Protein AF-A0A3A2ZD97-F1 (afdb_monomer)

Organism: NCBI:txid2070753

InterPro domains:
  IPR001128 Cytochrome P450 [PF00067] (114-401)
  IPR036396 Cytochrome P450 superfamily [G3DSA:1.10.630.10] (89-411)
  IPR036396 Cytochrome P450 superfamily [SSF48264] (98-402)
  IPR050121 Cytochrome P450 monooxygenase [PTHR24305] (72-410)

Mean predicted aligned error: 6.98 Å

Sequence (417 aa):
MQADPPNTNAVLAVAGISGISAHIFLYRHGEWDLTAPKIFIFYLTLLLGAVIVDHLELTGLENTTQRHLAVRSVGCHILAIYSSMLIYRALFHRLCKFPGPFLARLSNFYVAGLSAKKAQLYKETQRLHKLYGDYVRIGPTVLSITDPTAVKEIYSSKAKVSKGPFYTVSEPRVSLQTSRNKEEHARRRRVWDQAFSSKALRNYEPRVIHYTNQLINAIGKGLGKPMNVSKWFNYYSFDVMGDLSFGKSFNMLVDGKDSYILSQLHGDMAKVGIFIHLTWLFPFFKRTPGLNKEYLKFWRFVEGSVVERIQVCISLKTGTMKLMREVSKNPPDRPDVFSWILDAYNKAPKTKQNWLDVIGDAYLIIVAGSDTTAATLTFLFYHLASDKFLYKKLQAELDTLSELSYDKLRNVGCSTQ

Structure (mmCIF, N/CA/C/O backbone):
data_AF-A0A3A2ZD97-F1
#
_entry.id   AF-A0A3A2ZD97-F1
#
loop_
_atom_site.group_PDB
_atom_site.id
_atom_site.type_symbol
_atom_site.label_atom_id
_atom_site.label_alt_id
_atom_site.label_comp_id
_atom_site.label_asym_id
_atom_site.label_entity_id
_atom_site.label_seq_id
_atom_site.pdbx_PDB_ins_code
_atom_site.Cartn_x
_atom_site.Cartn_y
_atom_site.Cartn_z
_atom_site.occupancy
_atom_site.B_iso_or_equiv
_atom_site.auth_seq_id
_atom_site.auth_comp_id
_atom_site.auth_asym_id
_atom_site.auth_atom_id
_atom_site.pdbx_PDB_model_num
ATOM 1 N N . MET A 1 1 ? 46.740 5.239 -43.427 1.00 39.47 1 MET A N 1
ATOM 2 C CA . MET A 1 1 ? 45.545 4.418 -43.715 1.00 39.47 1 MET A CA 1
ATOM 3 C C . MET A 1 1 ? 44.362 5.070 -43.024 1.00 39.47 1 MET A C 1
ATOM 5 O O . MET A 1 1 ? 44.249 4.942 -41.813 1.00 39.47 1 MET A O 1
ATOM 9 N N . GLN A 1 2 ? 43.548 5.838 -43.751 1.00 46.41 2 GLN A N 1
ATOM 10 C CA . GLN A 1 2 ? 42.223 6.223 -43.259 1.00 46.41 2 GLN A CA 1
ATOM 11 C C . GLN A 1 2 ? 41.375 4.949 -43.256 1.00 46.41 2 GLN A C 1
ATOM 13 O O . GLN A 1 2 ? 41.260 4.295 -44.288 1.00 46.41 2 GLN A O 1
ATOM 18 N N . ALA A 1 3 ? 40.898 4.534 -42.083 1.00 58.62 3 ALA A N 1
ATOM 19 C CA . ALA A 1 3 ? 39.954 3.431 -41.986 1.00 58.62 3 ALA A CA 1
ATOM 20 C C . ALA A 1 3 ? 38.645 3.850 -42.665 1.00 58.62 3 ALA A C 1
ATOM 22 O O . ALA A 1 3 ? 38.196 4.982 -42.469 1.00 58.62 3 ALA A O 1
ATOM 23 N N . ASP A 1 4 ? 38.046 2.951 -43.446 1.00 63.06 4 ASP A N 1
ATOM 24 C CA . ASP A 1 4 ? 36.744 3.211 -44.052 1.00 63.06 4 ASP A CA 1
ATOM 25 C C . ASP A 1 4 ? 35.718 3.556 -42.965 1.00 63.06 4 ASP A C 1
ATOM 27 O O . ASP A 1 4 ? 35.691 2.927 -41.897 1.00 63.06 4 ASP A O 1
ATOM 31 N N . PRO A 1 5 ? 34.867 4.562 -43.203 1.00 65.62 5 PRO A N 1
ATOM 32 C CA . PRO A 1 5 ? 33.970 5.045 -42.178 1.00 65.62 5 PRO A CA 1
ATOM 33 C C . PRO A 1 5 ? 32.883 3.979 -41.900 1.00 65.62 5 PRO A C 1
ATOM 35 O O . PRO A 1 5 ? 32.406 3.308 -42.820 1.00 65.62 5 PRO A O 1
ATOM 38 N N . PRO A 1 6 ? 32.468 3.787 -40.634 1.00 69.44 6 PRO A N 1
ATOM 39 C CA . PRO A 1 6 ? 31.606 2.676 -40.239 1.00 69.44 6 PRO A CA 1
ATOM 40 C C . PRO A 1 6 ? 30.243 2.712 -40.942 1.00 69.44 6 PRO A C 1
ATOM 42 O O . PRO A 1 6 ? 29.596 3.758 -41.038 1.00 69.44 6 PRO A O 1
ATOM 45 N N . ASN A 1 7 ? 29.760 1.547 -41.386 1.00 85.19 7 ASN A N 1
ATOM 46 C CA . ASN A 1 7 ? 28.439 1.422 -42.003 1.00 85.19 7 ASN A CA 1
ATOM 47 C C . ASN A 1 7 ? 27.336 1.759 -40.982 1.00 85.19 7 ASN A C 1
ATOM 49 O O . ASN A 1 7 ? 27.011 0.954 -40.106 1.00 85.19 7 ASN A O 1
ATOM 53 N N . THR A 1 8 ? 26.729 2.940 -41.128 1.00 85.88 8 THR A N 1
ATOM 54 C CA . THR A 1 8 ? 25.674 3.466 -40.248 1.00 85.88 8 THR A CA 1
ATOM 55 C C . THR A 1 8 ? 24.540 2.468 -40.012 1.00 85.88 8 THR A C 1
ATOM 57 O O . THR A 1 8 ? 24.082 2.311 -38.881 1.00 85.88 8 THR A O 1
ATOM 60 N N . ASN A 1 9 ? 24.095 1.756 -41.051 1.00 89.12 9 ASN A N 1
ATOM 61 C CA . ASN A 1 9 ? 22.990 0.805 -40.924 1.00 89.12 9 ASN A CA 1
ATOM 62 C C . ASN A 1 9 ? 23.386 -0.413 -40.085 1.00 89.12 9 ASN A C 1
ATOM 64 O O . ASN A 1 9 ? 22.591 -0.876 -39.269 1.00 89.12 9 ASN A O 1
ATOM 68 N N . ALA A 1 10 ? 24.623 -0.894 -40.234 1.00 91.50 10 ALA A N 1
ATOM 69 C CA . ALA A 1 10 ? 25.141 -1.989 -39.421 1.00 91.50 10 ALA A CA 1
ATOM 70 C C . ALA A 1 10 ? 25.238 -1.585 -37.940 1.00 91.50 10 ALA A C 1
ATOM 72 O O . ALA A 1 10 ? 24.802 -2.337 -37.069 1.00 91.50 10 ALA A O 1
ATOM 73 N N . VAL A 1 11 ? 25.722 -0.372 -37.648 1.00 92.06 11 VAL A N 1
ATOM 74 C CA . VAL A 1 11 ? 25.813 0.152 -36.273 1.00 92.06 11 VAL A CA 1
ATOM 75 C C . VAL A 1 11 ? 24.430 0.255 -35.623 1.00 92.06 11 VAL A C 1
ATOM 77 O O . VAL A 1 11 ? 24.234 -0.214 -34.501 1.00 92.06 11 VAL A O 1
ATOM 80 N N . LEU A 1 12 ? 23.441 0.806 -36.333 1.00 94.62 12 LEU A N 1
ATOM 81 C CA . LEU A 1 12 ? 22.071 0.905 -35.820 1.00 94.62 12 LEU A CA 1
ATOM 82 C C . LEU A 1 12 ? 21.415 -0.471 -35.643 1.00 94.62 12 LEU A C 1
ATOM 84 O O . LEU A 1 12 ? 20.699 -0.679 -34.665 1.00 94.62 12 LEU A O 1
ATOM 88 N N . ALA A 1 13 ? 21.688 -1.432 -36.530 1.00 96.19 13 ALA A N 1
ATOM 89 C CA . ALA A 1 13 ? 21.211 -2.804 -36.372 1.00 96.19 13 ALA A CA 1
ATOM 90 C C . ALA A 1 13 ? 21.783 -3.458 -35.103 1.00 96.19 13 ALA A C 1
ATOM 92 O O . ALA A 1 13 ? 21.032 -4.045 -34.323 1.00 96.19 13 ALA A O 1
ATOM 93 N N . VAL A 1 14 ? 23.085 -3.294 -34.841 1.00 96.94 14 VAL A N 1
ATOM 94 C CA . VAL A 1 14 ? 23.727 -3.767 -33.602 1.00 96.94 14 VAL A CA 1
ATOM 95 C C . VAL A 1 14 ? 23.108 -3.096 -32.374 1.00 96.94 14 VAL A C 1
ATOM 97 O O . VAL A 1 14 ? 22.784 -3.777 -31.397 1.00 96.94 14 VAL A O 1
ATOM 100 N N . ALA A 1 15 ? 22.861 -1.784 -32.426 1.00 97.12 15 ALA A N 1
ATOM 101 C CA . ALA A 1 15 ? 22.180 -1.068 -31.351 1.00 97.12 15 ALA A CA 1
ATOM 102 C C . ALA A 1 15 ? 20.770 -1.633 -31.092 1.00 97.12 15 ALA A C 1
ATOM 104 O O . ALA A 1 15 ? 20.421 -1.915 -29.943 1.00 97.12 15 ALA A O 1
ATOM 105 N N . GLY A 1 16 ? 19.992 -1.900 -32.142 1.00 98.25 16 GLY A N 1
ATOM 106 C CA . GLY A 1 16 ? 18.683 -2.546 -32.034 1.00 98.25 16 GLY A CA 1
ATOM 107 C C . GLY A 1 16 ? 18.751 -3.947 -31.411 1.00 98.25 16 GLY A C 1
ATOM 108 O O . GLY A 1 16 ? 18.014 -4.242 -30.468 1.00 98.25 16 GLY A O 1
ATOM 109 N N . ILE A 1 17 ? 19.683 -4.793 -31.867 1.00 98.31 17 ILE A N 1
ATOM 110 C CA . ILE A 1 17 ? 19.908 -6.144 -31.319 1.00 98.31 17 ILE A CA 1
ATOM 111 C C . ILE A 1 17 ? 20.288 -6.075 -29.839 1.00 98.31 17 ILE A C 1
ATOM 113 O O . ILE A 1 17 ? 19.767 -6.847 -29.030 1.00 98.31 17 ILE A O 1
ATOM 117 N N . SER A 1 18 ? 21.150 -5.130 -29.459 1.00 98.31 18 SER A N 1
ATOM 118 C CA . SER A 1 18 ? 21.541 -4.941 -28.060 1.00 98.31 18 SER A CA 1
ATOM 119 C C . SER A 1 18 ? 20.346 -4.549 -27.180 1.00 98.31 18 SER A C 1
ATOM 121 O O . SER A 1 18 ? 20.218 -5.051 -26.065 1.00 98.31 18 SER A O 1
ATOM 123 N N . GLY A 1 19 ? 19.421 -3.727 -27.692 1.00 98.31 19 GLY A N 1
ATOM 124 C CA . GLY A 1 19 ? 18.199 -3.350 -26.982 1.00 98.31 19 GLY A CA 1
ATOM 125 C C . GLY A 1 19 ? 17.219 -4.515 -26.820 1.00 98.31 19 GLY A C 1
ATOM 126 O O . GLY A 1 19 ? 16.712 -4.764 -25.724 1.00 98.31 19 GLY A O 1
ATOM 127 N N . ILE A 1 20 ? 17.005 -5.297 -27.882 1.00 98.56 20 ILE A N 1
ATOM 128 C CA . ILE A 1 20 ? 16.202 -6.531 -27.821 1.00 98.56 20 ILE A CA 1
ATOM 129 C C . ILE A 1 20 ? 16.806 -7.511 -26.806 1.00 98.56 20 ILE A C 1
ATOM 131 O O . ILE A 1 20 ? 16.086 -8.059 -25.970 1.00 98.56 20 ILE A O 1
ATOM 135 N N . SER A 1 21 ? 18.127 -7.686 -26.835 1.00 98.25 21 SER A N 1
ATOM 136 C CA . SER A 1 21 ? 18.855 -8.570 -25.919 1.00 98.25 21 SER A CA 1
ATOM 137 C C . SER A 1 21 ? 18.720 -8.105 -24.469 1.00 98.25 21 SER A C 1
ATOM 139 O O . SER A 1 21 ? 18.414 -8.912 -23.592 1.00 98.25 21 SER A O 1
ATOM 141 N N . ALA A 1 22 ? 18.853 -6.800 -24.211 1.00 97.88 22 ALA A N 1
ATOM 142 C CA . ALA A 1 22 ? 18.643 -6.226 -22.885 1.00 97.88 22 ALA A CA 1
ATOM 143 C C . ALA A 1 22 ? 17.212 -6.470 -22.380 1.00 97.88 22 ALA A C 1
ATOM 145 O O . ALA A 1 22 ? 17.013 -6.824 -21.221 1.00 97.88 22 ALA A O 1
ATOM 146 N N . HIS A 1 23 ? 16.194 -6.352 -23.234 1.00 97.50 23 HIS A N 1
ATOM 147 C CA . HIS A 1 23 ? 14.842 -6.724 -22.829 1.00 97.50 23 HIS A CA 1
ATOM 148 C C . HIS A 1 23 ? 14.737 -8.221 -22.482 1.00 97.50 23 HIS A C 1
ATOM 150 O O . HIS A 1 23 ? 14.266 -8.551 -21.392 1.00 97.50 23 HIS A O 1
ATOM 156 N N . ILE A 1 24 ? 15.178 -9.117 -23.372 1.00 96.88 24 ILE A N 1
ATOM 157 C CA . ILE A 1 24 ? 14.971 -10.569 -23.237 1.00 96.88 24 ILE A CA 1
ATOM 158 C C . ILE A 1 24 ? 15.741 -11.156 -22.053 1.00 96.88 24 ILE A C 1
ATOM 160 O O . ILE A 1 24 ? 15.160 -11.929 -21.293 1.00 96.88 24 ILE A O 1
ATOM 164 N N . PHE A 1 25 ? 17.017 -10.798 -21.901 1.00 97.06 25 PHE A N 1
ATOM 165 C CA . PHE A 1 25 ? 17.923 -11.431 -20.940 1.00 97.06 25 PHE A CA 1
ATOM 166 C C . PHE A 1 25 ? 18.050 -10.670 -19.619 1.00 97.06 25 PHE A C 1
ATOM 168 O O . PHE A 1 25 ? 18.405 -11.277 -18.612 1.00 97.06 25 PHE A O 1
ATOM 175 N N . LEU A 1 26 ? 17.731 -9.370 -19.594 1.00 96.12 26 LEU A N 1
ATOM 176 C CA . LEU A 1 26 ? 17.836 -8.543 -18.389 1.00 96.12 26 LEU A CA 1
ATOM 177 C C . LEU A 1 26 ? 16.455 -8.100 -17.893 1.00 96.12 26 LEU A C 1
ATOM 179 O O . LEU A 1 26 ? 15.958 -8.631 -16.903 1.00 96.12 26 LEU A O 1
ATOM 183 N N . TYR A 1 27 ? 15.792 -7.169 -18.584 1.00 95.12 27 TYR A N 1
ATOM 184 C CA . TYR A 1 27 ? 14.604 -6.487 -18.045 1.00 95.12 27 TYR A CA 1
ATOM 185 C C . TYR A 1 27 ? 13.361 -7.373 -17.899 1.00 95.12 27 TYR A C 1
ATOM 187 O O . TYR A 1 27 ? 12.438 -7.032 -17.158 1.00 95.12 27 TYR A O 1
ATOM 195 N N . ARG A 1 28 ? 13.323 -8.523 -18.574 1.00 93.31 28 ARG A N 1
ATOM 196 C CA . ARG A 1 28 ? 12.274 -9.535 -18.401 1.00 93.31 28 ARG A CA 1
ATOM 197 C C . ARG A 1 28 ? 12.362 -10.261 -17.053 1.00 93.31 28 ARG A C 1
ATOM 199 O O . ARG A 1 28 ? 11.352 -10.799 -16.592 1.00 93.31 28 ARG A O 1
ATOM 206 N N . HIS A 1 29 ? 13.542 -10.300 -16.440 1.00 92.00 29 HIS A N 1
ATOM 207 C CA . HIS A 1 29 ? 13.820 -11.077 -15.238 1.00 92.00 29 HIS A CA 1
ATOM 208 C C . HIS A 1 29 ? 13.909 -10.165 -14.009 1.00 92.00 29 HIS A C 1
ATOM 210 O O . HIS A 1 29 ? 14.632 -9.175 -14.008 1.00 92.00 29 HIS A O 1
ATOM 216 N N . GLY A 1 30 ? 13.174 -10.508 -12.948 1.00 88.81 30 GLY A N 1
ATOM 217 C CA . GLY A 1 30 ? 13.168 -9.753 -11.692 1.00 88.81 30 GLY A CA 1
ATOM 218 C C . GLY A 1 30 ? 12.226 -8.544 -11.672 1.00 88.81 30 GLY A C 1
ATOM 219 O O . GLY A 1 30 ? 11.357 -8.382 -12.529 1.00 88.81 30 GLY A O 1
ATOM 220 N N . GLU A 1 31 ? 12.384 -7.718 -10.639 1.00 90.94 31 GLU A N 1
ATOM 221 C CA . GLU A 1 31 ? 11.603 -6.503 -10.397 1.00 90.94 31 GLU A CA 1
ATOM 222 C C . GLU A 1 31 ? 12.527 -5.283 -10.430 1.00 90.94 31 GLU A C 1
ATOM 224 O O . GLU A 1 31 ? 13.569 -5.262 -9.775 1.00 90.94 31 GLU A O 1
ATOM 229 N N . TRP A 1 32 ? 12.137 -4.256 -11.186 1.00 93.06 32 TRP A N 1
ATOM 230 C CA . TRP A 1 32 ? 12.984 -3.090 -11.475 1.00 93.06 32 TRP A CA 1
ATOM 231 C C . TRP A 1 32 ? 12.440 -1.785 -10.874 1.00 93.06 32 TRP A C 1
ATOM 233 O O . TRP A 1 32 ? 13.013 -0.717 -11.077 1.00 93.06 32 TRP A O 1
ATOM 243 N N . ASP A 1 33 ? 11.345 -1.845 -10.110 1.00 92.50 33 ASP A N 1
ATOM 244 C CA . ASP A 1 33 ? 10.650 -0.664 -9.587 1.00 92.50 33 ASP A CA 1
ATOM 245 C C . ASP A 1 33 ? 11.560 0.221 -8.723 1.00 92.50 33 ASP A C 1
ATOM 247 O O . ASP A 1 33 ? 11.683 1.418 -8.969 1.00 92.50 33 ASP A O 1
ATOM 251 N N . LEU A 1 34 ? 12.268 -0.365 -7.750 1.00 92.50 34 LEU A N 1
ATOM 252 C CA . LEU A 1 34 ? 13.153 0.359 -6.821 1.00 92.50 34 LEU A CA 1
ATOM 253 C C . LEU A 1 34 ? 14.436 0.895 -7.476 1.00 92.50 34 LEU A C 1
ATOM 255 O O . LEU A 1 34 ? 15.065 1.845 -6.979 1.00 92.50 34 LEU A O 1
ATOM 259 N N . THR A 1 35 ? 14.847 0.269 -8.577 1.00 94.50 35 THR A N 1
ATOM 260 C CA . THR A 1 35 ? 16.036 0.632 -9.351 1.00 94.50 35 THR A CA 1
ATOM 261 C C . THR A 1 35 ? 15.711 1.577 -10.502 1.00 94.50 35 THR A C 1
ATOM 263 O O . THR A 1 35 ? 16.645 2.139 -11.069 1.00 94.50 35 THR A O 1
ATOM 266 N N . ALA A 1 36 ? 14.432 1.861 -10.774 1.00 95.00 36 ALA A N 1
ATOM 267 C CA . ALA A 1 36 ? 13.997 2.715 -11.876 1.00 95.00 36 ALA A CA 1
ATOM 268 C C . ALA A 1 36 ? 14.725 4.077 -11.952 1.00 95.00 36 ALA A C 1
ATOM 270 O O . ALA A 1 36 ? 15.183 4.418 -13.042 1.00 95.00 36 ALA A O 1
ATOM 271 N N . PRO A 1 37 ? 14.982 4.817 -10.847 1.00 95.38 37 PRO A N 1
ATOM 272 C CA . PRO A 1 37 ? 15.771 6.049 -10.932 1.00 95.38 37 PRO A CA 1
ATOM 273 C C . PRO A 1 37 ? 17.225 5.824 -11.362 1.00 95.38 37 PRO A C 1
ATOM 275 O O . PRO A 1 37 ? 17.793 6.665 -12.047 1.00 95.38 37 PRO A O 1
ATOM 278 N N . LYS A 1 38 ? 17.839 4.693 -10.986 1.00 95.38 38 LYS A N 1
ATOM 279 C CA . LYS A 1 38 ? 19.210 4.355 -11.406 1.00 95.38 38 LYS A CA 1
ATOM 280 C C . LYS A 1 38 ? 19.254 4.023 -12.896 1.00 95.38 38 LYS A C 1
ATOM 282 O O . LYS A 1 38 ? 20.153 4.489 -13.581 1.00 95.38 38 LYS A O 1
ATOM 287 N N . ILE A 1 39 ? 18.269 3.267 -13.385 1.00 96.19 39 ILE A N 1
ATOM 288 C CA . ILE A 1 39 ? 18.124 2.943 -14.813 1.00 96.19 39 ILE A CA 1
ATOM 289 C C . ILE A 1 39 ? 17.929 4.229 -15.624 1.00 96.19 39 ILE A C 1
ATOM 291 O O . ILE A 1 39 ? 18.583 4.422 -16.644 1.00 96.19 39 ILE A O 1
ATOM 295 N N . PHE A 1 40 ? 17.074 5.134 -15.143 1.00 96.25 40 PHE A N 1
ATOM 296 C CA . PHE A 1 40 ? 16.852 6.429 -15.781 1.00 96.25 40 PHE A CA 1
ATOM 297 C C . PHE A 1 40 ? 18.132 7.267 -15.844 1.00 96.25 40 PHE A C 1
ATOM 299 O O . PHE A 1 40 ? 18.489 7.738 -16.918 1.00 96.25 40 PHE A O 1
ATOM 306 N N . ILE A 1 41 ? 18.850 7.407 -14.722 1.00 96.31 41 ILE A N 1
ATOM 307 C CA . ILE A 1 41 ? 20.123 8.140 -14.684 1.00 96.31 41 ILE A CA 1
ATOM 308 C C . ILE A 1 41 ? 21.140 7.499 -15.632 1.00 96.31 41 ILE A C 1
ATOM 310 O O . ILE A 1 41 ? 21.772 8.220 -16.389 1.00 96.31 41 ILE A O 1
ATOM 314 N N . PHE A 1 42 ? 21.254 6.168 -15.652 1.00 96.88 42 PHE A N 1
ATOM 315 C CA . PHE A 1 42 ? 22.155 5.455 -16.559 1.00 96.88 42 PHE A CA 1
ATOM 316 C C . PHE A 1 42 ? 21.892 5.813 -18.030 1.00 96.88 42 PHE A C 1
ATOM 318 O O . PHE A 1 42 ? 22.799 6.278 -18.721 1.00 96.88 42 PHE A O 1
ATOM 325 N N . TYR A 1 43 ? 20.649 5.688 -18.503 1.00 96.88 43 TYR A N 1
ATOM 326 C CA . TYR A 1 43 ? 20.325 6.027 -19.893 1.00 96.88 43 TYR A CA 1
ATOM 327 C C . TYR A 1 43 ? 20.412 7.525 -20.187 1.00 96.88 43 TYR A C 1
ATOM 329 O O . TYR A 1 43 ? 20.799 7.896 -21.292 1.00 96.88 43 TYR A O 1
ATOM 337 N N . LEU A 1 44 ? 20.114 8.387 -19.211 1.00 96.62 44 LEU A N 1
ATOM 338 C CA . LEU A 1 44 ? 20.309 9.828 -19.351 1.00 96.62 44 LEU A CA 1
ATOM 339 C C . LEU A 1 44 ? 21.796 10.168 -19.515 1.00 96.62 44 LEU A C 1
ATOM 341 O O . LEU A 1 44 ? 22.150 10.921 -20.415 1.00 96.62 44 LEU A O 1
ATOM 345 N N . THR A 1 45 ? 22.675 9.579 -18.697 1.00 96.88 45 THR A N 1
ATOM 346 C CA . THR A 1 45 ? 24.129 9.774 -18.817 1.00 96.88 45 THR A CA 1
ATOM 347 C C . THR A 1 45 ? 24.673 9.226 -20.130 1.00 96.88 45 THR A C 1
ATOM 349 O O . THR A 1 45 ? 25.502 9.879 -20.756 1.00 96.88 45 THR A O 1
ATOM 352 N N . LEU A 1 46 ? 24.163 8.079 -20.590 1.00 96.31 46 LEU A N 1
ATOM 353 C CA . LEU A 1 46 ? 24.533 7.497 -21.877 1.00 96.31 46 LEU A CA 1
ATOM 354 C C . LEU A 1 46 ? 24.130 8.414 -23.041 1.00 96.31 46 LEU A C 1
ATOM 356 O O . LEU A 1 46 ? 24.921 8.635 -23.954 1.00 96.31 46 LEU A O 1
ATOM 360 N N . LEU A 1 47 ? 22.922 8.982 -22.989 1.00 96.00 47 LEU A N 1
ATOM 361 C CA . LEU A 1 47 ? 22.435 9.915 -24.001 1.00 96.00 47 LEU A CA 1
ATOM 362 C C . LEU A 1 47 ? 23.229 11.228 -24.000 1.00 96.00 47 LEU A C 1
ATOM 364 O O . LEU A 1 47 ? 23.616 11.695 -25.064 1.00 96.00 47 LEU A O 1
ATOM 368 N N . LEU A 1 48 ? 23.511 11.806 -22.828 1.00 95.88 48 LEU A N 1
ATOM 369 C CA . LEU A 1 48 ? 24.330 13.019 -22.716 1.00 95.88 48 LEU A CA 1
ATOM 370 C C . LEU A 1 48 ? 25.759 12.784 -23.220 1.00 95.88 48 LEU A C 1
ATOM 372 O O . LEU A 1 48 ? 26.288 13.613 -23.953 1.00 95.88 48 LEU A O 1
ATOM 376 N N . GLY A 1 49 ? 26.358 11.638 -22.887 1.00 94.44 49 GLY A N 1
ATOM 377 C CA . GLY A 1 49 ? 27.657 11.237 -23.422 1.00 94.44 49 GLY A CA 1
ATOM 378 C C . GLY A 1 49 ? 27.639 11.125 -24.946 1.00 94.44 49 GLY A C 1
ATOM 379 O O . GLY A 1 49 ? 28.530 11.651 -25.604 1.00 94.44 49 GLY A O 1
ATOM 380 N N . ALA A 1 50 ? 26.592 10.524 -25.519 1.00 93.00 50 ALA A N 1
ATOM 381 C CA . ALA A 1 50 ? 26.420 10.447 -26.968 1.00 93.00 50 ALA A CA 1
ATOM 382 C C . ALA A 1 50 ? 26.284 11.833 -27.622 1.00 93.00 50 ALA A C 1
ATOM 384 O O . ALA A 1 50 ? 26.910 12.081 -28.648 1.00 93.00 50 ALA A O 1
ATOM 385 N N . VAL A 1 51 ? 25.535 12.756 -27.004 1.00 92.44 51 VAL A N 1
ATOM 386 C CA . VAL A 1 51 ? 25.429 14.151 -27.470 1.00 92.44 51 VAL A CA 1
ATOM 387 C C . VAL A 1 51 ? 26.793 14.840 -27.457 1.00 92.44 51 VAL A C 1
ATOM 389 O O . VAL A 1 51 ? 27.124 15.524 -28.417 1.00 92.44 51 VAL A O 1
ATOM 392 N N . ILE A 1 52 ? 27.595 14.650 -26.405 1.00 91.12 52 ILE A N 1
ATOM 393 C CA . ILE A 1 52 ? 28.943 15.230 -26.309 1.00 91.12 52 ILE A CA 1
ATOM 394 C C . ILE A 1 52 ? 29.860 14.654 -27.392 1.00 91.12 52 ILE A C 1
ATOM 396 O O . ILE A 1 52 ? 30.549 15.417 -28.060 1.00 91.12 52 ILE A O 1
ATOM 400 N N . VAL A 1 53 ? 29.846 13.332 -27.597 1.00 88.62 53 VAL A N 1
ATOM 401 C CA . VAL A 1 53 ? 30.635 12.660 -28.645 1.00 88.62 53 VAL A CA 1
ATOM 402 C C . VAL A 1 53 ? 30.288 13.192 -30.032 1.00 88.62 53 VAL A C 1
ATOM 404 O O . VAL A 1 53 ? 31.190 13.486 -30.814 1.00 88.62 53 VAL A O 1
ATOM 407 N N . ASP A 1 54 ? 28.995 13.350 -30.317 1.00 86.75 54 ASP A N 1
ATOM 408 C CA . ASP A 1 54 ? 28.527 13.885 -31.593 1.00 86.75 54 ASP A CA 1
ATOM 409 C C . ASP A 1 54 ? 28.813 15.395 -31.732 1.00 86.75 54 ASP A C 1
ATOM 411 O O . ASP A 1 54 ? 29.072 15.859 -32.837 1.00 86.75 54 ASP A O 1
ATOM 415 N N . HIS A 1 55 ? 28.768 16.174 -30.642 1.00 85.56 55 HIS A N 1
ATOM 416 C CA . HIS A 1 55 ? 28.982 17.627 -30.675 1.00 85.56 55 HIS A CA 1
ATOM 417 C C . HIS A 1 55 ? 30.457 18.022 -30.777 1.00 85.56 55 HIS A C 1
ATOM 419 O O . HIS A 1 55 ? 30.781 18.974 -31.479 1.00 85.56 55 HIS A O 1
ATOM 425 N N . LEU A 1 56 ? 31.336 17.300 -30.082 1.00 84.38 56 LEU A N 1
ATOM 426 C CA . LEU A 1 56 ? 32.782 17.525 -30.100 1.00 84.38 56 LEU A CA 1
ATOM 427 C C . LEU A 1 56 ? 33.469 16.868 -31.306 1.00 84.38 56 LEU A C 1
ATOM 429 O O . LEU A 1 56 ? 34.695 16.841 -31.353 1.00 84.38 56 LEU A O 1
ATOM 433 N N . GLU A 1 57 ? 32.695 16.288 -32.231 1.00 76.31 57 GLU A N 1
ATOM 434 C CA . GLU A 1 57 ? 33.189 15.595 -33.430 1.00 76.31 57 GLU A CA 1
ATOM 435 C C . GLU A 1 57 ? 34.273 14.548 -33.113 1.00 76.31 57 GLU A C 1
ATOM 437 O O . GLU A 1 57 ? 35.113 14.215 -33.944 1.00 76.31 57 GLU A O 1
ATOM 442 N N . LEU A 1 58 ? 34.221 13.957 -31.909 1.00 68.38 58 LEU A N 1
ATOM 443 C CA . LEU A 1 58 ? 35.237 13.023 -31.396 1.00 68.38 58 LEU A CA 1
ATOM 444 C C . LEU A 1 58 ? 35.349 11.739 -32.224 1.00 68.38 58 LEU A C 1
ATOM 446 O O . LEU A 1 58 ? 36.274 10.953 -32.039 1.00 68.38 58 LEU A O 1
ATOM 450 N N . THR A 1 59 ? 34.390 11.504 -33.115 1.00 66.44 59 THR A N 1
ATOM 451 C CA . THR A 1 59 ? 34.373 10.369 -34.035 1.00 66.44 59 THR A CA 1
ATOM 452 C C . THR A 1 59 ? 35.129 10.642 -35.338 1.00 66.44 59 THR A C 1
ATOM 454 O O . THR A 1 59 ? 35.395 9.692 -36.069 1.00 66.44 59 THR A O 1
ATOM 457 N N . GLY A 1 60 ? 35.483 11.901 -35.637 1.00 63.56 60 GLY A N 1
ATOM 458 C CA . GLY A 1 60 ? 36.144 12.292 -36.888 1.00 63.56 60 GLY A CA 1
ATOM 459 C C . GLY A 1 60 ? 35.297 12.042 -38.143 1.00 63.56 60 GLY A C 1
ATOM 460 O O . GLY A 1 60 ? 35.841 11.900 -39.235 1.00 63.56 60 GLY A O 1
ATOM 461 N N . LEU A 1 61 ? 33.972 11.914 -37.994 1.00 65.00 61 LEU A N 1
ATOM 462 C CA . LEU A 1 61 ? 33.051 11.584 -39.083 1.00 65.00 61 LEU A CA 1
ATOM 463 C C . LEU A 1 61 ? 32.536 12.873 -39.744 1.00 65.00 61 LEU A C 1
ATOM 465 O O . LEU A 1 61 ? 31.565 13.466 -39.283 1.00 65.00 61 LEU A O 1
ATOM 469 N N . GLU A 1 62 ? 33.163 13.284 -40.848 1.00 59.16 62 GLU A N 1
ATOM 470 C CA . GLU A 1 62 ? 32.806 14.501 -41.608 1.00 59.16 62 GLU A CA 1
ATOM 471 C C . GLU A 1 62 ? 31.504 14.354 -42.433 1.00 59.16 62 GLU A C 1
ATOM 473 O O . GLU A 1 62 ? 30.908 15.336 -42.879 1.00 59.16 62 GLU A O 1
ATOM 478 N N . ASN A 1 63 ? 31.013 13.123 -42.625 1.00 63.28 63 ASN A N 1
ATOM 479 C CA . ASN A 1 63 ? 29.853 12.834 -43.471 1.00 63.28 63 ASN A CA 1
ATOM 480 C C . ASN A 1 63 ? 28.510 13.159 -42.792 1.00 63.28 63 ASN A C 1
ATOM 482 O O . ASN A 1 63 ? 28.194 12.662 -41.708 1.00 63.28 63 ASN A O 1
ATOM 486 N N . THR A 1 64 ? 27.624 13.868 -43.505 1.00 62.41 64 THR A N 1
ATOM 487 C CA . THR A 1 64 ? 26.274 14.250 -43.035 1.00 62.41 64 THR A CA 1
ATOM 488 C C . THR A 1 64 ? 25.434 13.052 -42.562 1.00 62.41 64 THR A C 1
ATOM 490 O O . THR A 1 64 ? 24.663 13.171 -41.614 1.00 62.41 64 THR A O 1
ATOM 493 N N . THR A 1 65 ? 25.616 11.877 -43.174 1.00 63.16 65 THR A N 1
ATOM 494 C CA . THR A 1 65 ? 24.902 10.625 -42.846 1.00 63.16 65 THR A CA 1
ATOM 495 C C . THR A 1 65 ? 25.340 9.994 -41.515 1.00 63.16 65 THR A C 1
ATOM 497 O O . THR A 1 65 ? 24.591 9.211 -40.922 1.00 63.16 65 THR A O 1
ATOM 500 N N . GLN A 1 66 ? 26.549 10.318 -41.051 1.00 70.00 66 GLN A N 1
ATOM 501 C CA . GLN A 1 66 ? 27.160 9.821 -39.812 1.00 70.00 66 GLN A CA 1
ATOM 502 C C . GLN A 1 66 ? 27.089 10.831 -38.666 1.00 70.00 66 GLN A C 1
ATOM 504 O O . GLN A 1 66 ? 27.331 10.481 -37.510 1.00 70.00 66 GLN A O 1
ATOM 509 N N . ARG A 1 67 ? 26.662 12.059 -38.964 1.00 72.31 67 ARG A N 1
ATOM 510 C CA . ARG A 1 67 ? 26.297 13.045 -37.957 1.00 72.31 67 ARG A CA 1
ATOM 511 C C . ARG A 1 67 ? 25.212 12.467 -37.039 1.00 72.31 67 ARG A C 1
ATOM 513 O O . ARG A 1 67 ? 24.232 11.875 -37.498 1.00 72.31 67 ARG A O 1
ATOM 520 N N . HIS A 1 68 ? 25.394 12.635 -35.733 1.00 86.06 68 HIS A N 1
ATOM 521 C CA . HIS A 1 68 ? 24.494 12.125 -34.692 1.00 86.06 68 HIS A CA 1
ATOM 522 C C . HIS A 1 68 ? 24.408 10.592 -34.576 1.00 86.06 68 HIS A C 1
ATOM 524 O O . HIS A 1 68 ? 23.417 10.061 -34.061 1.00 86.06 68 HIS A O 1
ATOM 530 N N . LEU A 1 69 ? 25.396 9.849 -35.091 1.00 89.06 69 LEU A N 1
ATOM 531 C CA . LEU A 1 69 ? 25.379 8.386 -35.051 1.00 89.06 69 LEU A CA 1
ATOM 532 C C . LEU A 1 69 ? 25.331 7.853 -33.612 1.00 89.06 69 LEU A C 1
ATOM 534 O O . LEU A 1 69 ? 24.621 6.873 -33.363 1.00 89.06 69 LEU A O 1
ATOM 538 N N . ALA A 1 70 ? 26.018 8.494 -32.660 1.00 90.81 70 ALA A N 1
ATOM 539 C CA . ALA A 1 70 ? 26.004 8.054 -31.268 1.00 90.81 70 ALA A CA 1
ATOM 540 C C . ALA A 1 70 ? 24.605 8.225 -30.654 1.00 90.81 70 ALA A C 1
ATOM 542 O O . ALA A 1 70 ? 24.040 7.264 -30.122 1.00 90.81 70 ALA A O 1
ATOM 543 N N . VAL A 1 71 ? 23.995 9.409 -30.795 1.00 93.25 71 VAL A N 1
ATOM 544 C CA . VAL A 1 71 ? 22.636 9.682 -30.294 1.00 93.25 71 VAL A CA 1
ATOM 545 C C . VAL A 1 71 ? 21.607 8.755 -30.944 1.00 93.25 71 VAL A C 1
ATOM 547 O O . VAL A 1 71 ? 20.768 8.176 -30.248 1.00 93.25 71 VAL A O 1
ATOM 550 N N . ARG A 1 72 ? 21.689 8.548 -32.265 1.00 93.69 72 ARG A N 1
ATOM 551 C CA . ARG A 1 72 ? 20.800 7.626 -32.993 1.00 93.69 72 ARG A CA 1
ATOM 552 C C . ARG A 1 72 ? 20.954 6.185 -32.516 1.00 93.69 72 ARG A C 1
ATOM 554 O O . ARG A 1 72 ? 19.950 5.486 -32.405 1.00 93.69 72 ARG A O 1
ATOM 561 N N . SER A 1 73 ? 22.171 5.749 -32.194 1.00 95.38 73 SER A N 1
ATOM 562 C CA . SER A 1 73 ? 22.432 4.401 -31.674 1.00 95.38 73 SER A CA 1
ATOM 563 C C . SER A 1 73 ? 21.809 4.202 -30.292 1.00 95.38 73 SER A C 1
ATOM 565 O O . SER A 1 73 ? 21.091 3.226 -30.077 1.00 95.38 73 SER A O 1
ATOM 567 N N . VAL A 1 74 ? 21.989 5.158 -29.374 1.00 96.62 74 VAL A N 1
ATOM 568 C CA . VAL A 1 74 ? 21.349 5.116 -28.044 1.00 96.62 74 VAL A CA 1
ATOM 569 C C . VAL A 1 74 ? 19.823 5.132 -28.172 1.00 96.62 74 VAL A C 1
ATOM 571 O O . VAL A 1 74 ? 19.139 4.321 -27.545 1.00 96.62 74 VAL A O 1
ATOM 574 N N . GLY A 1 75 ? 19.279 6.001 -29.029 1.00 96.75 75 GLY A N 1
ATOM 575 C CA . GLY A 1 75 ? 17.845 6.059 -29.313 1.00 96.75 75 GLY A CA 1
ATOM 576 C C . GLY A 1 75 ? 17.301 4.747 -29.885 1.00 96.75 75 GLY A C 1
ATOM 577 O O . GLY A 1 75 ? 16.274 4.254 -29.419 1.00 96.75 75 GLY A O 1
ATOM 578 N N . CYS A 1 76 ? 18.013 4.139 -30.839 1.00 97.38 76 CYS A N 1
ATOM 579 C CA . CYS A 1 76 ? 17.656 2.851 -31.433 1.00 97.38 76 CYS A CA 1
ATOM 580 C C . CYS A 1 76 ? 17.658 1.722 -30.392 1.00 97.38 76 CYS A C 1
ATOM 582 O O . CYS A 1 76 ? 16.696 0.959 -30.320 1.00 97.38 76 CYS A O 1
ATOM 584 N N . HIS A 1 77 ? 18.675 1.663 -29.527 1.00 98.12 77 HIS A N 1
ATOM 585 C CA . HIS A 1 77 ? 18.741 0.708 -28.419 1.00 98.12 77 HIS A CA 1
ATOM 586 C C . HIS A 1 77 ? 17.529 0.830 -27.480 1.00 98.12 77 HIS A C 1
ATOM 588 O O . HIS A 1 77 ? 16.864 -0.165 -27.184 1.00 98.12 77 HIS A O 1
ATOM 594 N N . ILE A 1 78 ? 17.196 2.049 -27.041 1.00 97.75 78 ILE A N 1
ATOM 595 C CA . ILE A 1 78 ? 16.055 2.296 -26.144 1.00 97.75 78 ILE A CA 1
ATOM 596 C C . ILE A 1 78 ? 14.731 1.939 -26.833 1.00 97.75 78 ILE A C 1
ATOM 598 O O . ILE A 1 78 ? 13.891 1.248 -26.250 1.00 97.75 78 ILE A O 1
ATOM 602 N N . LEU A 1 79 ? 14.544 2.365 -28.086 1.00 97.81 79 LEU A N 1
ATOM 603 C CA . LEU A 1 79 ? 13.352 2.046 -28.871 1.00 97.81 79 LEU A CA 1
ATOM 604 C C . LEU A 1 79 ? 13.181 0.532 -29.036 1.00 97.81 79 LEU A C 1
ATOM 606 O O . LEU A 1 79 ? 12.067 0.018 -28.905 1.00 97.81 79 LEU A O 1
ATOM 610 N N . ALA A 1 80 ? 14.275 -0.189 -29.276 1.00 98.31 80 ALA A N 1
ATOM 611 C CA . ALA A 1 80 ? 14.274 -1.636 -29.418 1.00 98.31 80 ALA A CA 1
ATOM 612 C C . ALA A 1 80 ? 13.903 -2.355 -28.109 1.00 98.31 80 ALA A C 1
ATOM 614 O O . ALA A 1 80 ? 13.120 -3.307 -28.156 1.00 98.31 80 ALA A O 1
ATOM 615 N N . ILE A 1 81 ? 14.358 -1.866 -26.942 1.00 98.12 81 ILE A N 1
ATOM 616 C CA . ILE A 1 81 ? 13.920 -2.376 -25.626 1.00 98.12 81 ILE A CA 1
ATOM 617 C C . ILE A 1 81 ? 12.399 -2.284 -25.499 1.00 98.12 81 ILE A C 1
ATOM 619 O O . ILE A 1 81 ? 11.736 -3.287 -25.226 1.00 98.12 81 ILE A O 1
ATOM 623 N N . TYR A 1 82 ? 11.831 -1.090 -25.695 1.00 97.19 82 TYR A N 1
ATOM 624 C CA . TYR A 1 82 ? 10.397 -0.875 -25.494 1.00 97.19 82 TYR A CA 1
ATOM 625 C C . TYR A 1 82 ? 9.549 -1.596 -26.541 1.00 97.19 82 TYR A C 1
ATOM 627 O O . TYR A 1 82 ? 8.539 -2.199 -26.185 1.00 97.19 82 TYR A O 1
ATOM 635 N N . SER A 1 83 ? 9.974 -1.609 -27.804 1.00 98.06 83 SER A N 1
ATOM 636 C CA . SER A 1 83 ? 9.268 -2.324 -28.874 1.00 98.06 83 SER A CA 1
ATOM 637 C C . SER A 1 83 ? 9.240 -3.828 -28.598 1.00 98.06 83 SER A C 1
ATOM 639 O O . SER A 1 83 ? 8.169 -4.437 -28.591 1.00 98.06 83 SER A O 1
ATOM 641 N N . SER A 1 84 ? 10.394 -4.417 -28.259 1.00 98.31 84 SER A N 1
ATOM 642 C CA . SER A 1 84 ? 10.500 -5.827 -27.865 1.00 98.31 84 SER A CA 1
ATOM 643 C C . SER A 1 84 ? 9.624 -6.142 -26.645 1.00 98.31 84 SER A C 1
ATOM 645 O O . SER A 1 84 ? 8.901 -7.141 -26.629 1.00 98.31 84 SER A O 1
ATOM 647 N N . MET A 1 85 ? 9.614 -5.255 -25.645 1.00 97.38 85 MET A N 1
ATOM 648 C CA . MET A 1 85 ? 8.800 -5.393 -24.437 1.00 97.38 85 MET A CA 1
ATOM 649 C C . MET A 1 85 ? 7.297 -5.351 -24.720 1.00 97.38 85 MET A C 1
ATOM 651 O O . MET A 1 85 ? 6.553 -6.173 -24.181 1.00 97.38 85 MET A O 1
ATOM 655 N N . LEU A 1 86 ? 6.833 -4.415 -25.549 1.00 97.06 86 LEU A N 1
ATOM 656 C CA . LEU A 1 86 ? 5.419 -4.281 -25.900 1.00 97.06 86 LEU A CA 1
ATOM 657 C C . LEU A 1 86 ? 4.929 -5.483 -26.713 1.00 97.06 86 LEU A C 1
ATOM 659 O O . LEU A 1 86 ? 3.888 -6.050 -26.376 1.00 97.06 86 LEU A O 1
ATOM 663 N N . ILE A 1 87 ? 5.709 -5.928 -27.704 1.00 97.25 87 ILE A N 1
ATOM 664 C CA . ILE A 1 87 ? 5.410 -7.126 -28.504 1.00 97.25 87 ILE A CA 1
ATOM 665 C C . ILE A 1 87 ? 5.329 -8.360 -27.598 1.00 97.25 87 ILE A C 1
ATOM 667 O O . ILE A 1 87 ? 4.339 -9.095 -27.623 1.00 97.25 87 ILE A O 1
ATOM 671 N N . TYR A 1 88 ? 6.322 -8.554 -26.725 1.00 97.31 88 TYR A N 1
ATOM 672 C CA . TYR A 1 88 ? 6.324 -9.652 -25.761 1.00 97.31 88 TYR A CA 1
ATOM 673 C C . TYR A 1 88 ? 5.104 -9.614 -24.838 1.00 97.31 88 TYR A C 1
ATOM 675 O O . TYR A 1 88 ? 4.417 -10.618 -24.670 1.00 97.31 88 TYR A O 1
ATOM 683 N N . ARG A 1 89 ? 4.780 -8.455 -24.260 1.00 96.31 89 ARG A N 1
ATOM 684 C CA . ARG A 1 89 ? 3.633 -8.297 -23.353 1.00 96.31 89 ARG A CA 1
ATOM 685 C C . ARG A 1 89 ? 2.285 -8.551 -24.025 1.00 96.31 89 ARG A C 1
ATOM 687 O O . ARG A 1 89 ? 1.386 -9.093 -23.366 1.00 96.31 89 ARG A O 1
ATOM 694 N N . ALA A 1 90 ? 2.150 -8.168 -25.293 1.00 95.56 90 ALA A N 1
ATOM 695 C CA . ALA A 1 90 ? 0.942 -8.359 -26.082 1.00 95.56 90 ALA A CA 1
ATOM 696 C C . ALA A 1 90 ? 0.726 -9.828 -26.469 1.00 95.56 90 ALA A C 1
ATOM 698 O O . ALA A 1 90 ? -0.385 -10.330 -26.291 1.00 95.56 90 ALA A O 1
ATOM 699 N N . LEU A 1 91 ? 1.778 -10.500 -26.957 1.00 95.56 91 LEU A N 1
ATOM 700 C CA . LEU A 1 91 ? 1.658 -11.782 -27.664 1.00 95.56 91 LEU A CA 1
ATOM 701 C C . LEU A 1 91 ? 2.241 -12.983 -26.906 1.00 95.56 91 LEU A C 1
ATOM 703 O O . LEU A 1 91 ? 1.684 -14.070 -26.974 1.00 95.56 91 LEU A O 1
ATOM 707 N N . PHE A 1 92 ? 3.337 -12.803 -26.167 1.00 95.75 92 PHE A N 1
ATOM 708 C CA . PHE A 1 92 ? 4.148 -13.917 -25.646 1.00 95.75 92 PHE A CA 1
ATOM 709 C C . PHE A 1 92 ? 4.179 -14.013 -24.114 1.00 95.75 92 PHE A C 1
ATOM 711 O O . PHE A 1 92 ? 4.631 -15.008 -23.546 1.00 95.75 92 PHE A O 1
ATOM 718 N N . HIS A 1 93 ? 3.714 -12.986 -23.403 1.00 95.69 93 HIS A N 1
ATOM 719 C CA . HIS A 1 93 ? 3.678 -12.999 -21.946 1.00 95.69 93 HIS A CA 1
ATOM 720 C C . HIS A 1 93 ? 2.695 -14.058 -21.442 1.00 95.69 93 HIS A C 1
ATOM 722 O O . HIS A 1 93 ? 1.597 -14.180 -21.969 1.00 95.69 93 HIS A O 1
ATOM 728 N N . ARG A 1 94 ? 3.027 -14.753 -20.348 1.00 94.81 94 ARG A N 1
ATOM 729 C CA . ARG A 1 94 ? 2.195 -15.815 -19.739 1.00 94.81 94 ARG A CA 1
ATOM 730 C C . ARG A 1 94 ? 0.741 -15.431 -19.444 1.00 94.81 94 ARG A C 1
ATOM 732 O O . ARG A 1 94 ? -0.103 -16.310 -19.307 1.00 94.81 94 ARG A O 1
ATOM 739 N N . LEU A 1 95 ? 0.458 -14.130 -19.317 1.00 96.06 95 LEU A N 1
ATOM 740 C CA . LEU A 1 95 ? -0.896 -13.623 -19.102 1.00 96.06 95 LEU A CA 1
ATOM 741 C C . LEU A 1 95 ? -1.683 -13.357 -20.400 1.00 96.06 95 LEU A C 1
ATOM 743 O O . LEU A 1 95 ? -2.836 -12.958 -20.315 1.00 96.06 95 LEU A O 1
ATOM 747 N N . CYS A 1 96 ? -1.107 -13.551 -21.592 1.00 93.81 96 CYS A N 1
ATOM 748 C CA . CYS A 1 96 ? -1.792 -13.316 -22.874 1.00 93.81 96 CYS A CA 1
ATOM 749 C C . CYS A 1 96 ? -3.039 -14.192 -23.066 1.00 93.81 96 CYS A C 1
ATOM 751 O O . CYS A 1 96 ? -3.973 -13.759 -23.734 1.00 93.81 96 CYS A O 1
ATOM 753 N N . LYS A 1 97 ? -3.073 -15.368 -22.426 1.00 95.31 97 LYS A N 1
ATOM 754 C CA . LYS A 1 97 ? -4.209 -16.298 -22.426 1.00 95.31 97 LYS A CA 1
ATOM 755 C C . LYS A 1 97 ? -5.421 -15.821 -21.624 1.00 95.31 97 LYS A C 1
ATOM 757 O O . LYS A 1 97 ? -6.505 -16.353 -21.811 1.00 95.31 97 LYS A O 1
ATOM 762 N N . PHE A 1 98 ? -5.243 -14.861 -20.714 1.00 97.44 98 PHE A N 1
ATOM 763 C CA . PHE A 1 98 ? -6.347 -14.353 -19.904 1.00 97.44 98 PHE A CA 1
ATOM 764 C C . PHE A 1 98 ? -7.053 -13.198 -20.624 1.00 97.44 98 PHE A C 1
ATOM 766 O O . PHE A 1 98 ? -6.378 -12.325 -21.191 1.00 97.44 98 PHE A O 1
ATOM 773 N N . PRO A 1 99 ? -8.397 -13.162 -20.597 1.00 97.75 99 PRO A N 1
ATOM 774 C CA . PRO A 1 99 ? -9.166 -12.101 -21.223 1.00 97.75 99 PRO A CA 1
ATOM 775 C C . PRO A 1 99 ? -8.959 -10.764 -20.502 1.00 97.75 99 PRO A C 1
ATOM 777 O O . PRO A 1 99 ? -8.529 -10.696 -19.350 1.00 97.75 99 PRO A O 1
ATOM 780 N N . GLY A 1 100 ? -9.240 -9.674 -21.209 1.00 97.12 100 GLY A N 1
ATOM 781 C CA . GLY A 1 100 ? -9.124 -8.322 -20.680 1.00 97.12 100 GLY A CA 1
ATOM 782 C C . GLY A 1 100 ? -8.883 -7.281 -21.775 1.00 97.12 100 GLY A C 1
ATOM 783 O O . GLY A 1 100 ? -8.607 -7.639 -22.927 1.00 97.12 100 GLY A O 1
ATOM 784 N N . PRO A 1 101 ? -8.956 -5.986 -21.430 1.00 97.06 101 PRO A N 1
ATOM 785 C CA . PRO A 1 101 ? -8.751 -4.890 -22.371 1.00 97.06 101 PRO A CA 1
ATOM 786 C C . PRO A 1 101 ? -7.379 -4.965 -23.052 1.00 97.06 101 PRO A C 1
ATOM 788 O O . PRO A 1 101 ? -6.366 -5.223 -22.404 1.00 97.06 101 PRO A O 1
ATOM 791 N N . PHE A 1 102 ? -7.310 -4.683 -24.356 1.00 95.94 102 PHE A N 1
ATOM 792 C CA . PHE A 1 102 ? -6.049 -4.786 -25.101 1.00 95.94 102 PHE A CA 1
ATOM 793 C C . PHE A 1 102 ? -4.948 -3.878 -24.527 1.00 95.94 102 PHE A C 1
ATOM 795 O O . PHE A 1 102 ? -3.824 -4.326 -24.311 1.00 95.94 102 PHE A O 1
ATOM 802 N N . LEU A 1 103 ? -5.284 -2.633 -24.173 1.00 96.56 103 LEU A N 1
ATOM 803 C CA . LEU A 1 103 ? -4.338 -1.686 -23.569 1.00 96.56 103 LEU A CA 1
ATOM 804 C C . LEU A 1 103 ? -3.805 -2.154 -22.205 1.00 96.56 103 LEU A C 1
ATOM 806 O O . LEU A 1 103 ? -2.652 -1.877 -21.871 1.00 96.56 103 LEU A O 1
ATOM 810 N N . ALA A 1 104 ? -4.597 -2.929 -21.455 1.00 96.31 104 ALA A N 1
ATOM 811 C CA . ALA A 1 104 ? -4.163 -3.538 -20.201 1.00 96.31 104 ALA A CA 1
ATOM 812 C C . ALA A 1 104 ? -3.012 -4.529 -20.416 1.00 96.31 104 ALA A C 1
ATOM 814 O O . ALA A 1 104 ? -2.201 -4.739 -19.522 1.00 96.31 104 ALA A O 1
ATOM 815 N N . ARG A 1 105 ? -2.887 -5.120 -21.612 1.00 95.81 105 ARG A N 1
ATOM 816 C CA . ARG A 1 105 ? -1.780 -6.027 -21.940 1.00 95.81 105 ARG A CA 1
ATOM 817 C C . ARG A 1 105 ? -0.447 -5.290 -22.028 1.00 95.81 105 ARG A C 1
ATOM 819 O O . ARG A 1 105 ? 0.576 -5.873 -21.687 1.00 95.81 105 ARG A O 1
ATOM 826 N N . LEU A 1 106 ? -0.461 -4.036 -22.476 1.00 96.00 106 LEU A N 1
ATOM 827 C CA . LEU A 1 106 ? 0.736 -3.279 -22.846 1.00 96.00 106 LEU A CA 1
ATOM 828 C C . LEU A 1 106 ? 1.368 -2.556 -21.653 1.00 96.00 106 LEU A C 1
ATOM 830 O O . LEU A 1 106 ? 2.589 -2.607 -21.463 1.00 96.00 106 LEU A O 1
ATOM 834 N N . SER A 1 107 ? 0.546 -1.888 -20.838 1.00 95.06 107 SER A N 1
ATOM 835 C CA . SER A 1 107 ? 1.047 -1.004 -19.787 1.00 95.06 107 SER A CA 1
ATOM 836 C C . SER A 1 107 ? 0.104 -0.853 -18.595 1.00 95.06 107 SER A C 1
ATOM 838 O O . SER A 1 107 ? -1.117 -0.823 -18.744 1.00 95.06 107 SER A O 1
ATOM 840 N N . ASN A 1 108 ? 0.691 -0.661 -17.408 1.00 94.50 108 ASN A N 1
ATOM 841 C CA . ASN A 1 108 ? -0.041 -0.286 -16.197 1.00 94.50 108 ASN A CA 1
ATOM 842 C C . ASN A 1 108 ? -0.646 1.130 -16.290 1.00 94.50 108 ASN A C 1
ATOM 844 O O . ASN A 1 108 ? -1.498 1.466 -15.472 1.00 94.50 108 ASN A O 1
ATOM 848 N N . PHE A 1 109 ? -0.278 1.946 -17.291 1.00 95.38 109 PHE A N 1
ATOM 849 C CA . PHE A 1 109 ? -0.944 3.231 -17.544 1.00 95.38 109 PHE A CA 1
ATOM 850 C C . PHE A 1 109 ? -2.442 3.077 -17.827 1.00 95.38 109 PHE A C 1
ATOM 852 O O . PHE A 1 109 ? -3.209 3.968 -17.479 1.00 95.38 109 PHE A O 1
ATOM 859 N N . TYR A 1 110 ? -2.878 1.938 -18.379 1.00 95.31 110 TYR A N 1
ATOM 860 C CA . TYR A 1 110 ? -4.301 1.653 -18.563 1.00 95.31 110 TYR A CA 1
ATOM 861 C C . TYR A 1 110 ? -5.055 1.654 -17.224 1.00 95.31 110 TYR A C 1
ATOM 863 O O . TYR A 1 110 ? -5.975 2.444 -17.021 1.00 95.31 110 TYR A O 1
ATOM 871 N N . VAL A 1 111 ? -4.632 0.805 -16.281 1.00 94.38 111 VAL A N 1
ATOM 872 C CA . VAL A 1 111 ? -5.288 0.683 -14.970 1.00 94.38 111 VAL A CA 1
ATOM 873 C C . VAL A 1 111 ? -5.052 1.912 -14.090 1.00 94.38 111 VAL A C 1
ATOM 875 O O . VAL A 1 111 ? -5.947 2.316 -13.352 1.00 94.38 111 VAL A O 1
ATOM 878 N N . ALA A 1 112 ? -3.897 2.573 -14.220 1.00 94.06 112 ALA A N 1
ATOM 879 C CA . ALA A 1 112 ? -3.647 3.852 -13.561 1.00 94.06 112 ALA A CA 1
ATOM 880 C C . ALA A 1 112 ? -4.611 4.940 -14.060 1.00 94.06 112 ALA A C 1
ATOM 882 O O . ALA A 1 112 ? -5.159 5.681 -13.250 1.00 94.06 112 ALA A O 1
ATOM 883 N N . GLY A 1 113 ? -4.897 4.992 -15.366 1.00 94.75 113 GLY A N 1
ATOM 884 C CA . GLY A 1 113 ? -5.900 5.893 -15.936 1.00 94.75 113 GLY A CA 1
ATOM 885 C C . GLY A 1 113 ? -7.314 5.615 -15.416 1.00 94.75 113 GLY A C 1
ATOM 886 O O . GLY A 1 113 ? -8.044 6.550 -15.089 1.00 94.75 113 GLY A O 1
ATOM 887 N N . LEU A 1 114 ? -7.687 4.338 -15.256 1.00 93.56 114 LEU A N 1
ATOM 888 C CA . LEU A 1 114 ? -8.957 3.962 -14.619 1.00 93.56 114 LEU A CA 1
ATOM 889 C C . LEU A 1 114 ? -9.025 4.425 -13.157 1.00 93.56 114 LEU A C 1
ATOM 891 O O . LEU A 1 114 ? -10.053 4.956 -12.734 1.00 93.56 114 LEU A O 1
ATOM 895 N N . SER A 1 115 ? -7.931 4.268 -12.404 1.00 92.38 115 SER A N 1
ATOM 896 C CA . SER A 1 115 ? -7.840 4.744 -11.020 1.00 92.38 115 SER A CA 1
ATOM 897 C C . SER A 1 115 ? -7.957 6.272 -10.942 1.00 92.38 115 SER A C 1
ATOM 899 O O . SER A 1 115 ? -8.786 6.796 -10.198 1.00 92.38 115 SER A O 1
ATOM 901 N N . ALA A 1 116 ? -7.213 6.996 -11.784 1.00 92.25 116 ALA A N 1
ATOM 902 C CA . ALA A 1 116 ? -7.174 8.458 -11.815 1.00 92.25 116 ALA A CA 1
ATOM 903 C C . ALA A 1 116 ? -8.519 9.110 -12.179 1.00 92.25 116 ALA A C 1
ATOM 905 O O . ALA A 1 116 ? -8.783 10.236 -11.771 1.00 92.25 116 ALA A O 1
ATOM 906 N N . LYS A 1 117 ? -9.382 8.417 -12.935 1.00 90.25 117 LYS A N 1
ATOM 907 C CA . LYS A 1 117 ? -10.629 8.988 -13.464 1.00 90.25 117 LYS A CA 1
ATOM 908 C C . LYS A 1 117 ? -11.613 9.420 -12.373 1.00 90.25 117 LYS A C 1
ATOM 910 O O . LYS A 1 117 ? -12.177 10.505 -12.448 1.00 90.25 117 LYS A O 1
ATOM 915 N N . LYS A 1 118 ? -11.888 8.537 -11.410 1.00 89.62 118 LYS A N 1
ATOM 916 C CA . LYS A 1 118 ? -12.878 8.765 -10.335 1.00 89.62 118 LYS A CA 1
ATOM 917 C C . LYS A 1 118 ? -12.425 8.250 -8.967 1.00 89.62 118 LYS A C 1
ATOM 919 O O . LYS A 1 118 ? -13.233 8.248 -8.046 1.00 89.62 118 LYS A O 1
ATOM 924 N N . ALA A 1 119 ? -11.200 7.726 -8.844 1.00 89.62 119 ALA A N 1
ATOM 925 C CA . ALA A 1 119 ? -10.750 6.970 -7.670 1.00 89.62 119 ALA A CA 1
ATOM 926 C C . ALA A 1 119 ? -11.697 5.805 -7.292 1.00 89.62 119 ALA A C 1
ATOM 928 O O . ALA A 1 119 ? -11.809 5.411 -6.136 1.00 89.62 119 ALA A O 1
ATOM 929 N N . GLN A 1 120 ? -12.398 5.236 -8.283 1.00 92.75 120 GLN A N 1
ATOM 930 C CA . GLN A 1 120 ? -13.371 4.147 -8.118 1.00 92.75 120 GLN A CA 1
ATOM 931 C C . GLN A 1 120 ? -12.943 2.900 -8.895 1.00 92.75 120 GLN A C 1
ATOM 933 O O . GLN A 1 120 ? -13.754 2.266 -9.571 1.00 92.75 120 GLN A O 1
ATOM 938 N N . LEU A 1 121 ? -11.659 2.539 -8.800 1.00 93.31 121 LEU A N 1
ATOM 939 C CA . LEU A 1 121 ? -11.106 1.391 -9.519 1.00 93.31 121 LEU A CA 1
ATOM 940 C C . LEU A 1 121 ? -11.898 0.100 -9.251 1.00 93.31 121 LEU A C 1
ATOM 942 O O . LEU A 1 121 ? -12.101 -0.671 -10.179 1.00 93.31 121 LEU A O 1
ATOM 946 N N . TYR A 1 122 ? -12.422 -0.090 -8.036 1.00 94.12 122 TYR A N 1
ATOM 947 C CA . TYR A 1 122 ? -13.247 -1.252 -7.682 1.00 94.12 122 TYR A CA 1
ATOM 948 C C . TYR A 1 122 ? -14.508 -1.411 -8.556 1.00 94.12 122 TYR A C 1
ATOM 950 O O . TYR A 1 122 ? -14.925 -2.532 -8.838 1.00 94.12 122 TYR A O 1
ATOM 958 N N . LYS A 1 123 ? -15.120 -0.308 -9.020 1.00 96.50 123 LYS A N 1
ATOM 959 C CA . LYS A 1 123 ? -16.271 -0.367 -9.940 1.00 96.50 123 LYS A CA 1
ATOM 960 C C . LYS A 1 123 ? -15.833 -0.748 -11.343 1.00 96.50 123 LYS A C 1
ATOM 962 O O . LYS A 1 123 ? -16.517 -1.515 -12.015 1.00 96.50 123 LYS A O 1
ATOM 967 N N . GLU A 1 124 ? -14.696 -0.219 -11.787 1.00 95.81 124 GLU A N 1
ATOM 968 C CA . GLU A 1 124 ? -14.142 -0.558 -13.095 1.00 95.81 124 GLU A CA 1
ATOM 969 C C . GLU A 1 124 ? -13.692 -2.019 -13.139 1.00 95.81 124 GLU A C 1
ATOM 971 O O . GLU A 1 124 ? -14.021 -2.720 -14.092 1.00 95.81 124 GLU A O 1
ATOM 976 N N . THR A 1 125 ? -13.024 -2.524 -12.097 1.00 96.00 125 THR A N 1
ATOM 977 C CA . THR A 1 125 ? -12.667 -3.945 -12.007 1.00 96.00 125 THR A CA 1
ATOM 978 C C . THR A 1 125 ? -13.915 -4.819 -11.967 1.00 96.00 125 THR A C 1
ATOM 980 O O . THR A 1 125 ? -13.985 -5.782 -12.725 1.00 96.00 125 THR A O 1
ATOM 983 N N . GLN A 1 126 ? -14.946 -4.455 -11.194 1.00 97.75 126 GLN A N 1
ATOM 984 C CA . GLN A 1 126 ? -16.223 -5.176 -11.195 1.00 97.75 126 GLN A CA 1
ATOM 985 C C . GLN A 1 126 ? -16.871 -5.202 -12.588 1.00 97.75 126 GLN A C 1
ATOM 987 O O . GLN A 1 126 ? -17.342 -6.247 -13.032 1.00 97.75 126 GLN A O 1
ATOM 992 N N . ARG A 1 127 ? -16.880 -4.075 -13.311 1.00 97.56 127 ARG A N 1
ATOM 993 C CA . ARG A 1 127 ? -17.391 -4.000 -14.688 1.00 97.56 127 ARG A CA 1
ATOM 994 C C . ARG A 1 127 ? -16.600 -4.904 -15.634 1.00 97.56 127 ARG A C 1
ATOM 996 O O . ARG A 1 127 ? -17.194 -5.554 -16.489 1.00 97.56 127 ARG A O 1
ATOM 1003 N N . LEU A 1 128 ? -15.277 -4.952 -15.489 1.00 97.88 128 LEU A N 1
ATOM 1004 C CA . LEU A 1 128 ? -14.424 -5.827 -16.289 1.00 97.88 128 LEU A CA 1
ATOM 1005 C C . LEU A 1 128 ? -14.677 -7.309 -15.981 1.00 97.88 128 LEU A C 1
ATOM 1007 O O . LEU A 1 128 ? -14.755 -8.095 -16.918 1.00 97.88 128 LEU A O 1
ATOM 1011 N N . HIS A 1 129 ? -14.877 -7.683 -14.716 1.00 98.44 129 HIS A N 1
ATOM 1012 C CA . HIS A 1 129 ? -15.254 -9.049 -14.334 1.00 98.44 129 HIS A CA 1
ATOM 1013 C C . HIS A 1 129 ? -16.629 -9.452 -14.880 1.00 98.44 129 HIS A C 1
ATOM 1015 O O . HIS A 1 129 ? -16.780 -10.553 -15.398 1.00 98.44 129 HIS A O 1
ATOM 1021 N N . LYS A 1 130 ? -17.608 -8.535 -14.892 1.00 98.19 130 LYS A N 1
ATOM 1022 C CA . LYS A 1 130 ? -18.903 -8.773 -15.557 1.00 98.19 130 LYS A CA 1
ATOM 1023 C C . LYS A 1 130 ? -18.770 -9.044 -17.063 1.00 98.19 130 LYS A C 1
ATOM 1025 O O . LYS A 1 130 ? -19.624 -9.717 -17.623 1.00 98.19 130 LYS A O 1
ATOM 1030 N N . LEU A 1 131 ? -17.737 -8.506 -17.716 1.00 98.00 131 LEU A N 1
ATOM 1031 C CA . LEU A 1 131 ? -17.520 -8.642 -19.161 1.00 98.00 131 LEU A CA 1
ATOM 1032 C C . LEU A 1 131 ? -16.642 -9.846 -19.535 1.00 98.00 131 LEU A C 1
ATOM 1034 O O . LEU A 1 131 ? -16.879 -10.484 -20.553 1.00 98.00 131 LEU A O 1
ATOM 1038 N N . TYR A 1 132 ? -15.600 -10.116 -18.751 1.00 98.06 132 TYR A N 1
ATOM 1039 C CA . TYR A 1 132 ? -14.542 -11.071 -19.094 1.00 98.06 132 TYR A CA 1
ATOM 1040 C C . TYR A 1 132 ? -14.524 -12.325 -18.206 1.00 98.06 132 TYR A C 1
ATOM 1042 O O . TYR A 1 132 ? -13.745 -13.236 -18.478 1.00 98.06 132 TYR A O 1
ATOM 1050 N N . GLY A 1 133 ? -15.366 -12.385 -17.170 1.00 97.69 133 GLY A N 1
ATOM 1051 C CA . GLY A 1 133 ? -15.450 -13.502 -16.230 1.00 97.69 133 GLY A CA 1
ATOM 1052 C C . GLY A 1 133 ? -14.508 -13.364 -15.032 1.00 97.69 133 GLY A C 1
ATOM 1053 O O . GLY A 1 133 ? -14.071 -12.268 -14.675 1.00 97.69 133 GLY A O 1
ATOM 1054 N N . ASP A 1 134 ? -14.187 -14.491 -14.397 1.00 97.88 134 ASP A N 1
ATOM 1055 C CA . ASP A 1 134 ? -13.520 -14.486 -13.090 1.00 97.88 134 ASP A CA 1
ATOM 1056 C C . ASP A 1 134 ? -12.029 -14.157 -13.116 1.00 97.88 134 ASP A C 1
ATOM 1058 O O . ASP A 1 134 ? -11.470 -13.753 -12.100 1.00 97.88 134 ASP A O 1
ATOM 1062 N N . TYR A 1 135 ? -11.380 -14.284 -14.272 1.00 98.00 135 TYR A N 1
ATOM 1063 C CA . TYR A 1 135 ? -9.941 -14.090 -14.430 1.00 98.00 135 TYR A CA 1
ATOM 1064 C C . TYR A 1 135 ? -9.677 -13.015 -15.475 1.00 98.00 135 TYR A C 1
ATOM 1066 O O . TYR A 1 135 ? -9.761 -13.271 -16.675 1.00 98.00 135 TYR A O 1
ATOM 1074 N N . VAL A 1 136 ? -9.321 -11.810 -15.030 1.00 98.25 136 VAL A N 1
ATOM 1075 C CA . VAL A 1 136 ? -9.205 -10.644 -15.914 1.00 98.25 136 VAL A CA 1
ATOM 1076 C C . VAL A 1 136 ? -7.822 -10.025 -15.844 1.00 98.25 136 VAL A C 1
ATOM 1078 O O . VAL A 1 136 ? -7.353 -9.591 -14.790 1.00 98.25 136 VAL A O 1
ATOM 1081 N N . ARG A 1 137 ? -7.159 -9.915 -16.994 1.00 97.62 137 ARG A N 1
ATOM 1082 C CA . ARG A 1 137 ? -5.895 -9.191 -17.116 1.00 97.62 137 ARG A CA 1
ATOM 1083 C C . ARG A 1 137 ? -6.155 -7.685 -17.124 1.00 97.62 137 ARG A C 1
ATOM 1085 O O . ARG A 1 137 ? -6.651 -7.141 -18.108 1.00 97.62 137 ARG A O 1
ATOM 1092 N N . ILE A 1 138 ? -5.769 -7.012 -16.041 1.00 96.25 138 ILE A N 1
ATOM 1093 C CA . ILE A 1 138 ? -5.930 -5.556 -15.870 1.00 96.25 138 ILE A CA 1
ATOM 1094 C C . ILE A 1 138 ? -4.612 -4.780 -16.009 1.00 96.25 138 ILE A C 1
ATOM 1096 O O . ILE A 1 138 ? -4.621 -3.554 -16.065 1.00 96.25 138 ILE A O 1
ATOM 1100 N N . GLY A 1 139 ? -3.482 -5.478 -16.132 1.00 95.12 139 GLY A N 1
ATOM 1101 C CA . GLY A 1 139 ? -2.178 -4.881 -16.413 1.00 95.12 139 GLY A CA 1
ATOM 1102 C C . GLY A 1 139 ? -1.214 -5.866 -17.087 1.00 95.12 139 GLY A C 1
ATOM 1103 O O . GLY A 1 139 ? -1.492 -7.071 -17.154 1.00 95.12 139 GLY A O 1
ATOM 1104 N N . PRO A 1 140 ? -0.048 -5.401 -17.576 1.00 93.75 140 PRO A N 1
ATOM 1105 C CA . PRO A 1 140 ? 0.966 -6.237 -18.209 1.00 93.75 140 PRO A CA 1
ATOM 1106 C C . PRO A 1 140 ? 1.354 -7.442 -17.352 1.00 93.75 140 PRO A C 1
ATOM 1108 O O . PRO A 1 140 ? 1.487 -8.541 -17.893 1.00 93.75 140 PRO A O 1
ATOM 1111 N N . THR A 1 141 ? 1.457 -7.243 -16.036 1.00 91.56 141 THR A N 1
ATOM 1112 C CA . THR A 1 141 ? 1.821 -8.247 -15.026 1.00 91.56 141 THR A CA 1
ATOM 1113 C C . THR A 1 141 ? 0.758 -8.401 -13.931 1.00 91.56 141 THR A C 1
ATOM 1115 O O . THR A 1 141 ? 1.051 -8.953 -12.875 1.00 91.56 141 THR A O 1
ATOM 1118 N N . VAL A 1 142 ? -0.473 -7.928 -14.169 1.00 93.06 142 VAL A N 1
ATOM 1119 C CA . VAL A 1 142 ? -1.545 -7.898 -13.159 1.00 93.06 142 VAL A CA 1
ATOM 1120 C C . VAL A 1 142 ? -2.754 -8.690 -13.643 1.00 93.06 142 VAL A C 1
ATOM 1122 O O . VAL A 1 142 ? -3.345 -8.379 -14.681 1.00 93.06 142 VAL A O 1
ATOM 1125 N N . LEU A 1 143 ? -3.124 -9.696 -12.855 1.00 95.62 143 LEU A N 1
ATOM 1126 C CA . LEU A 1 143 ? -4.320 -10.510 -13.032 1.00 95.62 143 LEU A CA 1
ATOM 1127 C C . LEU A 1 143 ? -5.251 -10.260 -11.843 1.00 95.62 143 LEU A C 1
ATOM 1129 O O . LE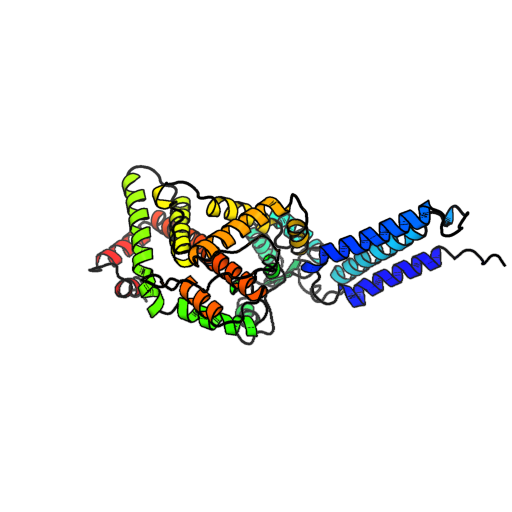U A 1 143 ? -4.833 -10.395 -10.695 1.00 95.62 143 LEU A O 1
ATOM 1133 N N . SER A 1 144 ? -6.486 -9.869 -12.136 1.00 96.56 144 SER A N 1
ATOM 1134 C CA . SER A 1 144 ? -7.572 -9.743 -11.167 1.00 96.56 144 SER A CA 1
ATOM 1135 C C . SER A 1 144 ? -8.379 -11.037 -11.158 1.00 96.56 144 SER A C 1
ATOM 1137 O O . SER A 1 144 ? -8.688 -11.563 -12.229 1.00 96.56 144 SER A O 1
ATOM 1139 N N . ILE A 1 145 ? -8.685 -11.559 -9.969 1.00 97.25 145 ILE A N 1
ATOM 1140 C CA . ILE A 1 145 ? -9.315 -12.872 -9.786 1.00 97.25 145 ILE A CA 1
ATOM 1141 C C . ILE A 1 145 ? -10.497 -12.731 -8.826 1.00 97.25 145 ILE A C 1
ATOM 1143 O O . ILE A 1 145 ? -10.316 -12.227 -7.718 1.00 97.25 145 ILE A O 1
ATOM 1147 N N . THR A 1 146 ? -11.682 -13.179 -9.244 1.00 96.69 146 THR A N 1
ATOM 1148 C CA . THR A 1 146 ? -12.900 -13.236 -8.408 1.00 96.69 146 THR A CA 1
ATOM 1149 C C . THR A 1 146 ? -13.345 -14.656 -8.069 1.00 96.69 146 THR A C 1
ATOM 1151 O O . THR A 1 146 ? -14.329 -14.824 -7.359 1.00 96.69 146 THR A O 1
ATOM 1154 N N . ASP A 1 147 ? -12.603 -15.670 -8.517 1.00 96.56 147 ASP A N 1
ATOM 1155 C CA . ASP A 1 147 ? -12.851 -17.075 -8.196 1.00 96.56 147 ASP A CA 1
ATOM 1156 C C . ASP A 1 147 ? -12.578 -17.371 -6.701 1.00 96.56 147 ASP A C 1
ATOM 1158 O O . ASP A 1 147 ? -11.430 -17.243 -6.250 1.00 96.56 147 ASP A O 1
ATOM 1162 N N . PRO A 1 148 ? -13.586 -17.804 -5.915 1.00 95.75 148 PRO A N 1
ATOM 1163 C CA . PRO A 1 148 ? -13.413 -18.130 -4.500 1.00 95.75 148 PRO A CA 1
ATOM 1164 C C . PRO A 1 148 ? -12.396 -19.250 -4.246 1.00 95.75 148 PRO A C 1
ATOM 1166 O O . PRO A 1 148 ? -11.733 -19.260 -3.205 1.00 95.75 148 PRO A O 1
ATOM 1169 N N . THR A 1 149 ? -12.225 -20.183 -5.188 1.00 95.19 149 THR A N 1
ATOM 1170 C CA . THR A 1 149 ? -11.275 -21.297 -5.039 1.00 95.19 149 THR A CA 1
ATOM 1171 C C . THR A 1 149 ? -9.823 -20.809 -5.031 1.00 95.19 149 THR A C 1
ATOM 1173 O O . THR A 1 149 ? -8.978 -21.377 -4.332 1.00 95.19 149 THR A O 1
ATOM 1176 N N . ALA A 1 150 ? -9.539 -19.681 -5.697 1.00 95.00 150 ALA A N 1
ATOM 1177 C CA . ALA A 1 150 ? -8.213 -19.070 -5.737 1.00 95.00 150 ALA A CA 1
ATOM 1178 C C . ALA A 1 150 ? -7.761 -18.522 -4.373 1.00 95.00 150 ALA A C 1
ATOM 1180 O O . ALA A 1 150 ? -6.559 -18.385 -4.138 1.00 95.00 150 ALA A O 1
ATOM 1181 N N . VAL A 1 151 ? -8.686 -18.247 -3.441 1.00 94.50 151 VAL A N 1
ATOM 1182 C CA . VAL A 1 151 ? -8.344 -17.748 -2.098 1.00 94.50 151 VAL A CA 1
ATOM 1183 C C . VAL A 1 151 ? -7.418 -18.728 -1.378 1.00 94.50 151 VAL A C 1
ATOM 1185 O O . VAL A 1 151 ? -6.396 -18.321 -0.826 1.00 94.50 151 VAL A O 1
ATOM 1188 N N . LYS A 1 152 ? -7.722 -20.029 -1.431 1.00 92.38 152 LYS A N 1
ATOM 1189 C CA . LYS A 1 152 ? -6.893 -21.070 -0.807 1.00 92.38 152 LYS A CA 1
ATOM 1190 C C . LYS A 1 152 ? -5.520 -21.176 -1.479 1.00 92.38 152 LYS A C 1
ATOM 1192 O O . LYS A 1 152 ? -4.504 -21.270 -0.789 1.00 92.38 152 LYS A O 1
ATOM 1197 N N . GLU A 1 153 ? -5.482 -21.116 -2.805 1.00 93.38 153 GLU A N 1
ATOM 1198 C CA . GLU A 1 153 ? -4.244 -21.222 -3.584 1.00 93.38 153 GLU A CA 1
ATOM 1199 C C . GLU A 1 153 ? -3.300 -20.029 -3.370 1.00 93.38 153 GLU A C 1
ATOM 1201 O O . GLU A 1 153 ? -2.081 -20.198 -3.363 1.00 93.38 153 GLU A O 1
ATOM 1206 N N . ILE A 1 154 ? -3.843 -18.827 -3.148 1.00 94.12 154 ILE A N 1
ATOM 1207 C CA . ILE A 1 154 ? -3.065 -17.587 -2.996 1.00 94.12 154 ILE A CA 1
ATOM 1208 C C . ILE A 1 154 ? -2.714 -17.304 -1.530 1.00 94.12 154 ILE A C 1
ATOM 1210 O O . ILE A 1 154 ? -1.592 -16.891 -1.238 1.00 94.12 154 ILE A O 1
ATOM 1214 N N . TYR A 1 155 ? -3.649 -17.511 -0.600 1.00 91.75 155 TYR A N 1
ATOM 1215 C CA . TYR A 1 155 ? -3.508 -17.059 0.789 1.00 91.75 155 TYR A CA 1
ATOM 1216 C C . TYR A 1 155 ? -3.193 -18.173 1.796 1.00 91.75 155 TYR A C 1
ATOM 1218 O O . TYR A 1 155 ? -2.983 -17.876 2.973 1.00 91.75 155 TYR A O 1
ATOM 1226 N N . SER A 1 156 ? -3.119 -19.444 1.382 1.00 90.50 156 SER A N 1
ATOM 1227 C CA . SER A 1 156 ? -2.709 -20.514 2.302 1.00 90.50 156 SER A CA 1
ATOM 1228 C C . SER A 1 156 ? -1.247 -20.382 2.741 1.00 90.50 156 SER A C 1
ATOM 1230 O O . SER A 1 156 ? -0.389 -19.863 2.027 1.00 90.50 156 SER A O 1
ATOM 1232 N N . SER A 1 157 ? -0.924 -20.943 3.908 1.00 84.56 157 SER A N 1
ATOM 1233 C CA . SER A 1 157 ? 0.450 -20.983 4.431 1.00 84.56 157 SER A CA 1
ATOM 1234 C C . SER A 1 157 ? 1.436 -21.714 3.509 1.00 84.56 157 SER A C 1
ATOM 1236 O O . SER A 1 157 ? 2.631 -21.420 3.530 1.00 84.56 157 SER A O 1
ATOM 1238 N N . LYS A 1 158 ? 0.939 -22.637 2.673 1.00 86.75 158 LYS A N 1
ATOM 1239 C CA . LYS A 1 158 ? 1.723 -23.419 1.702 1.00 86.75 158 LYS A CA 1
ATOM 1240 C C . LYS A 1 158 ? 1.802 -22.770 0.314 1.00 86.75 158 LYS A C 1
ATOM 1242 O O . LYS A 1 158 ? 2.541 -23.268 -0.536 1.00 86.75 158 LYS A O 1
ATOM 1247 N N . ALA A 1 159 ? 1.073 -21.679 0.071 1.00 89.94 159 ALA A N 1
ATOM 1248 C CA . ALA A 1 159 ? 1.028 -21.018 -1.227 1.00 89.94 159 ALA A CA 1
ATOM 1249 C C . ALA A 1 159 ? 2.427 -20.566 -1.667 1.00 89.94 159 ALA A C 1
ATOM 1251 O O . ALA A 1 159 ? 3.139 -19.895 -0.918 1.00 89.94 159 ALA A O 1
ATOM 1252 N N . LYS A 1 160 ? 2.837 -20.870 -2.903 1.00 89.62 160 LYS A N 1
ATOM 1253 C CA . LYS A 1 160 ? 4.150 -20.474 -3.459 1.00 89.62 160 LYS A CA 1
ATOM 1254 C C . LYS A 1 160 ? 4.146 -19.057 -4.048 1.00 89.62 160 LYS A C 1
ATOM 1256 O O . LYS A 1 160 ? 4.784 -18.793 -5.062 1.00 89.62 160 LYS A O 1
ATOM 1261 N N . VAL A 1 161 ? 3.419 -18.143 -3.413 1.00 91.56 161 VAL A N 1
ATOM 1262 C CA . VAL A 1 161 ? 3.341 -16.728 -3.797 1.00 91.56 161 VAL A CA 1
ATOM 1263 C C . VAL A 1 161 ? 3.951 -15.840 -2.718 1.00 91.56 161 VAL A C 1
ATOM 1265 O O . VAL A 1 161 ? 4.041 -16.225 -1.548 1.00 91.56 161 VAL A O 1
ATOM 1268 N N . SER A 1 162 ? 4.377 -14.647 -3.117 1.00 91.19 162 SER A N 1
ATOM 1269 C CA . SER A 1 162 ? 4.802 -13.571 -2.227 1.00 91.19 162 SER A CA 1
ATOM 1270 C C . SER A 1 162 ? 3.986 -12.315 -2.520 1.00 91.19 162 SER A C 1
ATOM 1272 O O . SER A 1 162 ? 3.347 -12.183 -3.566 1.00 91.19 162 SER A O 1
ATOM 1274 N N . LYS A 1 163 ? 3.990 -11.381 -1.572 1.00 92.44 163 LYS A N 1
ATOM 1275 C CA . LYS A 1 163 ? 3.379 -10.064 -1.754 1.00 92.44 163 LYS A CA 1
ATOM 1276 C C . LYS A 1 163 ? 3.997 -9.358 -2.968 1.00 92.44 163 LYS A C 1
ATOM 1278 O O . LYS A 1 163 ? 5.209 -9.433 -3.176 1.00 92.44 163 LYS A O 1
ATOM 1283 N N . GLY A 1 164 ? 3.168 -8.681 -3.762 1.00 91.31 164 GLY A N 1
ATOM 1284 C CA . GLY A 1 164 ? 3.598 -8.021 -4.998 1.00 91.31 164 GLY A CA 1
ATOM 1285 C C . GLY A 1 164 ? 4.422 -6.737 -4.785 1.00 91.31 164 GLY A C 1
ATOM 1286 O O . GLY A 1 164 ? 4.585 -6.290 -3.645 1.00 91.31 164 GLY A O 1
ATOM 1287 N N . PRO A 1 165 ? 4.891 -6.103 -5.879 1.00 90.62 165 PRO A N 1
ATOM 1288 C CA . PRO A 1 165 ? 5.767 -4.926 -5.841 1.00 90.62 165 PRO A CA 1
ATOM 1289 C C . PRO A 1 165 ? 5.206 -3.722 -5.083 1.00 90.62 165 PRO A C 1
ATOM 1291 O O . PRO A 1 165 ? 5.982 -2.932 -4.560 1.00 90.62 165 PRO A O 1
ATOM 1294 N N . PHE A 1 166 ? 3.879 -3.588 -4.959 1.00 90.81 166 PHE A N 1
ATOM 1295 C CA . PHE A 1 166 ? 3.247 -2.511 -4.184 1.00 90.81 166 PHE A CA 1
ATOM 1296 C C . PHE A 1 166 ? 3.814 -2.388 -2.764 1.00 90.81 166 PHE A C 1
ATOM 1298 O O . PHE A 1 166 ? 4.040 -1.285 -2.274 1.00 90.81 166 PHE A O 1
ATOM 1305 N N . TYR A 1 167 ? 4.130 -3.509 -2.118 1.00 92.75 167 TYR A N 1
ATOM 1306 C CA . TYR A 1 167 ? 4.637 -3.492 -0.749 1.00 92.75 167 TYR A CA 1
ATOM 1307 C C . TYR A 1 167 ? 6.078 -2.963 -0.627 1.00 92.75 167 TYR A C 1
ATOM 1309 O O . TYR A 1 167 ? 6.519 -2.682 0.485 1.00 92.75 167 TYR A O 1
ATOM 1317 N N . THR A 1 168 ? 6.799 -2.745 -1.736 1.00 90.25 168 THR A N 1
ATOM 1318 C CA . THR A 1 168 ? 8.108 -2.062 -1.721 1.00 90.25 168 THR A CA 1
ATOM 1319 C C . THR A 1 168 ? 7.979 -0.537 -1.638 1.00 90.25 168 THR A C 1
ATOM 1321 O O . THR A 1 168 ? 8.955 0.163 -1.364 1.00 90.25 168 THR A O 1
ATOM 1324 N N . VAL A 1 169 ? 6.764 0.012 -1.781 1.00 88.50 169 VAL A N 1
ATOM 1325 C CA . VAL A 1 169 ? 6.497 1.453 -1.632 1.00 88.50 169 VAL A CA 1
ATOM 1326 C C . VAL A 1 169 ? 6.809 1.951 -0.217 1.00 88.50 169 VAL A C 1
ATOM 1328 O O . VAL A 1 169 ? 7.050 3.142 -0.043 1.00 88.50 169 VAL A O 1
ATOM 1331 N N . SER A 1 170 ? 6.918 1.082 0.788 1.00 87.06 170 SER A N 1
ATOM 1332 C CA . SER A 1 170 ? 7.356 1.473 2.137 1.00 87.06 170 SER A CA 1
ATOM 1333 C C . SER A 1 170 ? 8.876 1.423 2.336 1.00 87.06 170 SER A C 1
ATOM 1335 O O . SER A 1 170 ? 9.378 1.965 3.320 1.00 87.06 170 SER A O 1
ATOM 1337 N N . GLU A 1 171 ? 9.648 0.871 1.392 1.00 90.44 171 GLU A N 1
ATOM 1338 C CA . GLU A 1 171 ? 11.101 0.770 1.546 1.00 90.44 171 GLU A CA 1
ATOM 1339 C C . GLU A 1 171 ? 11.786 2.143 1.713 1.00 90.44 171 GLU A C 1
ATOM 1341 O O . GLU A 1 171 ? 11.386 3.131 1.075 1.00 90.44 171 GLU A O 1
ATOM 1346 N N . PRO A 1 172 ? 12.829 2.230 2.563 1.00 92.56 172 PRO A N 1
ATOM 1347 C CA . PRO A 1 172 ? 13.499 1.120 3.260 1.00 92.56 172 PRO A CA 1
ATOM 1348 C C . PRO A 1 172 ? 12.886 0.755 4.629 1.00 92.56 172 PRO A C 1
ATOM 1350 O O . PRO A 1 172 ? 13.497 0.005 5.380 1.00 92.56 172 PRO A O 1
ATOM 1353 N N . ARG A 1 173 ? 11.713 1.291 4.994 1.00 94.44 173 ARG A N 1
ATOM 1354 C CA . ARG A 1 173 ? 11.053 1.018 6.283 1.00 94.44 173 ARG A CA 1
ATOM 1355 C C . ARG A 1 173 ? 10.091 -0.153 6.127 1.00 94.44 173 ARG A C 1
ATOM 1357 O O . ARG A 1 173 ? 8.970 0.021 5.646 1.00 94.44 173 ARG A O 1
ATOM 1364 N N . VAL A 1 174 ? 10.536 -1.354 6.490 1.00 95.19 174 VAL A N 1
ATOM 1365 C CA . VAL A 1 174 ? 9.748 -2.574 6.295 1.00 95.19 174 VAL A CA 1
ATOM 1366 C C . VAL A 1 174 ? 8.989 -2.896 7.578 1.00 95.19 174 VAL A C 1
ATOM 1368 O O . VAL A 1 174 ? 9.541 -3.387 8.559 1.00 95.19 174 VAL A O 1
ATOM 1371 N N . SER A 1 175 ? 7.685 -2.643 7.560 1.00 96.12 175 SER A N 1
ATOM 1372 C CA . SER A 1 175 ? 6.757 -3.110 8.595 1.00 96.12 175 SER A CA 1
ATOM 1373 C C . SER A 1 175 ? 6.413 -4.593 8.423 1.00 96.12 175 SER A C 1
ATOM 1375 O O . SER A 1 175 ? 6.612 -5.162 7.340 1.00 96.12 175 SER A O 1
ATOM 1377 N N . LEU A 1 176 ? 5.804 -5.207 9.440 1.00 96.06 176 LEU A N 1
ATOM 1378 C CA . LEU A 1 176 ? 5.287 -6.572 9.341 1.00 96.06 176 LEU A CA 1
ATOM 1379 C C . LEU A 1 176 ? 4.345 -6.739 8.131 1.00 96.06 176 LEU A C 1
ATOM 1381 O O . LEU A 1 176 ? 4.530 -7.658 7.332 1.00 96.06 176 LEU A O 1
ATOM 1385 N N . GLN A 1 177 ? 3.380 -5.831 7.924 1.00 95.12 177 GLN A N 1
ATOM 1386 C CA . GLN A 1 177 ? 2.417 -5.957 6.819 1.00 95.12 177 GLN A CA 1
ATOM 1387 C C . GLN A 1 177 ? 3.073 -5.847 5.439 1.00 95.12 177 GLN A C 1
ATOM 1389 O O . GLN A 1 177 ? 2.552 -6.395 4.470 1.00 95.12 177 GLN A O 1
ATOM 1394 N N . THR A 1 178 ? 4.195 -5.139 5.328 1.00 95.12 178 THR A N 1
ATOM 1395 C CA . THR A 1 178 ? 4.892 -4.917 4.053 1.00 95.12 178 THR A CA 1
ATOM 1396 C C . THR A 1 178 ? 6.002 -5.929 3.806 1.00 95.12 178 THR A C 1
ATOM 1398 O O . THR A 1 178 ? 6.510 -6.000 2.692 1.00 95.12 178 THR A O 1
ATOM 1401 N N . SER A 1 179 ? 6.373 -6.732 4.808 1.00 94.88 179 SER A N 1
ATOM 1402 C CA . SER A 1 179 ? 7.397 -7.760 4.641 1.00 94.88 179 SER A CA 1
ATOM 1403 C C . SER A 1 179 ? 6.978 -8.784 3.584 1.00 94.88 179 SER A C 1
ATOM 1405 O O . SER A 1 179 ? 5.895 -9.379 3.653 1.00 94.88 179 SER A O 1
ATOM 1407 N N . ARG A 1 180 ? 7.852 -8.960 2.587 1.00 93.19 180 ARG A N 1
ATOM 1408 C CA . ARG A 1 180 ? 7.695 -9.900 1.465 1.00 93.19 180 ARG A CA 1
ATOM 1409 C C . ARG A 1 180 ? 8.500 -11.188 1.668 1.00 93.19 180 ARG A C 1
ATOM 1411 O O . ARG A 1 180 ? 8.217 -12.179 1.001 1.00 93.19 180 ARG A O 1
ATOM 1418 N N . ASN A 1 181 ? 9.474 -11.171 2.582 1.00 92.94 181 ASN A N 1
ATOM 1419 C CA . ASN A 1 181 ? 10.240 -12.341 3.001 1.00 92.94 181 ASN A CA 1
ATOM 1420 C C . ASN A 1 181 ? 9.431 -13.113 4.059 1.00 92.94 181 ASN A C 1
ATOM 1422 O O . ASN A 1 181 ? 9.034 -12.545 5.080 1.00 92.94 181 ASN A O 1
ATOM 1426 N N . LYS A 1 182 ? 9.146 -14.392 3.795 1.00 91.75 182 LYS A N 1
ATOM 1427 C CA . LYS A 1 182 ? 8.228 -15.192 4.617 1.00 91.75 182 LYS A CA 1
ATOM 1428 C C . LYS A 1 182 ? 8.843 -15.585 5.949 1.00 91.75 182 LYS A C 1
ATOM 1430 O O . LYS A 1 182 ? 8.146 -15.576 6.958 1.00 91.75 182 LYS A O 1
ATOM 1435 N N . GLU A 1 183 ? 10.128 -15.903 5.950 1.00 92.81 183 GLU A N 1
ATOM 1436 C CA . GLU A 1 183 ? 10.886 -16.322 7.122 1.00 92.81 183 GLU A CA 1
ATOM 1437 C C . GLU A 1 183 ? 10.985 -15.165 8.121 1.00 92.81 183 GLU A C 1
ATOM 1439 O O . GLU A 1 183 ? 10.649 -15.312 9.297 1.00 92.81 183 GLU A O 1
ATOM 1444 N N . GLU A 1 184 ? 11.345 -13.980 7.629 1.00 93.00 184 GLU A N 1
ATOM 1445 C CA . GLU A 1 184 ? 11.428 -12.759 8.423 1.00 93.00 184 GLU A CA 1
ATOM 1446 C C . GLU A 1 184 ? 10.050 -12.311 8.915 1.00 93.00 184 GLU A C 1
ATOM 1448 O O . GLU A 1 184 ? 9.887 -11.954 10.085 1.00 93.00 184 GLU A O 1
ATOM 1453 N N . HIS A 1 185 ? 9.027 -12.393 8.056 1.00 95.12 185 HIS A N 1
ATOM 1454 C CA . HIS A 1 185 ? 7.648 -12.157 8.473 1.00 95.12 185 HIS A CA 1
ATOM 1455 C C . HIS A 1 185 ? 7.237 -13.121 9.591 1.00 95.12 185 HIS A C 1
ATOM 1457 O O . HIS A 1 185 ? 6.737 -12.670 10.612 1.00 95.12 185 HIS A O 1
ATOM 1463 N N . ALA A 1 186 ? 7.465 -14.431 9.449 1.00 94.19 186 ALA A N 1
ATOM 1464 C CA . ALA A 1 186 ? 7.114 -15.427 10.462 1.00 94.19 186 ALA A CA 1
ATOM 1465 C C . ALA A 1 186 ? 7.867 -15.207 11.785 1.00 94.19 186 ALA A C 1
ATOM 1467 O O . ALA A 1 186 ? 7.301 -15.379 12.866 1.00 94.19 186 ALA A O 1
ATOM 1468 N N . ARG A 1 187 ? 9.137 -14.788 11.722 1.00 94.75 187 ARG A N 1
ATOM 1469 C CA . ARG A 1 187 ? 9.932 -14.426 12.900 1.00 94.75 187 ARG A CA 1
ATOM 1470 C C . ARG A 1 187 ? 9.332 -13.224 13.632 1.00 94.75 187 ARG A C 1
ATOM 1472 O O . ARG A 1 187 ? 9.063 -13.328 14.825 1.00 94.75 187 ARG A O 1
ATOM 1479 N N . ARG A 1 188 ? 9.083 -12.115 12.928 1.00 95.44 188 ARG A N 1
ATOM 1480 C CA . ARG A 1 188 ? 8.507 -10.888 13.513 1.00 95.44 188 ARG A CA 1
ATOM 1481 C C . ARG A 1 188 ? 7.056 -11.073 13.951 1.00 95.44 188 ARG A C 1
ATOM 1483 O O . ARG A 1 188 ? 6.658 -10.533 14.979 1.00 95.44 188 ARG A O 1
ATOM 1490 N N . ARG A 1 189 ? 6.280 -11.880 13.223 1.00 96.38 189 ARG A N 1
ATOM 1491 C CA . ARG A 1 189 ? 4.868 -12.158 13.511 1.00 96.38 189 ARG A CA 1
ATOM 1492 C C . ARG A 1 189 ? 4.663 -12.740 14.908 1.00 96.38 189 ARG A C 1
ATOM 1494 O O . ARG A 1 189 ? 3.713 -12.349 15.568 1.00 96.38 189 ARG A O 1
ATOM 1501 N N . ARG A 1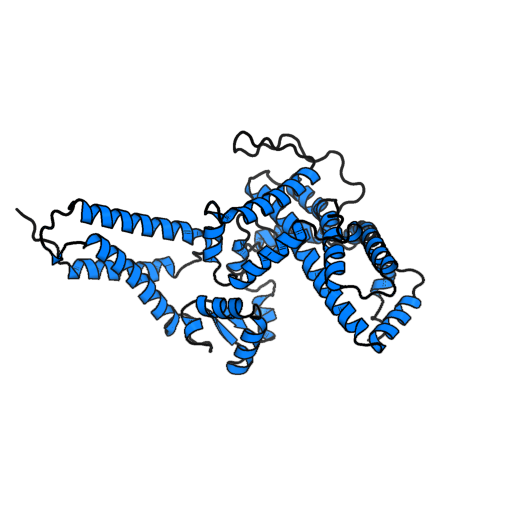 190 ? 5.590 -13.565 15.404 1.00 96.38 190 ARG A N 1
ATOM 1502 C CA . ARG A 1 190 ? 5.532 -14.116 16.772 1.00 96.38 190 ARG A CA 1
ATOM 1503 C C . ARG A 1 190 ? 5.527 -13.054 17.873 1.00 96.38 190 ARG A C 1
ATOM 1505 O O . ARG A 1 190 ? 4.964 -13.292 18.936 1.00 96.38 190 ARG A O 1
ATOM 1512 N N . VAL A 1 191 ? 6.165 -11.906 17.646 1.00 95.94 191 VAL A N 1
ATOM 1513 C CA . VAL A 1 191 ? 6.136 -10.772 18.587 1.00 95.94 191 VAL A CA 1
ATOM 1514 C C . VAL A 1 191 ? 4.774 -10.084 18.521 1.00 95.94 191 VAL A C 1
ATOM 1516 O O . VAL A 1 191 ? 4.160 -9.810 19.546 1.00 95.94 191 VAL A O 1
ATOM 1519 N N . TRP A 1 192 ? 4.271 -9.868 17.306 1.00 96.75 192 TRP A N 1
ATOM 1520 C CA . TRP A 1 192 ? 2.949 -9.291 17.081 1.00 96.75 192 TRP A CA 1
ATOM 1521 C C . TRP A 1 192 ? 1.827 -10.155 17.670 1.00 96.75 192 TRP A C 1
ATOM 1523 O O . TRP A 1 192 ? 0.932 -9.625 18.315 1.00 96.75 192 TRP A O 1
ATOM 1533 N N . ASP A 1 193 ? 1.891 -11.479 17.537 1.00 96.88 193 ASP A N 1
ATOM 1534 C CA . ASP A 1 193 ? 0.881 -12.374 18.114 1.00 96.88 193 ASP A CA 1
ATOM 1535 C C . ASP A 1 193 ? 0.826 -12.276 19.651 1.00 96.88 193 ASP A C 1
ATOM 1537 O O . ASP A 1 193 ? -0.247 -12.392 20.238 1.00 96.88 193 ASP A O 1
ATOM 1541 N N . GLN A 1 194 ? 1.953 -11.991 20.318 1.00 95.31 194 GLN A N 1
ATOM 1542 C CA . GLN A 1 194 ? 1.966 -11.730 21.763 1.00 95.31 194 GLN A CA 1
ATOM 1543 C C . GLN A 1 194 ? 1.286 -10.401 22.104 1.00 95.31 194 GLN A C 1
ATOM 1545 O O . GLN A 1 194 ? 0.467 -10.353 23.028 1.00 95.31 194 GLN A O 1
ATOM 1550 N N . ALA A 1 195 ? 1.570 -9.355 21.320 1.00 93.94 195 ALA A N 1
ATOM 1551 C CA . ALA A 1 195 ? 0.954 -8.039 21.468 1.00 93.94 195 ALA A CA 1
ATOM 1552 C C . ALA A 1 195 ? -0.571 -8.070 21.286 1.00 93.94 195 ALA A C 1
ATOM 1554 O O . ALA A 1 195 ? -1.277 -7.279 21.895 1.00 93.94 195 ALA A O 1
ATOM 1555 N N . PHE A 1 196 ? -1.094 -9.018 20.505 1.00 94.81 196 PHE A N 1
ATOM 1556 C CA . PHE A 1 196 ? -2.532 -9.204 20.280 1.00 94.81 196 PHE A CA 1
ATOM 1557 C C . PHE A 1 196 ? -3.110 -10.442 20.987 1.00 94.81 196 PHE A C 1
ATOM 1559 O O . PHE A 1 196 ? -4.203 -10.900 20.658 1.00 94.81 196 PHE A O 1
ATOM 1566 N N . SER A 1 197 ? -2.407 -10.983 21.985 1.00 94.06 197 SER A N 1
ATOM 1567 C CA . SER A 1 197 ? -2.934 -12.063 22.827 1.00 94.06 197 SER A CA 1
ATOM 1568 C C . SER A 1 197 ? -4.092 -11.576 23.706 1.00 94.06 197 SER A C 1
ATOM 1570 O O . SER A 1 197 ? -4.128 -10.416 24.116 1.00 94.06 197 SER A O 1
ATOM 1572 N N . SER A 1 198 ? -5.006 -12.469 24.104 1.00 89.94 198 SER A N 1
ATOM 1573 C CA . SER A 1 198 ? -6.134 -12.106 24.984 1.00 89.94 198 SER A CA 1
ATOM 1574 C C . SER A 1 198 ? -5.687 -11.469 26.307 1.00 89.94 198 SER A C 1
ATOM 1576 O O . SER A 1 198 ? -6.386 -10.623 26.856 1.00 89.94 198 SER A O 1
ATOM 1578 N N . LYS A 1 199 ? -4.505 -11.847 26.818 1.00 89.56 199 LYS A N 1
ATOM 1579 C CA . LYS A 1 199 ? -3.905 -11.223 28.006 1.00 89.56 199 LYS A CA 1
ATOM 1580 C C . LYS A 1 199 ? -3.476 -9.780 27.729 1.00 89.56 199 LYS A C 1
ATOM 1582 O O . LYS A 1 199 ? -3.726 -8.920 28.565 1.00 89.56 199 LYS A O 1
ATOM 1587 N N . ALA A 1 200 ? -2.839 -9.522 26.587 1.00 91.12 200 ALA A N 1
ATOM 1588 C CA . ALA A 1 200 ? -2.414 -8.180 26.203 1.00 91.12 200 ALA A CA 1
ATOM 1589 C C . ALA A 1 200 ? -3.618 -7.261 25.944 1.00 91.12 200 ALA A C 1
ATOM 1591 O O . ALA A 1 200 ? -3.640 -6.145 26.454 1.00 91.12 200 ALA A O 1
ATOM 1592 N N . LEU A 1 201 ? -4.657 -7.757 25.262 1.00 90.75 201 LEU A N 1
ATOM 1593 C CA . LEU A 1 201 ? -5.869 -6.984 24.966 1.00 90.75 201 LEU A CA 1
ATOM 1594 C C . LEU A 1 201 ? -6.570 -6.457 26.230 1.00 90.75 201 LEU A C 1
ATOM 1596 O O . LEU A 1 201 ? -6.977 -5.298 26.256 1.00 90.75 201 LEU A O 1
ATOM 1600 N N . ARG A 1 202 ? -6.628 -7.248 27.311 1.00 87.38 202 ARG A N 1
ATOM 1601 C CA . ARG A 1 202 ? -7.168 -6.792 28.608 1.00 87.38 202 ARG A CA 1
ATOM 1602 C C . ARG A 1 202 ? -6.392 -5.619 29.214 1.00 87.38 202 ARG A C 1
ATOM 1604 O O . ARG A 1 202 ? -6.973 -4.781 29.892 1.00 87.38 202 ARG A O 1
ATOM 1611 N N . ASN A 1 203 ? -5.090 -5.509 28.946 1.00 86.38 203 ASN A N 1
ATOM 1612 C CA . ASN A 1 203 ? -4.300 -4.361 29.403 1.00 86.38 203 ASN A CA 1
ATOM 1613 C C . ASN A 1 203 ? -4.601 -3.087 28.595 1.00 86.38 203 ASN A C 1
ATOM 1615 O O . ASN A 1 203 ? -4.343 -1.982 29.075 1.00 86.38 203 ASN A O 1
ATOM 1619 N N . TYR A 1 204 ? -5.125 -3.235 27.374 1.00 90.50 204 TYR A N 1
ATOM 1620 C CA . TYR A 1 204 ? -5.444 -2.130 26.470 1.00 90.50 204 TYR A CA 1
ATOM 1621 C C . TYR A 1 204 ? -6.868 -1.607 26.670 1.00 90.50 204 TYR A C 1
ATOM 1623 O O . TYR A 1 204 ? -7.113 -0.424 26.447 1.00 90.50 204 TYR A O 1
ATOM 1631 N N . GLU A 1 205 ? -7.791 -2.455 27.128 1.00 88.62 205 GLU A N 1
ATOM 1632 C CA . GLU A 1 205 ? -9.207 -2.127 27.342 1.00 88.62 205 GLU A CA 1
ATOM 1633 C C . GLU A 1 205 ? -9.426 -0.814 28.121 1.00 88.62 205 GLU A C 1
ATOM 1635 O O . GLU A 1 205 ? -10.169 0.033 27.624 1.00 88.62 205 GLU A O 1
ATOM 1640 N N . PRO A 1 206 ? -8.727 -0.523 29.239 1.00 89.12 206 PRO A N 1
ATOM 1641 C CA . PRO A 1 206 ? -8.903 0.755 29.931 1.00 89.12 206 PRO A CA 1
ATOM 1642 C C . PRO A 1 206 ? -8.549 1.985 29.082 1.00 89.12 206 PRO A C 1
ATOM 1644 O O . PRO A 1 206 ? -9.167 3.038 29.238 1.00 89.12 206 PRO A O 1
ATOM 1647 N N . ARG A 1 207 ? -7.572 1.863 28.170 1.00 90.69 207 ARG A N 1
ATOM 1648 C CA . ARG A 1 207 ? -7.216 2.934 27.224 1.00 90.69 207 ARG A CA 1
ATOM 1649 C C . ARG A 1 207 ? -8.346 3.136 26.217 1.00 90.69 207 ARG A C 1
ATOM 1651 O O . ARG A 1 207 ? -8.765 4.261 25.978 1.00 90.69 207 ARG A O 1
ATOM 1658 N N . VAL A 1 208 ? -8.896 2.047 25.682 1.00 93.06 208 VAL A N 1
ATOM 1659 C CA . VAL A 1 208 ? -10.030 2.094 24.747 1.00 93.06 208 VAL A CA 1
ATOM 1660 C C . VAL A 1 208 ? -11.269 2.705 25.411 1.00 93.06 208 VAL A C 1
ATOM 1662 O O . VAL A 1 208 ? -11.909 3.576 24.820 1.00 93.06 208 VAL A O 1
ATOM 1665 N N . ILE A 1 209 ? -11.581 2.322 26.654 1.00 92.50 209 ILE A N 1
ATOM 1666 C CA . ILE A 1 209 ? -12.692 2.894 27.435 1.00 92.50 209 ILE A CA 1
ATOM 1667 C C . ILE A 1 209 ? -12.505 4.403 27.616 1.00 92.50 209 ILE A C 1
ATOM 1669 O O . ILE A 1 209 ? -13.452 5.164 27.422 1.00 92.50 209 ILE A O 1
ATOM 1673 N N . HIS A 1 210 ? -11.285 4.858 27.921 1.00 94.06 210 HIS A N 1
ATOM 1674 C CA . HIS A 1 210 ? -10.987 6.283 28.060 1.00 94.06 210 HIS A CA 1
ATOM 1675 C C . HIS A 1 210 ? -11.375 7.088 26.806 1.00 94.06 210 HIS A C 1
ATOM 1677 O O . HIS A 1 210 ? -12.130 8.056 26.911 1.00 94.06 210 HIS A O 1
ATOM 1683 N N . TYR A 1 211 ? -10.937 6.663 25.617 1.00 96.94 211 TYR A N 1
ATOM 1684 C CA . TYR A 1 211 ? -11.299 7.336 24.360 1.00 96.94 211 TYR A CA 1
ATOM 1685 C C . TYR A 1 211 ? -12.774 7.150 23.988 1.00 96.94 211 TYR A C 1
ATOM 1687 O O . TYR A 1 211 ? -13.383 8.038 23.394 1.00 96.94 211 TYR A O 1
ATOM 1695 N N . THR A 1 212 ? -13.383 6.030 24.380 1.00 96.19 212 THR A N 1
ATOM 1696 C CA . THR A 1 212 ? -14.815 5.778 24.152 1.00 96.19 212 THR A CA 1
ATOM 1697 C C . THR A 1 212 ? -15.663 6.769 24.944 1.00 96.19 212 THR A C 1
ATOM 1699 O O . THR A 1 212 ? -16.578 7.375 24.393 1.00 96.19 212 THR A O 1
ATOM 1702 N N . ASN A 1 213 ? -15.299 7.035 26.200 1.00 96.44 213 ASN A N 1
ATOM 1703 C CA . ASN A 1 213 ? -15.954 8.050 27.023 1.00 96.44 213 ASN A CA 1
ATOM 1704 C C . ASN A 1 213 ? -15.779 9.464 26.452 1.00 96.44 213 ASN A C 1
ATOM 1706 O O . ASN A 1 213 ? -16.716 10.262 26.496 1.00 96.44 213 ASN A O 1
ATOM 1710 N N . GLN A 1 214 ? -14.615 9.781 25.875 1.00 97.44 214 GLN A N 1
ATOM 1711 C CA . GLN A 1 214 ? -14.424 11.058 25.180 1.00 97.44 214 GLN A CA 1
ATOM 1712 C C . GLN A 1 214 ? -15.345 11.192 23.959 1.00 97.44 214 GLN A C 1
ATOM 1714 O O . GLN A 1 214 ? -15.967 12.240 23.781 1.00 97.44 214 GLN A O 1
ATOM 1719 N N . LEU A 1 215 ? -15.486 10.132 23.156 1.00 97.56 215 LEU A N 1
ATOM 1720 C CA . LEU A 1 215 ? -16.412 10.111 22.023 1.00 97.56 215 LEU A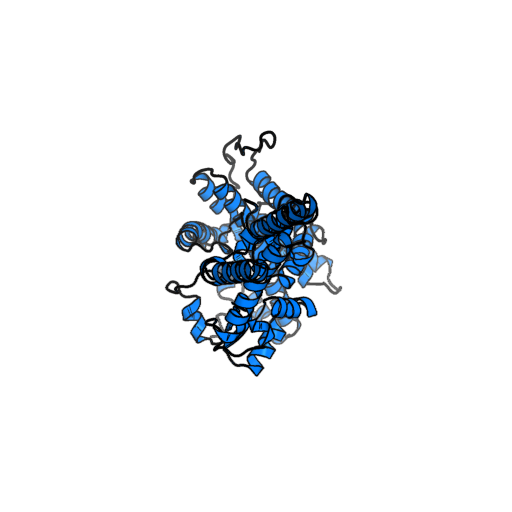 CA 1
ATOM 1721 C C . LEU A 1 215 ? -17.869 10.281 22.480 1.00 97.56 215 LEU A C 1
ATOM 1723 O O . LEU A 1 215 ? -18.591 11.100 21.918 1.00 97.56 215 LEU A O 1
ATOM 1727 N N . ILE A 1 216 ? -18.292 9.565 23.526 1.00 96.12 216 ILE A N 1
ATOM 1728 C CA . ILE A 1 216 ? -19.640 9.699 24.103 1.00 96.12 216 ILE A CA 1
ATOM 1729 C C . ILE A 1 216 ? -19.878 11.132 24.594 1.00 96.12 216 ILE A C 1
ATOM 1731 O O . ILE A 1 216 ? -20.931 11.704 24.325 1.00 96.12 216 ILE A O 1
ATOM 1735 N N . ASN A 1 217 ? -18.900 11.745 25.263 1.00 96.56 217 ASN A N 1
ATOM 1736 C CA . ASN A 1 217 ? -18.999 13.133 25.716 1.00 96.56 217 ASN A CA 1
ATOM 1737 C C . ASN A 1 217 ? -19.148 14.107 24.534 1.00 96.56 217 ASN A C 1
ATOM 1739 O O . ASN A 1 217 ? -19.996 14.997 24.562 1.00 96.56 217 ASN A O 1
ATOM 1743 N N . ALA A 1 218 ? -18.374 13.920 23.463 1.00 95.56 218 ALA A N 1
ATOM 1744 C CA . ALA A 1 218 ? -18.508 14.723 22.251 1.00 95.56 218 ALA A CA 1
ATOM 1745 C C . ALA A 1 218 ? -19.902 14.596 21.610 1.00 95.56 218 ALA A C 1
ATOM 1747 O O . ALA A 1 218 ? -20.499 15.610 21.244 1.00 95.56 218 ALA A O 1
ATOM 1748 N N . ILE A 1 219 ? -20.450 13.377 21.549 1.00 95.00 219 ILE A N 1
ATOM 1749 C CA . ILE A 1 219 ? -21.827 13.125 21.095 1.00 95.00 219 ILE A CA 1
ATOM 1750 C C . ILE A 1 219 ? -22.832 13.834 22.012 1.00 95.00 219 ILE A C 1
ATOM 1752 O O . ILE A 1 219 ? -23.728 14.521 21.524 1.00 95.00 219 ILE A O 1
ATOM 1756 N N . GLY A 1 220 ? -22.655 13.724 23.332 1.00 95.12 220 GLY A N 1
ATOM 1757 C CA . GLY A 1 220 ? -23.498 14.363 24.345 1.00 95.12 220 GLY A CA 1
ATOM 1758 C C . GLY A 1 220 ? -23.561 15.887 24.200 1.00 95.12 220 GLY A C 1
ATOM 1759 O O . GLY A 1 220 ? -24.639 16.476 24.235 1.00 95.12 220 GLY A O 1
ATOM 1760 N N . LYS A 1 221 ? -22.417 16.533 23.946 1.00 93.12 221 LYS A N 1
ATOM 1761 C CA . LYS A 1 221 ? -22.339 17.982 23.674 1.00 93.12 221 LYS A CA 1
ATOM 1762 C C . LYS A 1 221 ? -23.052 18.392 22.380 1.00 93.12 221 LYS A C 1
ATOM 1764 O O . LYS A 1 221 ? -23.455 19.545 22.243 1.00 93.12 221 LYS A O 1
ATOM 1769 N N . GLY A 1 222 ? -23.175 17.471 21.425 1.00 89.06 222 GLY A N 1
ATOM 1770 C CA . GLY A 1 222 ? -23.804 17.681 20.123 1.00 89.06 222 GLY A CA 1
ATOM 1771 C C . GLY A 1 222 ? -25.275 17.266 20.042 1.00 89.06 222 GLY A C 1
ATOM 1772 O O . GLY A 1 222 ? -25.832 17.293 18.944 1.00 89.06 222 GLY A O 1
ATOM 1773 N N . LEU A 1 223 ? -25.911 16.870 21.152 1.00 91.81 223 LEU A N 1
ATOM 1774 C CA . LEU A 1 223 ? -27.297 16.393 21.144 1.00 91.81 223 LEU A CA 1
ATOM 1775 C C . LEU A 1 223 ? -28.253 17.407 20.496 1.00 91.81 223 LEU A C 1
ATOM 1777 O O . LEU A 1 223 ? -28.158 18.617 20.696 1.00 91.81 223 LEU A O 1
ATOM 1781 N N . GLY A 1 224 ? -29.179 16.891 19.685 1.00 91.19 224 GLY A N 1
ATOM 1782 C CA . GLY A 1 224 ? -30.132 17.697 18.917 1.00 91.19 224 GLY A CA 1
ATOM 1783 C C . GLY A 1 224 ? -29.573 18.302 17.623 1.00 91.19 224 GLY A C 1
ATOM 1784 O O . GLY A 1 224 ? -30.331 18.922 16.881 1.00 91.19 224 GLY A O 1
ATOM 1785 N N . LYS A 1 225 ? -28.284 18.111 17.308 1.00 93.50 225 LYS A N 1
ATOM 1786 C CA . LYS A 1 225 ? -27.664 18.578 16.058 1.00 93.50 225 LYS A CA 1
ATOM 1787 C C . LYS A 1 225 ? -27.124 17.400 15.237 1.00 93.50 225 LYS A C 1
ATOM 1789 O O . LYS A 1 225 ? -26.583 16.457 15.814 1.00 93.50 225 LYS A O 1
ATOM 1794 N N . PRO A 1 226 ? -27.225 17.435 13.895 1.00 93.69 226 PRO A N 1
ATOM 1795 C CA . PRO A 1 226 ? -26.581 16.436 13.049 1.00 93.69 226 PRO A CA 1
ATOM 1796 C C . PRO A 1 226 ? -25.067 16.391 13.287 1.00 93.69 226 PRO A C 1
ATOM 1798 O O . PRO A 1 226 ? -24.406 17.429 13.337 1.00 93.69 226 PRO A O 1
ATOM 1801 N N . MET A 1 227 ? -24.510 15.183 13.390 1.00 92.94 227 MET A N 1
ATOM 1802 C CA . MET A 1 227 ? -23.082 14.952 13.605 1.00 92.94 227 MET A CA 1
ATOM 1803 C C . MET A 1 227 ? -22.511 14.097 12.473 1.00 92.94 227 MET A C 1
ATOM 1805 O O . MET A 1 227 ? -23.060 13.052 12.129 1.00 92.94 227 MET A O 1
ATOM 1809 N N . ASN A 1 228 ? -21.371 14.508 11.914 1.00 95.19 228 ASN A N 1
ATOM 1810 C CA . ASN A 1 228 ? -20.647 13.687 10.947 1.00 95.19 228 ASN A CA 1
ATOM 1811 C C . ASN A 1 228 ? -19.898 12.549 11.667 1.00 95.19 228 ASN A C 1
ATOM 1813 O O . ASN A 1 228 ? -18.738 12.701 12.052 1.00 95.19 228 ASN A O 1
ATOM 1817 N N . VAL A 1 229 ? -20.567 11.408 11.847 1.00 94.31 229 VAL A N 1
ATOM 1818 C CA . VAL A 1 229 ? -20.019 10.241 12.559 1.00 94.31 229 VAL A CA 1
ATOM 1819 C C . VAL A 1 229 ? -18.751 9.683 11.917 1.00 94.31 229 VAL A C 1
ATOM 1821 O O . VAL A 1 229 ? -17.861 9.260 12.644 1.00 94.31 229 VAL A O 1
ATOM 1824 N N . SER A 1 230 ? -18.598 9.741 10.588 1.00 96.31 230 SER A N 1
ATOM 1825 C CA . SER A 1 230 ? -17.392 9.210 9.942 1.00 96.31 230 SER A CA 1
ATOM 1826 C C . SER A 1 230 ? -16.153 10.010 10.333 1.00 96.31 230 SER A C 1
ATOM 1828 O O . SER A 1 230 ? -15.081 9.448 10.546 1.00 96.31 230 SER A O 1
ATOM 1830 N N . LYS A 1 231 ? -16.301 11.328 10.490 1.00 96.69 231 LYS A N 1
ATOM 1831 C CA . LYS A 1 231 ? -15.235 12.206 10.978 1.00 96.69 231 LYS A CA 1
ATOM 1832 C C . LYS A 1 231 ? -14.893 11.918 12.444 1.00 96.69 231 LYS A C 1
ATOM 1834 O O . LYS A 1 231 ? -13.726 11.733 12.772 1.00 96.69 231 LYS A O 1
ATOM 1839 N N . TRP A 1 232 ? -15.901 11.788 13.304 1.00 97.44 232 TRP A N 1
ATOM 1840 C CA . TRP A 1 232 ? -15.694 11.472 14.722 1.00 97.44 232 TRP A CA 1
ATOM 1841 C C . TRP A 1 232 ? -15.126 10.068 14.961 1.00 97.44 232 TRP A C 1
ATOM 1843 O O . TRP A 1 232 ? -14.319 9.887 15.870 1.00 97.44 232 TRP A O 1
ATOM 1853 N N . PHE A 1 233 ? -15.461 9.083 14.124 1.00 98.06 233 PHE A N 1
ATOM 1854 C CA . PHE A 1 233 ? -14.845 7.758 14.195 1.00 98.06 233 PHE A CA 1
ATOM 1855 C C . PHE A 1 233 ? -13.392 7.748 13.731 1.00 98.06 233 PHE A C 1
ATOM 1857 O O . PHE A 1 233 ? -12.606 6.997 14.302 1.00 98.06 233 PHE A O 1
ATOM 1864 N N . ASN A 1 234 ? -13.009 8.607 12.778 1.00 97.31 234 ASN A N 1
ATOM 1865 C CA . ASN A 1 234 ? -11.593 8.839 12.487 1.00 97.31 234 ASN A CA 1
ATOM 1866 C C . ASN A 1 234 ? -10.876 9.418 13.713 1.00 97.31 234 ASN A C 1
ATOM 1868 O O . ASN A 1 234 ? -9.823 8.918 14.093 1.00 97.31 234 ASN A O 1
ATOM 1872 N N . TYR A 1 235 ? -11.451 10.421 14.381 1.00 97.94 235 TYR A N 1
ATOM 1873 C CA . TYR A 1 235 ? -10.853 10.983 15.600 1.00 97.94 235 TYR A CA 1
ATOM 1874 C C . TYR A 1 235 ? -10.666 9.923 16.678 1.00 97.94 235 TYR A C 1
ATOM 1876 O O . TYR A 1 235 ? -9.571 9.776 17.213 1.00 97.94 235 TYR A O 1
ATOM 1884 N N . TYR A 1 236 ? -11.710 9.131 16.916 1.00 98.19 236 TYR A N 1
ATOM 1885 C CA . TYR A 1 236 ? -11.677 8.032 17.866 1.00 98.19 236 TYR A CA 1
ATOM 1886 C C . TYR A 1 236 ? -10.572 7.024 17.560 1.00 98.19 236 TYR A C 1
ATOM 1888 O O . TYR A 1 236 ? -9.720 6.762 18.406 1.00 98.19 236 TYR A O 1
ATOM 1896 N N . SER A 1 237 ? -10.557 6.469 16.349 1.00 97.50 237 SER A N 1
ATOM 1897 C CA . SER A 1 237 ? -9.628 5.396 16.010 1.00 97.50 237 SER A CA 1
ATOM 1898 C C . SER A 1 237 ? -8.176 5.872 16.004 1.00 97.50 237 SER A C 1
ATOM 1900 O O . SER A 1 237 ? -7.298 5.149 16.462 1.00 97.50 237 SER A O 1
ATOM 1902 N N . PHE A 1 238 ? -7.912 7.090 15.520 1.00 96.88 238 PHE A N 1
ATOM 1903 C CA . PHE A 1 238 ? -6.559 7.639 15.512 1.00 96.88 238 PHE A CA 1
ATOM 1904 C C . PHE A 1 238 ? -6.067 8.000 16.911 1.00 96.88 238 PHE A C 1
ATOM 1906 O O . PHE A 1 238 ? -4.897 7.762 17.189 1.00 96.88 238 PHE A O 1
ATOM 1913 N N . ASP A 1 239 ? -6.909 8.542 17.793 1.00 97.25 239 ASP A N 1
ATOM 1914 C CA . ASP A 1 239 ? -6.500 8.821 19.175 1.00 97.25 239 ASP A CA 1
ATOM 1915 C C . ASP A 1 239 ? -6.209 7.512 19.932 1.00 97.25 239 ASP A C 1
ATOM 1917 O O . ASP A 1 239 ? -5.165 7.398 20.580 1.00 97.25 239 ASP A O 1
ATOM 1921 N N . VAL A 1 240 ? -7.053 6.482 19.760 1.00 96.50 240 VAL A N 1
ATOM 1922 C CA . VAL A 1 240 ? -6.825 5.137 20.324 1.00 96.50 240 VAL A CA 1
ATOM 1923 C C . VAL A 1 240 ? -5.507 4.543 19.824 1.00 96.50 240 VAL A C 1
ATOM 1925 O O . VAL A 1 240 ? -4.684 4.095 20.623 1.00 96.50 240 VAL A O 1
ATOM 1928 N N . MET A 1 241 ? -5.276 4.527 18.509 1.00 95.12 241 MET A N 1
ATOM 1929 C CA . MET A 1 241 ? -4.067 3.915 17.950 1.00 95.12 241 MET A CA 1
ATOM 1930 C C . MET A 1 241 ? -2.818 4.780 18.129 1.00 95.12 241 MET A C 1
ATOM 1932 O O . MET A 1 241 ? -1.714 4.238 18.192 1.00 95.12 241 MET A O 1
ATOM 1936 N N . GLY A 1 242 ? -2.969 6.099 18.249 1.00 93.12 242 GLY A N 1
ATOM 1937 C CA . GLY A 1 242 ? -1.909 7.004 18.682 1.00 93.12 242 GLY A CA 1
ATOM 1938 C C . GLY A 1 242 ? -1.398 6.603 20.059 1.00 93.12 242 GLY A C 1
ATOM 1939 O O . GLY A 1 242 ? -0.192 6.437 20.242 1.00 93.12 242 GLY A O 1
ATOM 1940 N N . ASP A 1 243 ? -2.306 6.325 20.996 1.00 91.88 243 ASP A N 1
ATOM 1941 C CA . ASP A 1 243 ? -1.938 5.849 22.326 1.00 91.88 243 ASP A CA 1
ATOM 1942 C C . ASP A 1 243 ? -1.338 4.440 22.297 1.00 91.88 243 ASP A C 1
ATOM 1944 O O . ASP A 1 243 ? -0.262 4.206 22.840 1.00 91.88 243 ASP A O 1
ATOM 1948 N N . LEU A 1 244 ? -1.956 3.502 21.577 1.00 91.06 244 LEU A N 1
ATOM 1949 C CA . LEU A 1 244 ? -1.447 2.127 21.496 1.00 91.06 244 LEU A CA 1
ATOM 1950 C C . LEU A 1 244 ? -0.111 1.991 20.737 1.00 91.06 244 LEU A C 1
ATOM 1952 O O . LEU A 1 244 ? 0.560 0.963 20.865 1.00 91.06 244 LEU A O 1
ATOM 1956 N N . SER A 1 245 ? 0.278 3.006 19.960 1.00 89.81 245 SER A N 1
ATOM 1957 C CA . SER A 1 245 ? 1.549 3.060 19.230 1.00 89.81 245 SER A CA 1
ATOM 1958 C C . SER A 1 245 ? 2.604 3.920 19.929 1.00 89.81 245 SER A C 1
ATOM 1960 O O . SER A 1 245 ? 3.735 3.494 20.143 1.00 89.81 245 SER A O 1
ATOM 1962 N N . PHE A 1 246 ? 2.267 5.166 20.253 1.00 86.19 246 PHE A N 1
ATOM 1963 C CA . PHE A 1 246 ? 3.202 6.172 20.761 1.00 86.19 246 PHE A CA 1
ATOM 1964 C C . PHE A 1 246 ? 3.009 6.484 22.244 1.00 86.19 246 PHE A C 1
ATOM 1966 O O . PHE A 1 246 ? 3.748 7.303 22.786 1.00 86.19 246 PHE A O 1
ATOM 1973 N N . GLY A 1 247 ? 2.037 5.862 22.913 1.00 85.69 247 GLY A N 1
ATOM 1974 C CA . GLY A 1 247 ? 1.683 6.174 24.297 1.00 85.69 247 GLY A CA 1
ATOM 1975 C C . GLY A 1 247 ? 1.080 7.567 24.482 1.00 85.69 247 GLY A C 1
ATOM 1976 O O . GLY A 1 247 ? 1.137 8.094 25.591 1.00 85.69 247 GLY A O 1
ATOM 1977 N N . LYS A 1 248 ? 0.585 8.195 23.405 1.00 86.38 248 LYS A N 1
ATOM 1978 C CA . LYS A 1 248 ? -0.061 9.510 23.442 1.00 86.38 248 LYS A CA 1
ATOM 1979 C C . LYS A 1 248 ? -1.176 9.649 22.409 1.00 86.38 248 LYS A C 1
ATOM 1981 O O . LYS A 1 248 ? -1.054 9.170 21.286 1.00 86.38 248 LYS A O 1
ATOM 1986 N N . SER A 1 249 ? -2.221 10.376 22.782 1.00 89.31 249 SER A N 1
ATOM 1987 C CA . SER A 1 249 ? -3.308 10.777 21.887 1.00 89.31 249 SER A CA 1
ATOM 1988 C C . SER A 1 249 ? -2.869 11.870 20.900 1.00 89.31 249 SER A C 1
ATOM 1990 O O . SER A 1 249 ? -1.898 12.592 21.149 1.00 89.31 249 SER A O 1
ATOM 1992 N N . PHE A 1 250 ? -3.613 12.042 19.802 1.00 93.44 250 PHE A N 1
ATOM 1993 C CA . PHE A 1 250 ? -3.526 13.232 18.948 1.00 93.44 250 PHE A CA 1
ATOM 1994 C C . PHE A 1 250 ? -4.528 14.323 19.360 1.00 93.44 250 PHE A C 1
ATOM 1996 O O . PHE A 1 250 ? -4.559 15.385 18.736 1.00 93.44 250 PHE A O 1
ATOM 2003 N N . ASN A 1 251 ? -5.301 14.070 20.423 1.00 95.06 251 ASN A N 1
ATOM 2004 C CA . ASN A 1 251 ? -6.299 14.947 21.035 1.00 95.06 251 ASN A CA 1
ATOM 2005 C C . ASN A 1 251 ? -7.414 15.391 20.077 1.00 95.06 251 ASN A C 1
ATOM 2007 O O . ASN A 1 251 ? -8.032 16.434 20.285 1.00 95.06 251 ASN A O 1
ATOM 2011 N N . MET A 1 252 ? -7.708 14.606 19.039 1.00 96.88 252 MET A N 1
ATOM 2012 C CA . MET A 1 252 ? -8.728 14.966 18.053 1.00 96.88 252 MET A CA 1
ATOM 2013 C C . MET A 1 252 ? -10.148 14.872 18.612 1.00 96.88 252 MET A C 1
ATOM 2015 O O . MET A 1 252 ? -10.994 15.693 18.263 1.00 96.88 252 MET A O 1
ATOM 2019 N N . LEU A 1 253 ? -10.413 13.916 19.507 1.00 96.69 253 LEU A N 1
ATOM 2020 C CA . LEU A 1 253 ? -11.705 13.796 20.190 1.00 96.69 253 LEU A CA 1
ATOM 2021 C C . LEU A 1 253 ? -11.997 14.989 21.108 1.00 96.69 253 LEU A C 1
ATOM 2023 O O . LEU A 1 253 ? -13.138 15.438 21.193 1.00 96.69 253 LEU A O 1
ATOM 2027 N N . VAL A 1 254 ? -10.973 15.505 21.791 1.00 95.69 254 VAL A N 1
ATOM 2028 C CA . VAL A 1 254 ? -11.112 16.655 22.695 1.00 95.69 254 VAL A CA 1
ATOM 2029 C C . VAL A 1 254 ? -11.233 17.950 21.902 1.00 95.69 254 VAL A C 1
ATOM 2031 O O . VAL A 1 254 ? -12.130 18.751 22.164 1.00 95.69 254 VAL A O 1
ATOM 2034 N N . ASP A 1 255 ? -10.350 18.141 20.923 1.00 95.25 255 ASP A N 1
ATOM 2035 C CA . ASP A 1 255 ? -10.266 19.386 20.166 1.00 95.25 255 ASP A CA 1
ATOM 2036 C C . ASP A 1 255 ? -11.357 19.503 19.091 1.00 95.25 255 ASP A C 1
ATOM 2038 O O . ASP A 1 255 ? -11.627 20.602 18.605 1.00 95.25 255 ASP A O 1
ATOM 2042 N N . GLY A 1 256 ? -11.954 18.382 18.669 1.00 94.75 256 GLY A N 1
ATOM 2043 C CA . GLY A 1 256 ? -12.935 18.337 17.584 1.00 94.75 256 GLY A CA 1
ATOM 2044 C C . GLY A 1 256 ? -12.371 18.783 16.229 1.00 94.75 256 GLY A C 1
ATOM 2045 O O . GLY A 1 256 ? -13.129 19.237 15.367 1.00 94.75 256 GLY A O 1
ATOM 2046 N N . LYS A 1 257 ? -11.048 18.694 16.041 1.00 95.75 257 LYS A N 1
ATOM 2047 C CA . LYS A 1 257 ? -10.335 19.162 14.843 1.00 95.75 257 LYS A CA 1
ATOM 2048 C C . LYS A 1 257 ? -9.321 18.132 14.355 1.00 95.75 257 LYS A C 1
ATOM 2050 O O . LYS A 1 257 ? -8.778 17.353 15.136 1.00 95.75 257 LYS A O 1
ATOM 2055 N N . ASP A 1 258 ? -9.041 18.170 13.056 1.00 95.62 258 ASP A N 1
ATOM 2056 C CA . ASP A 1 258 ? -8.105 17.241 12.429 1.00 95.62 258 ASP A CA 1
ATOM 2057 C C . ASP A 1 258 ? -6.681 17.520 12.928 1.00 95.62 258 ASP A C 1
ATOM 2059 O O . ASP A 1 258 ? -6.208 18.661 12.921 1.00 95.62 258 ASP A O 1
ATOM 2063 N N . SER A 1 259 ? -5.978 16.468 13.338 1.00 94.62 259 SER A N 1
ATOM 2064 C CA . SER A 1 259 ? -4.544 16.541 13.605 1.00 94.62 259 SER A CA 1
ATOM 2065 C C . SER A 1 259 ? -3.742 16.441 12.305 1.00 94.62 259 SER A C 1
ATOM 2067 O O . SER A 1 259 ? -4.225 15.958 11.278 1.00 94.62 259 SER A O 1
ATOM 2069 N N . TYR A 1 260 ? -2.468 16.843 12.360 1.00 93.31 260 TYR A N 1
ATOM 2070 C CA . TYR A 1 260 ? -1.560 16.730 11.215 1.00 93.31 260 TYR A CA 1
ATOM 2071 C C . TYR A 1 260 ? -1.502 15.303 10.648 1.00 93.31 260 TYR A C 1
ATOM 2073 O O . TYR A 1 260 ? -1.488 15.145 9.429 1.00 93.31 260 TYR A O 1
ATOM 2081 N N . ILE A 1 261 ? -1.487 14.272 11.505 1.00 91.62 261 ILE A N 1
ATOM 2082 C CA . ILE A 1 261 ? -1.342 12.884 11.052 1.00 91.62 261 ILE A CA 1
ATOM 2083 C C . ILE A 1 261 ? -2.541 12.430 10.215 1.00 91.62 261 ILE A C 1
ATOM 2085 O O . ILE A 1 261 ? -2.332 11.795 9.185 1.00 91.62 261 ILE A O 1
ATOM 2089 N N . LEU A 1 262 ? -3.763 12.805 10.602 1.00 92.94 262 LEU A N 1
ATOM 2090 C CA . LEU A 1 262 ? -4.984 12.448 9.881 1.00 92.94 262 LEU A CA 1
ATOM 2091 C C . LEU A 1 262 ? -4.998 13.095 8.490 1.00 92.94 262 LEU A C 1
ATOM 2093 O O . LEU A 1 262 ? -5.054 12.400 7.475 1.00 92.94 262 LEU A O 1
ATOM 2097 N N . SER A 1 263 ? -4.864 14.425 8.443 1.00 93.38 263 SER A N 1
ATOM 2098 C CA . SER A 1 263 ? -4.913 15.184 7.189 1.00 93.38 263 SER A CA 1
ATOM 2099 C C . SER A 1 263 ? -3.795 14.779 6.230 1.00 93.38 263 SER A C 1
ATOM 2101 O O . SER A 1 263 ? -4.020 14.640 5.026 1.00 93.38 263 SER A O 1
ATOM 2103 N N . GLN A 1 264 ? -2.588 14.557 6.759 1.00 91.44 264 GLN A N 1
ATOM 2104 C CA . GLN A 1 264 ? -1.449 14.130 5.957 1.00 91.44 264 GLN A CA 1
ATOM 2105 C C . GLN A 1 264 ? -1.643 12.711 5.415 1.00 91.44 264 GLN A C 1
ATOM 2107 O O . GLN A 1 264 ? -1.418 12.484 4.227 1.00 91.44 264 GLN A O 1
ATOM 2112 N N . LEU A 1 265 ? -2.085 11.766 6.253 1.00 90.44 265 LEU A N 1
ATOM 2113 C CA . LEU A 1 265 ? -2.273 10.376 5.845 1.00 90.44 265 LEU A CA 1
ATOM 2114 C C . LEU A 1 265 ? -3.321 10.257 4.736 1.00 90.44 265 LEU A C 1
ATOM 2116 O O . LEU A 1 265 ? -3.049 9.641 3.706 1.00 90.44 265 LEU A O 1
ATOM 2120 N N . HIS A 1 266 ? -4.495 10.867 4.911 1.00 91.56 266 HIS A N 1
ATOM 2121 C CA . HIS A 1 266 ? -5.561 10.809 3.906 1.00 91.56 266 HIS A CA 1
ATOM 2122 C C . HIS A 1 266 ? -5.143 11.488 2.596 1.00 91.56 266 HIS A C 1
ATOM 2124 O O . HIS A 1 266 ? -5.395 10.949 1.515 1.00 91.56 266 HIS A O 1
ATOM 2130 N N . GLY A 1 267 ? -4.429 12.617 2.674 1.00 89.50 267 GLY A N 1
ATOM 2131 C CA . GLY A 1 267 ? -3.876 13.295 1.500 1.00 89.50 267 GLY A CA 1
ATOM 2132 C C . GLY A 1 267 ? -2.836 12.460 0.744 1.00 89.50 267 GLY A C 1
ATOM 2133 O O . GLY A 1 267 ? -2.833 12.437 -0.491 1.00 89.50 267 GLY A O 1
ATOM 2134 N N . ASP A 1 268 ? -1.969 11.744 1.461 1.00 86.69 268 ASP A N 1
ATOM 2135 C CA . ASP A 1 268 ? -0.972 10.860 0.855 1.00 86.69 268 ASP A CA 1
ATOM 2136 C C . ASP A 1 268 ? -1.623 9.607 0.256 1.00 86.69 268 ASP A C 1
ATOM 2138 O O . ASP A 1 268 ? -1.325 9.254 -0.887 1.00 86.69 268 ASP A O 1
ATOM 2142 N N . MET A 1 269 ? -2.567 8.977 0.960 1.00 87.50 269 MET A N 1
ATOM 2143 C CA . MET A 1 269 ? -3.267 7.779 0.479 1.00 87.50 269 MET A CA 1
ATOM 2144 C C . MET A 1 269 ? -4.099 8.043 -0.777 1.00 87.50 269 MET A C 1
ATOM 2146 O O . MET A 1 269 ? -4.140 7.190 -1.666 1.00 87.50 269 MET A O 1
ATOM 2150 N N . ALA A 1 270 ? -4.684 9.237 -0.920 1.00 87.25 270 ALA A N 1
ATOM 2151 C CA . ALA A 1 270 ? -5.361 9.635 -2.153 1.00 87.25 270 ALA A CA 1
ATOM 2152 C C . ALA A 1 270 ? -4.410 9.607 -3.365 1.00 87.25 270 ALA A C 1
ATOM 2154 O O . ALA A 1 270 ? -4.751 9.072 -4.422 1.00 87.25 270 ALA A O 1
ATOM 2155 N N . LYS A 1 271 ? -3.179 10.114 -3.206 1.00 85.12 271 LYS A N 1
ATOM 2156 C CA . LYS A 1 271 ? -2.150 10.079 -4.260 1.00 85.12 271 LYS A CA 1
ATOM 2157 C C . LYS A 1 271 ? -1.654 8.656 -4.501 1.00 85.12 271 LYS A C 1
ATOM 2159 O O . LYS A 1 271 ? -1.513 8.248 -5.654 1.00 85.12 271 LYS A O 1
ATOM 2164 N N . VAL A 1 272 ? -1.421 7.885 -3.433 1.00 87.38 272 VAL A N 1
ATOM 2165 C CA . VAL A 1 272 ? -1.014 6.475 -3.538 1.00 87.38 272 VAL A CA 1
ATOM 2166 C C . VAL A 1 272 ? -2.044 5.685 -4.342 1.00 87.38 272 VAL A C 1
ATOM 2168 O O . VAL A 1 272 ? -1.649 4.954 -5.244 1.00 87.38 272 VAL A O 1
ATOM 2171 N N . GLY A 1 273 ? -3.343 5.867 -4.085 1.00 86.81 273 GLY A N 1
ATOM 2172 C CA . GLY A 1 273 ? -4.417 5.159 -4.787 1.00 86.81 273 GLY A CA 1
ATOM 2173 C C . GLY A 1 273 ? -4.408 5.368 -6.306 1.00 86.81 273 GLY A C 1
ATOM 2174 O O . GLY A 1 273 ? -4.641 4.426 -7.066 1.00 86.81 273 GLY A O 1
ATOM 2175 N N . ILE A 1 274 ? -4.060 6.571 -6.770 1.00 86.69 274 ILE A N 1
ATOM 2176 C CA . ILE A 1 274 ? -3.952 6.883 -8.205 1.00 86.69 274 ILE A CA 1
ATOM 2177 C C . ILE A 1 274 ? -2.756 6.156 -8.834 1.00 86.69 274 ILE A C 1
ATOM 2179 O O . ILE A 1 274 ? -2.874 5.557 -9.905 1.00 86.69 274 ILE A O 1
ATOM 2183 N N . PHE A 1 275 ? -1.605 6.175 -8.158 1.00 88.75 275 PHE A N 1
ATOM 2184 C CA . PHE A 1 275 ? -0.340 5.659 -8.690 1.00 88.75 275 PHE A CA 1
ATOM 2185 C C . PHE A 1 275 ? -0.010 4.227 -8.251 1.00 88.75 275 PHE A C 1
ATOM 2187 O O . PHE A 1 275 ? 1.079 3.742 -8.549 1.00 88.75 275 PHE A O 1
ATOM 2194 N N . ILE A 1 276 ? -0.929 3.517 -7.590 1.00 89.38 276 ILE A N 1
ATOM 2195 C CA . ILE A 1 276 ? -0.660 2.212 -6.963 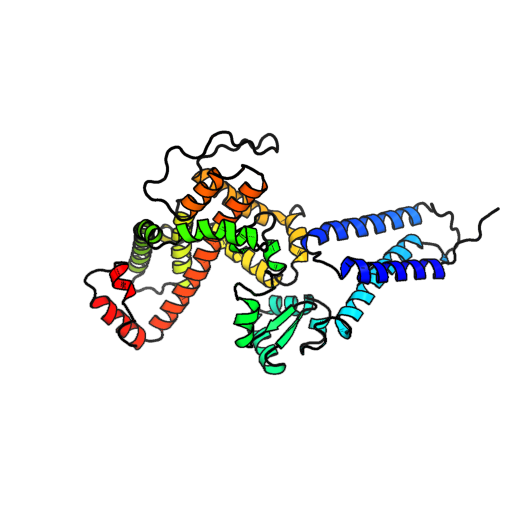1.00 89.38 276 ILE A CA 1
ATOM 2196 C C . ILE A 1 276 ? -0.157 1.144 -7.949 1.00 89.38 276 ILE A C 1
ATOM 2198 O O . ILE A 1 276 ? 0.610 0.261 -7.576 1.00 89.38 276 ILE A O 1
ATOM 2202 N N . HIS A 1 277 ? -0.534 1.252 -9.225 1.00 90.38 277 HIS A N 1
ATOM 2203 C CA . HIS A 1 277 ? -0.081 0.358 -10.298 1.00 90.38 277 HIS A CA 1
ATOM 2204 C C . HIS A 1 277 ? 1.195 0.837 -11.016 1.00 90.38 277 HIS A C 1
ATOM 2206 O O . HIS A 1 277 ? 1.733 0.133 -11.871 1.00 90.38 277 HIS A O 1
ATOM 2212 N N . LEU A 1 278 ? 1.694 2.026 -10.680 1.00 93.38 278 LEU A N 1
ATOM 2213 C CA . LEU A 1 278 ? 2.920 2.633 -11.202 1.00 93.38 278 LEU A CA 1
ATOM 2214 C C . LEU A 1 278 ? 3.974 2.714 -10.089 1.00 93.38 278 LEU A C 1
ATOM 2216 O O . LEU A 1 278 ? 4.555 3.764 -9.823 1.00 93.38 278 LEU A O 1
ATOM 2220 N N . THR A 1 279 ? 4.223 1.583 -9.429 1.00 92.38 279 THR A N 1
ATOM 2221 C CA . THR A 1 279 ? 5.131 1.447 -8.276 1.00 92.38 279 THR A CA 1
ATOM 2222 C C . THR A 1 279 ? 6.539 1.993 -8.527 1.00 92.38 279 THR A C 1
ATOM 2224 O O . THR A 1 279 ? 7.144 2.589 -7.636 1.00 92.38 279 THR A O 1
ATOM 2227 N N . TRP A 1 280 ? 7.030 1.879 -9.760 1.00 93.25 280 TRP A N 1
ATOM 2228 C CA . TRP A 1 280 ? 8.314 2.420 -10.207 1.00 93.25 280 T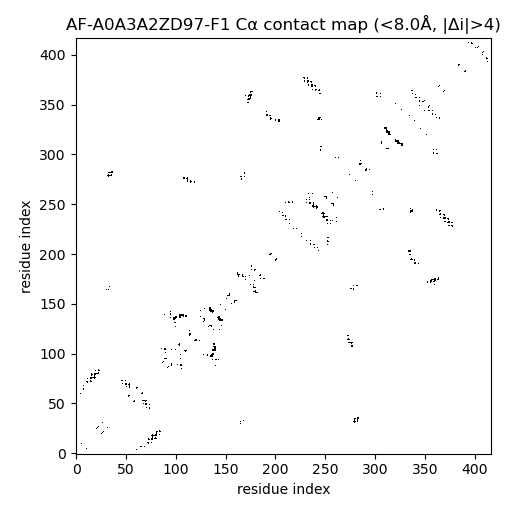RP A CA 1
ATOM 2229 C C . TRP A 1 280 ? 8.432 3.955 -10.117 1.00 93.25 280 TRP A C 1
ATOM 2231 O O . TRP A 1 280 ? 9.551 4.465 -10.097 1.00 93.25 280 TRP A O 1
ATOM 2241 N N . LEU A 1 281 ? 7.323 4.707 -10.022 1.00 93.62 281 LEU A N 1
ATOM 2242 C CA . LEU A 1 281 ? 7.346 6.167 -9.838 1.00 93.62 281 LEU A CA 1
ATOM 2243 C C . LEU A 1 281 ? 7.693 6.581 -8.403 1.00 93.62 281 LEU A C 1
ATOM 2245 O O . LEU A 1 281 ? 8.316 7.622 -8.191 1.00 93.62 281 LEU A O 1
ATOM 2249 N N . PHE A 1 282 ? 7.336 5.777 -7.397 1.00 92.88 282 PHE A N 1
ATOM 2250 C CA . PHE A 1 282 ? 7.531 6.156 -5.993 1.00 92.88 282 PHE A CA 1
ATOM 2251 C C . PHE A 1 282 ? 9.001 6.424 -5.632 1.00 92.88 282 PHE A C 1
ATOM 2253 O O . PHE A 1 282 ? 9.268 7.411 -4.943 1.00 92.88 282 PHE A O 1
ATOM 2260 N N . PRO A 1 283 ? 9.987 5.635 -6.100 1.00 93.94 283 PRO A N 1
ATOM 2261 C CA . PRO A 1 283 ? 11.397 5.954 -5.898 1.00 93.94 283 PRO A CA 1
ATOM 2262 C C . PRO A 1 283 ? 11.829 7.303 -6.486 1.00 93.94 283 PRO A C 1
ATOM 2264 O O . PRO A 1 283 ? 12.689 7.947 -5.886 1.00 93.94 283 PRO A O 1
ATOM 2267 N N . PHE A 1 284 ? 11.237 7.763 -7.596 1.00 94.12 284 PHE A N 1
ATOM 2268 C CA . PHE A 1 284 ? 11.500 9.110 -8.121 1.00 94.12 284 PHE A CA 1
ATOM 2269 C C . PHE A 1 284 ? 10.976 10.174 -7.161 1.00 94.12 284 PHE A C 1
ATOM 2271 O O . PHE A 1 284 ? 11.739 11.057 -6.767 1.00 94.12 284 PHE A O 1
ATOM 2278 N N . PHE A 1 285 ? 9.724 10.048 -6.709 1.00 91.94 285 PHE A N 1
ATOM 2279 C CA . PHE A 1 285 ? 9.140 10.987 -5.746 1.00 91.94 285 PHE A CA 1
ATOM 2280 C C . PHE A 1 285 ? 9.929 11.046 -4.441 1.00 91.94 285 PHE A C 1
ATOM 2282 O O . PHE A 1 285 ? 10.128 12.126 -3.907 1.00 91.94 285 PHE A O 1
ATOM 2289 N N . LYS A 1 286 ? 10.434 9.908 -3.952 1.00 91.69 286 LYS A N 1
ATOM 2290 C CA . LYS A 1 286 ? 11.227 9.833 -2.716 1.00 91.69 286 LYS A CA 1
ATOM 2291 C C . LYS A 1 286 ? 12.636 10.419 -2.847 1.00 91.69 286 LYS A C 1
ATOM 2293 O O . LYS A 1 286 ? 13.153 10.973 -1.875 1.00 91.69 286 LYS A O 1
ATOM 2298 N N . ARG A 1 287 ? 13.287 10.248 -4.003 1.00 90.69 287 ARG A N 1
ATOM 2299 C CA . ARG A 1 287 ? 14.696 10.638 -4.212 1.00 90.69 287 ARG A CA 1
ATOM 2300 C C . ARG A 1 287 ? 14.870 12.054 -4.751 1.00 90.69 287 ARG A C 1
ATOM 2302 O O . ARG A 1 287 ? 15.949 12.605 -4.587 1.00 90.69 287 ARG A O 1
ATOM 2309 N N . THR A 1 288 ? 13.841 12.630 -5.365 1.00 91.69 288 THR A N 1
ATOM 2310 C CA . THR A 1 288 ? 13.919 13.964 -5.972 1.00 91.69 288 THR A CA 1
ATOM 2311 C C . THR A 1 288 ? 13.693 15.047 -4.912 1.00 91.69 288 THR A C 1
ATOM 2313 O O . THR A 1 288 ? 12.606 15.085 -4.319 1.00 91.69 288 THR A O 1
ATOM 2316 N N . PRO A 1 289 ? 14.678 15.933 -4.653 1.00 91.31 289 PRO A N 1
ATOM 2317 C CA . PRO A 1 289 ? 14.486 17.080 -3.771 1.00 91.31 289 PRO A CA 1
ATOM 2318 C C . PRO A 1 289 ? 13.301 17.943 -4.224 1.00 91.31 289 PRO A C 1
ATOM 2320 O O . PRO A 1 289 ? 13.068 18.118 -5.416 1.00 91.31 289 PRO A O 1
ATOM 2323 N N . GLY A 1 290 ? 12.522 18.457 -3.275 1.00 89.62 290 GLY A N 1
ATOM 2324 C CA . GLY A 1 290 ? 11.292 19.208 -3.554 1.00 89.62 290 GLY A CA 1
ATOM 2325 C C . GLY A 1 290 ? 10.059 18.306 -3.634 1.00 89.62 290 GLY A C 1
ATOM 2326 O O . GLY A 1 290 ? 9.130 18.494 -2.850 1.00 89.62 290 GLY A O 1
ATOM 2327 N N . LEU A 1 291 ? 10.077 17.267 -4.481 1.00 88.12 291 LEU A N 1
ATOM 2328 C CA . LEU A 1 291 ? 8.966 16.300 -4.581 1.00 88.12 291 LEU A CA 1
ATOM 2329 C C . LEU A 1 291 ? 8.827 15.426 -3.325 1.00 88.12 291 LEU A C 1
ATOM 2331 O O . LEU A 1 291 ? 7.723 15.023 -2.965 1.00 88.12 291 LEU A O 1
ATOM 2335 N N . ASN A 1 292 ? 9.933 15.165 -2.625 1.00 91.88 292 ASN A N 1
ATOM 2336 C CA . ASN A 1 292 ? 9.947 14.344 -1.415 1.00 91.88 292 ASN A CA 1
ATOM 2337 C C . ASN A 1 292 ? 9.625 15.105 -0.118 1.00 91.88 292 ASN A C 1
ATOM 2339 O O . ASN A 1 292 ? 9.691 14.501 0.953 1.00 91.88 292 ASN A O 1
ATOM 2343 N N . LYS A 1 293 ? 9.305 16.407 -0.170 1.00 91.62 293 LYS A N 1
ATOM 2344 C CA . LYS A 1 293 ? 9.174 17.255 1.029 1.00 91.62 293 LYS A CA 1
ATOM 2345 C C . LYS A 1 293 ? 8.142 16.716 2.023 1.00 91.62 293 LYS A C 1
ATOM 2347 O O . LYS A 1 293 ? 8.487 16.495 3.183 1.00 91.62 293 LYS A O 1
ATOM 2352 N N . GLU A 1 294 ? 6.919 16.459 1.563 1.00 89.75 294 GLU A N 1
ATOM 2353 C CA . GLU A 1 294 ? 5.838 15.951 2.420 1.00 89.75 294 GLU A CA 1
ATOM 2354 C C . GLU A 1 294 ? 6.124 14.528 2.908 1.00 89.75 294 GLU A C 1
ATOM 2356 O O . GLU A 1 294 ? 5.977 14.239 4.092 1.00 89.75 294 GLU A O 1
ATOM 2361 N N . TYR A 1 295 ? 6.683 13.675 2.043 1.00 90.25 295 TYR A N 1
ATOM 2362 C CA . TYR A 1 295 ? 7.153 12.342 2.426 1.00 90.25 295 TYR A CA 1
ATOM 2363 C C . TYR A 1 295 ? 8.186 12.401 3.566 1.00 90.25 295 TYR A C 1
ATOM 2365 O O . TYR A 1 295 ? 8.073 11.685 4.560 1.00 90.25 295 TYR A O 1
ATOM 2373 N N . LEU A 1 296 ? 9.197 13.270 3.457 1.00 92.88 296 LEU A N 1
ATOM 2374 C CA . LEU A 1 296 ? 10.217 13.433 4.493 1.00 92.88 296 LEU A CA 1
ATOM 2375 C C . LEU A 1 296 ? 9.631 14.029 5.775 1.00 92.88 296 LEU A C 1
ATOM 2377 O O . LEU A 1 296 ? 10.009 13.604 6.863 1.00 92.88 296 LEU A O 1
ATOM 2381 N N . LYS A 1 297 ? 8.721 15.000 5.664 1.00 93.50 297 LYS A N 1
ATOM 2382 C CA . LYS A 1 297 ? 8.030 15.606 6.809 1.00 93.50 297 LYS A CA 1
ATOM 2383 C C . LYS A 1 297 ? 7.206 14.564 7.569 1.00 93.50 297 LYS A C 1
ATOM 2385 O O . LYS A 1 297 ? 7.329 14.472 8.786 1.00 93.50 297 LYS A O 1
ATOM 2390 N N . PHE A 1 298 ? 6.436 13.744 6.856 1.00 92.56 298 PHE A N 1
ATOM 2391 C CA . PHE A 1 298 ? 5.666 12.642 7.427 1.00 92.56 298 PHE A CA 1
ATOM 2392 C C . PHE A 1 298 ? 6.560 11.644 8.173 1.00 92.56 298 PHE A C 1
ATOM 2394 O O . PHE A 1 298 ? 6.334 11.362 9.347 1.00 92.56 298 PHE A O 1
ATOM 2401 N N . TRP A 1 299 ? 7.632 11.156 7.544 1.00 92.75 299 TRP A N 1
ATOM 2402 C CA . TRP A 1 299 ? 8.504 10.183 8.205 1.00 92.75 299 TRP A CA 1
ATOM 2403 C C . TRP A 1 299 ? 9.300 10.767 9.372 1.00 92.75 299 TRP A C 1
ATOM 2405 O O . TRP A 1 299 ? 9.542 10.044 10.332 1.00 92.75 299 TRP A O 1
ATOM 2415 N N . ARG A 1 300 ? 9.652 12.060 9.340 1.00 93.62 300 ARG A N 1
ATOM 2416 C CA . ARG A 1 300 ? 10.225 12.752 10.507 1.00 93.62 300 ARG A CA 1
ATOM 2417 C C . ARG A 1 300 ? 9.235 12.839 11.661 1.00 93.62 300 ARG A C 1
ATOM 2419 O O . ARG A 1 300 ? 9.651 12.705 12.802 1.00 93.62 300 ARG A O 1
ATOM 2426 N N . PHE A 1 301 ? 7.949 13.044 11.379 1.00 92.44 301 PHE A N 1
ATOM 2427 C CA . PHE A 1 301 ? 6.909 13.029 12.406 1.00 92.44 301 PHE A CA 1
ATOM 2428 C C . PHE A 1 301 ? 6.773 11.645 13.058 1.00 92.44 301 PHE A C 1
ATOM 2430 O O . PHE A 1 301 ? 6.776 11.546 14.285 1.00 92.44 301 PHE A O 1
ATOM 2437 N N . VAL A 1 302 ? 6.708 10.575 12.254 1.00 93.06 302 VAL A N 1
ATOM 2438 C CA . VAL A 1 302 ? 6.627 9.197 12.772 1.00 93.06 302 VAL A CA 1
ATOM 2439 C C . VAL A 1 302 ? 7.877 8.858 13.584 1.00 93.06 302 VAL A C 1
ATOM 2441 O O . VAL A 1 302 ? 7.768 8.410 14.721 1.00 93.06 302 VAL A O 1
ATOM 2444 N N . GLU A 1 303 ? 9.066 9.109 13.032 1.00 92.12 303 GLU A N 1
ATOM 2445 C CA . GLU A 1 303 ? 10.335 8.850 13.717 1.00 92.12 303 GLU A CA 1
ATOM 2446 C C . GLU A 1 303 ? 10.467 9.683 14.997 1.00 92.12 303 GLU A C 1
ATOM 2448 O O . GLU A 1 303 ? 10.823 9.138 16.034 1.00 92.12 303 GLU A O 1
ATOM 2453 N N . GLY A 1 304 ? 10.095 10.965 14.968 1.00 90.06 304 GLY A N 1
ATOM 2454 C CA . GLY A 1 304 ? 10.071 11.826 16.152 1.00 90.06 304 GLY A CA 1
ATOM 2455 C C . GLY A 1 304 ? 9.140 11.301 17.246 1.00 90.06 304 GLY A C 1
ATOM 2456 O O . GLY A 1 304 ? 9.526 11.276 18.409 1.00 90.06 304 GLY A O 1
ATOM 2457 N N . SER A 1 305 ? 7.962 10.795 16.872 1.00 89.94 305 SER A N 1
ATOM 2458 C CA . SER A 1 305 ? 7.005 10.206 17.820 1.00 89.94 305 SER A CA 1
ATOM 2459 C C . SER A 1 305 ? 7.535 8.916 18.453 1.00 89.94 305 SER A C 1
ATOM 2461 O O . SER A 1 305 ? 7.362 8.695 19.649 1.00 89.94 305 SER A O 1
ATOM 2463 N N . VAL A 1 306 ? 8.240 8.083 17.678 1.00 89.12 306 VAL A N 1
ATOM 2464 C CA . VAL A 1 306 ? 8.938 6.896 18.201 1.00 89.12 306 VAL A CA 1
ATOM 2465 C C . VAL A 1 306 ? 10.073 7.302 19.145 1.00 89.12 306 VAL A C 1
ATOM 2467 O O . VAL A 1 306 ? 10.224 6.721 20.214 1.00 89.12 306 VAL A O 1
ATOM 2470 N N . VAL A 1 307 ? 10.869 8.308 18.785 1.00 85.44 307 VAL A N 1
ATOM 2471 C CA . VAL A 1 307 ? 11.995 8.787 19.602 1.00 85.44 307 VAL A CA 1
ATOM 2472 C C . VAL A 1 307 ? 11.522 9.353 20.940 1.00 85.44 307 VAL A C 1
ATOM 2474 O O . VAL A 1 307 ? 12.086 9.007 21.979 1.00 85.44 307 VAL A O 1
ATOM 2477 N N . GLU A 1 308 ? 10.464 10.164 20.923 1.00 83.38 308 GLU A N 1
ATOM 2478 C CA . GLU A 1 308 ? 9.813 10.701 22.121 1.00 83.38 308 GLU A CA 1
ATOM 2479 C C . GLU A 1 308 ? 9.302 9.573 23.022 1.00 83.38 308 GLU A C 1
ATOM 2481 O O . GLU A 1 308 ? 9.582 9.559 24.220 1.00 83.38 308 GLU A O 1
ATOM 2486 N N . ARG A 1 309 ? 8.648 8.567 22.429 1.00 79.56 309 ARG A N 1
ATOM 2487 C CA . ARG A 1 309 ? 8.154 7.386 23.140 1.00 79.56 309 ARG A CA 1
ATOM 2488 C C . ARG A 1 309 ? 9.269 6.589 23.825 1.00 79.56 309 ARG A C 1
ATOM 2490 O O . ARG A 1 309 ? 9.086 6.115 24.941 1.00 79.56 309 ARG A O 1
ATOM 2497 N N . ILE A 1 310 ? 10.418 6.416 23.177 1.00 76.50 310 ILE A N 1
ATOM 2498 C CA . ILE A 1 310 ? 11.537 5.638 23.738 1.00 76.50 310 ILE A CA 1
ATOM 2499 C C . ILE A 1 310 ? 12.383 6.499 24.709 1.00 76.50 310 ILE A C 1
ATOM 2501 O O . ILE A 1 310 ? 13.243 5.965 25.407 1.00 76.50 310 ILE A O 1
ATOM 2505 N N . GLN A 1 311 ? 12.123 7.813 24.800 1.00 65.12 311 GLN A N 1
ATOM 2506 C CA . GLN A 1 311 ? 12.920 8.791 25.559 1.00 65.12 311 GLN A CA 1
ATOM 2507 C C . GLN A 1 311 ? 14.408 8.776 25.163 1.00 65.12 311 GLN A C 1
ATOM 2509 O O . GLN A 1 311 ? 15.308 8.891 25.996 1.00 65.12 311 GLN A O 1
ATOM 2514 N N . VAL A 1 312 ? 14.687 8.606 23.869 1.00 54.69 312 VAL A N 1
ATOM 2515 C CA . VAL A 1 312 ? 16.056 8.521 23.341 1.00 54.69 312 VAL A CA 1
ATOM 2516 C C . VAL A 1 312 ? 16.534 9.894 22.879 1.00 54.69 312 VAL A C 1
ATOM 2518 O O . VAL A 1 312 ? 15.883 10.548 22.072 1.00 54.69 312 VAL A O 1
ATOM 2521 N N . CYS A 1 313 ? 17.737 10.295 23.290 1.00 45.78 313 CYS A N 1
ATOM 2522 C CA . CYS A 1 313 ? 18.462 11.386 22.638 1.00 45.78 313 CYS A CA 1
ATOM 2523 C C . CYS A 1 313 ? 19.247 10.839 21.432 1.00 45.78 313 CYS A C 1
ATOM 2525 O O . CYS A 1 313 ? 20.199 10.071 21.602 1.00 45.78 313 CYS A O 1
ATOM 2527 N N . ILE A 1 314 ? 18.872 11.240 20.213 1.00 51.03 314 ILE A N 1
ATOM 2528 C CA . ILE A 1 314 ? 19.652 10.981 18.992 1.00 51.03 314 ILE A CA 1
ATOM 2529 C C . ILE A 1 314 ? 20.559 12.187 18.726 1.00 51.03 314 ILE A C 1
ATOM 2531 O O . ILE A 1 314 ? 20.071 13.299 18.532 1.00 51.03 314 ILE A O 1
ATOM 2535 N N . SER A 1 315 ? 21.878 11.981 18.653 1.00 41.72 315 SER A N 1
ATOM 2536 C CA . SER A 1 315 ? 22.775 13.008 18.109 1.00 41.72 315 SER A CA 1
ATOM 2537 C C . SER A 1 315 ? 22.743 12.959 16.581 1.00 41.72 315 SER A C 1
ATOM 2539 O O . SER A 1 315 ? 23.269 12.035 15.965 1.00 41.72 315 SER A O 1
ATOM 2541 N N . LEU A 1 316 ? 22.112 13.960 15.963 1.00 44.25 316 LEU A N 1
ATOM 2542 C CA . LEU A 1 316 ? 21.979 14.087 14.504 1.00 44.25 316 LEU A CA 1
ATOM 2543 C C . LEU A 1 316 ? 23.219 14.700 13.819 1.00 44.25 316 LEU A C 1
ATOM 2545 O O . LEU A 1 316 ? 23.215 14.884 12.604 1.00 44.25 316 LEU A O 1
ATOM 2549 N N . LYS A 1 317 ? 24.284 15.031 14.566 1.00 40.94 317 LYS A N 1
ATOM 2550 C CA . LYS A 1 317 ? 25.401 15.854 14.059 1.00 40.94 317 LYS A CA 1
ATOM 2551 C C . LYS A 1 317 ? 26.397 15.136 13.135 1.00 40.94 317 LYS A C 1
ATOM 2553 O O . LYS A 1 317 ? 27.139 15.823 12.447 1.00 40.94 317 LYS A O 1
ATOM 2558 N N . THR A 1 318 ? 26.436 13.803 13.081 1.00 40.94 318 THR A N 1
ATOM 2559 C CA . THR A 1 318 ? 27.527 13.073 12.387 1.00 40.94 318 THR A CA 1
ATOM 2560 C C . THR A 1 318 ? 27.080 12.104 11.289 1.00 40.94 318 THR 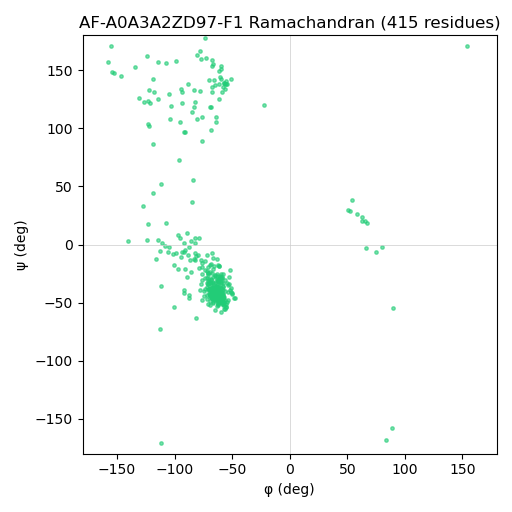A C 1
ATOM 2562 O O . THR A 1 318 ? 27.908 11.382 10.742 1.00 40.94 318 THR A O 1
ATOM 2565 N N . GLY A 1 319 ? 25.786 12.023 10.953 1.00 38.59 319 GLY A N 1
ATOM 2566 C CA . GLY A 1 319 ? 25.289 11.083 9.929 1.00 38.59 319 GLY A CA 1
ATOM 2567 C C . GLY A 1 319 ? 25.418 9.590 10.295 1.00 38.59 319 GLY A C 1
ATOM 2568 O O . GLY A 1 319 ? 24.945 8.727 9.557 1.00 38.59 319 GLY A O 1
ATOM 2569 N N . THR A 1 320 ? 26.003 9.279 11.454 1.00 41.19 320 THR A N 1
ATOM 2570 C CA . THR A 1 320 ? 26.059 7.959 12.091 1.00 41.19 320 THR A CA 1
ATOM 2571 C C . THR A 1 320 ? 25.041 7.925 13.228 1.00 41.19 320 THR A C 1
ATOM 2573 O O . THR A 1 320 ? 25.140 8.707 14.171 1.00 41.19 320 THR A O 1
ATOM 2576 N N . MET A 1 321 ? 24.052 7.027 13.162 1.00 45.91 321 MET A N 1
ATOM 2577 C CA . MET A 1 321 ? 23.091 6.844 14.255 1.00 45.91 321 MET A CA 1
ATOM 2578 C C . MET A 1 321 ? 23.807 6.231 15.462 1.00 45.91 321 MET A C 1
ATOM 2580 O O . MET A 1 321 ? 24.016 5.021 15.506 1.00 45.91 321 MET A O 1
ATOM 2584 N N . LYS A 1 322 ? 24.202 7.055 16.435 1.00 43.06 322 LYS A N 1
ATOM 2585 C CA . LYS A 1 322 ? 24.710 6.578 17.724 1.00 43.06 322 LYS A CA 1
ATOM 2586 C C . LYS A 1 322 ? 23.615 6.765 18.771 1.00 43.06 322 LYS A C 1
ATOM 2588 O O . LYS A 1 322 ? 23.297 7.892 19.146 1.00 43.06 322 LYS A O 1
ATOM 2593 N N . LEU A 1 323 ? 23.017 5.654 19.201 1.00 52.28 323 LEU A N 1
ATOM 2594 C CA . LEU A 1 323 ? 22.075 5.610 20.320 1.00 52.28 323 LEU A CA 1
ATOM 2595 C C . LEU A 1 323 ? 22.847 6.014 21.587 1.00 52.28 323 LEU A C 1
ATOM 2597 O O . LEU A 1 323 ? 23.749 5.289 21.999 1.00 52.28 323 LEU A O 1
ATOM 2601 N N . MET A 1 324 ? 22.579 7.195 22.154 1.00 44.41 324 MET A N 1
ATOM 2602 C CA . MET A 1 324 ? 23.409 7.726 23.250 1.00 44.41 324 MET A CA 1
ATOM 2603 C C . MET A 1 324 ? 23.051 7.158 24.634 1.00 44.41 324 MET A C 1
ATOM 2605 O O . MET A 1 324 ? 23.843 7.306 25.560 1.00 44.41 324 MET A O 1
ATOM 2609 N N . ARG A 1 325 ? 21.900 6.489 24.789 1.00 45.78 325 ARG A N 1
ATOM 2610 C CA . ARG A 1 325 ? 21.487 5.780 26.013 1.00 45.78 325 ARG A CA 1
ATOM 2611 C C . ARG A 1 325 ? 20.499 4.658 25.686 1.00 45.78 325 ARG A C 1
ATOM 2613 O O . ARG A 1 325 ? 19.738 4.770 24.726 1.00 45.78 325 ARG A O 1
ATOM 2620 N N . GLU A 1 326 ? 20.538 3.588 26.480 1.00 49.75 326 GLU A N 1
ATOM 2621 C CA . GLU A 1 326 ? 19.550 2.505 26.442 1.00 49.75 326 GLU A CA 1
ATOM 2622 C C . GLU A 1 326 ? 18.130 3.008 26.734 1.00 49.75 326 GLU A C 1
ATOM 2624 O O . GLU A 1 326 ? 17.930 4.024 27.402 1.00 49.75 326 GLU A O 1
ATOM 2629 N N . VAL A 1 327 ? 17.167 2.261 26.190 1.00 52.69 327 VAL A N 1
ATOM 2630 C CA . VAL A 1 327 ? 15.716 2.451 26.298 1.00 52.69 327 VAL A CA 1
ATOM 2631 C C . VAL A 1 327 ? 15.273 2.606 27.753 1.00 52.69 327 VAL A C 1
ATOM 2633 O O . VAL A 1 327 ? 15.818 1.945 28.632 1.00 52.69 327 VAL A O 1
ATOM 2636 N N . SER A 1 328 ? 14.286 3.485 27.971 1.00 46.22 328 SER A N 1
ATOM 2637 C CA . SER A 1 328 ? 13.661 3.827 29.256 1.00 46.22 328 SER A CA 1
ATOM 2638 C C . SER A 1 328 ? 13.807 2.762 30.355 1.00 46.22 328 SER A C 1
ATOM 2640 O O . SER A 1 328 ? 13.285 1.654 30.236 1.00 46.22 328 SER A O 1
ATOM 2642 N N . LYS A 1 329 ? 14.434 3.147 31.476 1.00 48.12 329 LYS A N 1
ATOM 2643 C CA . LYS A 1 329 ? 14.390 2.392 32.743 1.00 48.12 329 LYS A CA 1
ATOM 2644 C C . LYS A 1 329 ? 12.991 2.389 33.386 1.00 48.12 329 LYS A C 1
ATOM 2646 O O . LYS A 1 329 ? 12.785 1.659 34.348 1.00 48.12 329 LYS A O 1
ATOM 2651 N N . ASN A 1 330 ? 12.049 3.165 32.841 1.00 49.31 330 ASN A N 1
ATOM 2652 C CA . ASN A 1 330 ? 10.675 3.302 33.316 1.00 49.31 330 ASN A CA 1
ATOM 2653 C C . ASN A 1 330 ? 9.705 2.834 32.214 1.00 49.31 330 ASN A C 1
ATOM 2655 O O . ASN A 1 330 ? 9.280 3.648 31.382 1.00 49.31 330 ASN A O 1
ATOM 2659 N N . PRO A 1 331 ? 9.394 1.528 32.128 1.00 58.69 331 PRO A N 1
ATOM 2660 C CA . PRO A 1 331 ? 8.312 1.059 31.270 1.00 58.69 331 PRO A CA 1
ATOM 2661 C C . PRO A 1 331 ? 6.984 1.705 31.706 1.00 58.69 331 PRO A C 1
ATOM 2663 O O . PRO A 1 331 ? 6.827 2.034 32.881 1.00 58.69 331 PRO A O 1
ATOM 2666 N N . PRO A 1 332 ? 6.023 1.907 30.787 1.00 63.03 332 PRO A N 1
ATOM 2667 C CA . PRO A 1 332 ? 4.697 2.378 31.174 1.00 63.03 332 PRO A CA 1
ATOM 2668 C C . PRO A 1 332 ? 4.044 1.378 32.136 1.00 63.03 332 PRO A C 1
ATOM 2670 O O . PRO A 1 332 ? 4.158 0.169 31.929 1.00 63.03 332 PRO A O 1
ATOM 2673 N N . ASP A 1 333 ? 3.286 1.878 33.117 1.00 65.31 333 ASP A N 1
ATOM 2674 C CA . ASP A 1 333 ? 2.561 1.052 34.100 1.00 65.31 333 ASP A CA 1
ATOM 2675 C C . ASP A 1 333 ? 1.670 -0.013 33.441 1.00 65.31 333 ASP A C 1
ATOM 2677 O O . ASP A 1 333 ? 1.422 -1.082 34.000 1.00 65.31 333 ASP A O 1
ATOM 2681 N N . ARG A 1 334 ? 1.194 0.269 32.219 1.00 71.50 334 ARG A N 1
ATOM 2682 C CA . ARG A 1 334 ? 0.495 -0.688 31.358 1.00 71.50 334 ARG A CA 1
ATOM 2683 C C . ARG A 1 334 ? 1.152 -0.740 29.980 1.00 71.50 334 ARG A C 1
ATOM 2685 O O . ARG A 1 334 ? 1.186 0.302 29.310 1.00 71.50 334 ARG A O 1
ATOM 2692 N N . PRO A 1 335 ? 1.615 -1.922 29.526 1.00 82.25 335 PRO A N 1
ATOM 2693 C CA . PRO A 1 335 ? 2.162 -2.070 28.186 1.00 82.25 335 PRO A CA 1
ATOM 2694 C C . PRO A 1 335 ? 1.090 -1.748 27.141 1.00 82.25 335 PRO A C 1
ATOM 2696 O O . PRO A 1 335 ? -0.097 -1.979 27.374 1.00 82.25 335 PRO A O 1
ATOM 2699 N N . ASP A 1 336 ? 1.515 -1.235 25.993 1.00 88.56 336 ASP A N 1
ATOM 2700 C CA . ASP A 1 336 ? 0.703 -1.069 24.782 1.00 88.56 336 ASP A CA 1
ATOM 2701 C C . ASP A 1 336 ? 1.194 -2.020 23.680 1.00 88.56 336 ASP A C 1
ATOM 2703 O O . ASP A 1 336 ? 1.973 -2.938 23.950 1.00 88.56 336 ASP A O 1
ATOM 2707 N N . VAL A 1 337 ? 0.694 -1.881 22.449 1.00 92.44 337 VAL A N 1
ATOM 2708 C CA . VAL A 1 337 ? 1.104 -2.739 21.325 1.00 92.44 337 VAL A CA 1
ATOM 2709 C C . VAL A 1 337 ? 2.583 -2.513 21.013 1.00 92.44 337 VAL A C 1
ATOM 2711 O O . VAL A 1 337 ? 3.339 -3.470 20.827 1.00 92.44 337 VAL A O 1
ATOM 2714 N N . PHE A 1 338 ? 3.023 -1.254 21.014 1.00 92.06 338 PHE A N 1
ATOM 2715 C CA . PHE A 1 338 ? 4.398 -0.905 20.674 1.00 92.06 338 PHE A CA 1
ATOM 2716 C C . PHE A 1 338 ? 5.414 -1.329 21.741 1.00 92.06 338 PHE A C 1
ATOM 2718 O O . PHE A 1 338 ? 6.556 -1.627 21.389 1.00 92.06 338 PHE A O 1
ATOM 2725 N N . SER A 1 339 ? 5.019 -1.456 23.016 1.00 90.12 339 SER A N 1
ATOM 2726 C CA . SER A 1 339 ? 5.870 -2.024 24.077 1.00 90.12 339 SER A CA 1
ATOM 2727 C C . SER A 1 339 ? 6.480 -3.381 23.694 1.00 90.12 339 SER A C 1
ATOM 2729 O O . SER A 1 339 ? 7.664 -3.607 23.935 1.00 90.12 339 SER A O 1
ATOM 2731 N N . TRP A 1 340 ? 5.711 -4.264 23.049 1.00 92.19 340 TRP A N 1
ATOM 2732 C CA . TRP A 1 340 ? 6.184 -5.587 22.617 1.00 92.19 340 TRP A CA 1
ATOM 2733 C C . TRP A 1 340 ? 7.186 -5.504 21.463 1.00 92.19 340 TRP A C 1
ATOM 2735 O O . TRP A 1 340 ? 8.190 -6.218 21.442 1.00 92.19 340 TRP A O 1
ATOM 2745 N N . ILE A 1 341 ? 6.931 -4.608 20.507 1.00 93.44 341 ILE A N 1
ATOM 2746 C CA . ILE A 1 341 ? 7.825 -4.365 19.367 1.00 93.44 341 ILE A CA 1
ATOM 2747 C C . ILE A 1 341 ? 9.151 -3.776 19.854 1.00 93.44 341 ILE A C 1
ATOM 2749 O O . ILE A 1 341 ? 10.223 -4.186 19.406 1.00 93.44 341 ILE A O 1
ATOM 2753 N N . LEU A 1 342 ? 9.083 -2.850 20.811 1.00 89.12 342 LEU A N 1
ATOM 2754 C CA . LEU A 1 342 ? 10.246 -2.217 21.411 1.00 89.12 342 LEU A CA 1
ATOM 2755 C C . LEU A 1 342 ? 11.093 -3.210 22.218 1.00 89.12 342 LEU A C 1
ATOM 2757 O O . LEU A 1 342 ? 12.316 -3.206 22.088 1.00 89.12 342 LEU A O 1
ATOM 2761 N N . ASP A 1 343 ? 10.464 -4.090 23.000 1.00 88.62 343 ASP A N 1
ATOM 2762 C CA . ASP A 1 343 ? 11.158 -5.165 23.719 1.00 88.62 343 ASP A CA 1
ATOM 2763 C C . ASP A 1 343 ? 11.895 -6.110 22.754 1.00 88.62 343 ASP A C 1
ATOM 2765 O O . ASP A 1 343 ? 13.087 -6.386 22.921 1.00 88.62 343 ASP A O 1
ATOM 2769 N N . ALA A 1 344 ? 11.233 -6.529 21.671 1.00 91.38 344 ALA A N 1
ATOM 2770 C CA . ALA A 1 344 ? 11.864 -7.349 20.641 1.00 91.38 344 ALA A CA 1
ATOM 2771 C C . ALA A 1 344 ? 13.029 -6.627 19.944 1.00 91.38 344 ALA A C 1
ATOM 2773 O O . ALA A 1 344 ? 14.070 -7.234 19.690 1.00 91.38 344 ALA A O 1
ATOM 2774 N N . TYR A 1 345 ? 12.890 -5.327 19.670 1.00 89.62 345 TYR A N 1
ATOM 2775 C CA . TYR A 1 345 ? 13.983 -4.510 19.147 1.00 89.62 345 TYR A CA 1
ATOM 2776 C C . TYR A 1 345 ? 15.153 -4.417 20.129 1.00 89.62 345 TYR A C 1
ATOM 2778 O O . TYR A 1 345 ? 16.307 -4.434 19.704 1.00 89.62 345 TYR A O 1
ATOM 2786 N N . ASN A 1 346 ? 14.893 -4.314 21.433 1.00 85.88 346 ASN A N 1
ATOM 2787 C CA . ASN A 1 346 ? 15.914 -4.260 22.486 1.00 85.88 346 ASN A CA 1
ATOM 2788 C C . ASN A 1 346 ? 16.761 -5.514 22.578 1.00 85.88 346 ASN A C 1
ATOM 2790 O O . ASN A 1 346 ? 17.968 -5.408 22.765 1.00 85.88 346 ASN A O 1
ATOM 2794 N N . LYS A 1 347 ? 16.153 -6.667 22.328 1.00 88.00 347 LYS A N 1
ATOM 2795 C CA . LYS A 1 347 ? 16.840 -7.960 22.296 1.00 88.00 347 LYS A CA 1
ATOM 2796 C C . LYS A 1 347 ? 17.557 -8.235 20.967 1.00 88.00 347 LYS A C 1
ATOM 2798 O O . LYS A 1 347 ? 18.303 -9.204 20.870 1.00 88.00 347 LYS A O 1
ATOM 2803 N N . ALA A 1 348 ? 17.336 -7.413 19.938 1.00 87.31 348 ALA A N 1
ATOM 2804 C CA . ALA A 1 348 ? 17.911 -7.584 18.606 1.00 87.31 348 ALA A CA 1
ATOM 2805 C C . ALA A 1 348 ? 19.154 -6.695 18.369 1.00 87.31 348 ALA A C 1
ATOM 2807 O O . ALA A 1 348 ? 19.296 -5.638 18.993 1.00 87.31 348 ALA A O 1
ATOM 2808 N N . PRO A 1 349 ? 20.032 -7.051 17.406 1.00 88.69 349 PRO A N 1
ATOM 2809 C CA . PRO A 1 349 ? 21.150 -6.199 17.000 1.00 88.69 349 PRO A CA 1
ATOM 2810 C C . PRO A 1 349 ? 20.690 -4.799 16.571 1.00 88.69 349 PRO A C 1
ATOM 2812 O O . PRO A 1 349 ? 19.711 -4.650 15.840 1.00 88.69 349 PRO A O 1
ATOM 2815 N N . LYS A 1 350 ? 21.413 -3.751 16.967 1.00 86.62 350 LYS A N 1
ATOM 2816 C CA . LYS A 1 350 ? 21.044 -2.350 16.688 1.00 86.62 350 LYS A CA 1
ATOM 2817 C C . LYS A 1 350 ? 21.503 -1.880 15.303 1.00 86.62 350 LYS A C 1
ATOM 2819 O O . LYS A 1 350 ? 22.239 -0.908 15.168 1.00 86.62 350 LYS A O 1
ATOM 2824 N N . THR A 1 351 ? 21.093 -2.598 14.259 1.00 90.81 351 THR A N 1
ATOM 2825 C CA . THR A 1 351 ? 21.408 -2.237 12.868 1.00 90.81 351 THR A CA 1
ATOM 2826 C C . THR A 1 351 ? 20.521 -1.093 12.372 1.00 90.81 351 THR A C 1
ATOM 2828 O O . THR A 1 351 ? 19.416 -0.869 12.872 1.00 90.81 351 THR A O 1
ATOM 2831 N N . LYS A 1 352 ? 20.970 -0.397 11.318 1.00 90.31 352 LYS A N 1
ATOM 2832 C CA . LYS A 1 352 ? 20.164 0.632 10.640 1.00 90.31 352 LYS A CA 1
ATOM 2833 C C . LYS A 1 352 ? 18.823 0.081 10.143 1.00 90.31 352 LYS A C 1
ATOM 2835 O O . LYS A 1 352 ? 17.817 0.773 10.257 1.00 90.31 352 LYS A O 1
ATOM 2840 N N . GLN A 1 353 ? 18.806 -1.140 9.605 1.00 93.38 353 GLN A N 1
ATOM 2841 C CA . GLN A 1 353 ? 17.573 -1.746 9.104 1.00 93.38 353 GLN A CA 1
ATOM 2842 C C . GLN A 1 353 ? 16.601 -2.061 10.244 1.00 93.38 353 GLN A C 1
ATOM 2844 O O . GLN A 1 353 ? 15.432 -1.717 10.138 1.00 93.38 353 GLN A O 1
ATOM 2849 N N . ASN A 1 354 ? 17.085 -2.600 11.368 1.00 91.44 354 ASN A N 1
ATOM 2850 C CA . ASN A 1 354 ? 16.224 -2.898 12.515 1.00 91.44 354 ASN A CA 1
ATOM 2851 C C . ASN A 1 354 ? 15.564 -1.630 13.078 1.00 91.44 354 ASN A C 1
ATOM 2853 O O . ASN A 1 354 ? 14.399 -1.664 13.460 1.00 91.44 354 ASN A O 1
ATOM 2857 N N . TRP A 1 355 ? 16.271 -0.496 13.080 1.00 91.88 355 TRP A N 1
ATOM 2858 C CA . TRP A 1 355 ? 15.673 0.794 13.439 1.00 91.88 355 TRP A CA 1
ATOM 2859 C C . TRP A 1 355 ? 14.577 1.230 12.455 1.00 91.88 355 TRP A C 1
ATOM 2861 O O . TRP A 1 355 ? 13.484 1.616 12.867 1.00 91.88 355 TRP A O 1
ATOM 2871 N N . LEU A 1 356 ? 14.841 1.130 11.148 1.00 94.31 356 LEU A N 1
ATOM 2872 C CA . LEU A 1 356 ? 13.856 1.454 10.109 1.00 94.31 356 LEU A CA 1
ATOM 2873 C C . LEU A 1 356 ? 12.616 0.555 10.182 1.00 94.31 356 LEU A C 1
ATOM 2875 O O . LEU A 1 356 ? 11.508 1.030 9.934 1.00 94.31 356 LEU A O 1
ATOM 2879 N N . ASP A 1 357 ? 12.795 -0.713 10.542 1.00 95.12 357 ASP A N 1
ATOM 2880 C CA . ASP A 1 357 ? 11.714 -1.682 10.697 1.00 95.12 357 ASP A CA 1
ATOM 2881 C C . ASP A 1 357 ? 10.840 -1.374 11.915 1.00 95.12 357 ASP A C 1
ATOM 2883 O O . ASP A 1 357 ? 9.619 -1.462 11.808 1.00 95.12 357 ASP A O 1
ATOM 2887 N N . VAL A 1 358 ? 11.429 -0.931 13.034 1.00 93.88 358 VAL A N 1
ATOM 2888 C CA . VAL A 1 358 ? 10.680 -0.455 14.213 1.00 93.88 358 VAL A CA 1
ATOM 2889 C C . VAL A 1 358 ? 9.855 0.786 13.888 1.00 93.88 358 VAL A C 1
ATOM 2891 O O . VAL A 1 358 ? 8.685 0.858 14.260 1.00 93.88 358 VAL A O 1
ATOM 2894 N N . ILE A 1 359 ? 10.424 1.743 13.148 1.00 94.69 359 ILE A N 1
ATOM 2895 C CA . ILE A 1 359 ? 9.673 2.912 12.660 1.00 94.69 359 ILE A CA 1
ATOM 2896 C C . ILE A 1 359 ? 8.535 2.463 11.730 1.00 94.69 359 ILE A C 1
ATOM 2898 O O . ILE A 1 359 ? 7.425 2.992 11.802 1.00 94.69 359 ILE A O 1
ATOM 2902 N N . GLY A 1 360 ? 8.797 1.484 10.859 1.00 95.88 360 GLY A N 1
ATOM 2903 C CA . GLY A 1 360 ? 7.792 0.889 9.981 1.00 95.88 360 GLY A CA 1
ATOM 2904 C C . GLY A 1 360 ? 6.656 0.212 10.752 1.00 95.88 360 GLY A C 1
ATOM 2905 O O . GLY A 1 360 ? 5.495 0.371 10.384 1.00 95.88 360 GLY A O 1
ATOM 2906 N N . ASP A 1 361 ? 6.968 -0.505 11.830 1.00 96.06 361 ASP A N 1
ATOM 2907 C CA . ASP A 1 361 ? 5.973 -1.150 12.689 1.00 96.06 361 ASP A CA 1
ATOM 2908 C C . ASP A 1 361 ? 5.145 -0.133 13.485 1.00 96.06 361 ASP A C 1
ATOM 2910 O O . ASP A 1 361 ? 3.933 -0.294 13.579 1.00 96.06 361 ASP A O 1
ATOM 2914 N N . ALA A 1 362 ? 5.744 0.956 13.971 1.00 93.81 362 ALA A N 1
ATOM 2915 C CA . ALA A 1 362 ? 4.987 2.044 14.594 1.00 93.81 362 ALA A CA 1
ATOM 2916 C C . ALA A 1 362 ? 3.996 2.693 13.609 1.00 93.81 362 ALA A C 1
ATOM 2918 O O . ALA A 1 362 ? 2.823 2.896 13.917 1.00 93.81 362 ALA A O 1
ATOM 2919 N N . TYR A 1 363 ? 4.452 2.959 12.379 1.00 94.00 363 TYR A N 1
ATOM 2920 C CA . TYR A 1 363 ? 3.584 3.423 11.295 1.00 94.00 363 TYR A CA 1
ATOM 2921 C C . TYR A 1 363 ? 2.444 2.433 11.011 1.00 94.00 363 TYR A C 1
ATOM 2923 O O . TYR A 1 363 ? 1.299 2.845 10.834 1.00 94.00 363 TYR A O 1
ATOM 2931 N N . LEU A 1 364 ? 2.742 1.131 11.003 1.00 95.50 364 LEU A N 1
ATOM 2932 C CA . LEU A 1 364 ? 1.753 0.079 10.785 1.00 95.50 364 LEU A CA 1
ATOM 2933 C C . LEU A 1 364 ? 0.644 0.097 11.843 1.00 95.50 364 LEU A C 1
ATOM 2935 O O . LEU A 1 364 ? -0.525 0.047 11.466 1.00 95.50 364 LEU A O 1
ATOM 2939 N N . ILE A 1 365 ? 0.992 0.196 13.130 1.00 94.75 365 ILE A N 1
ATOM 2940 C CA . ILE A 1 365 ? 0.009 0.227 14.226 1.00 94.75 365 ILE A CA 1
ATOM 2941 C C . ILE A 1 365 ? -1.010 1.348 13.985 1.00 94.75 365 ILE A C 1
ATOM 2943 O O . ILE A 1 365 ? -2.214 1.103 13.997 1.00 94.75 365 ILE A O 1
ATOM 2947 N N . ILE A 1 366 ? -0.537 2.560 13.692 1.00 92.06 366 ILE A N 1
ATOM 2948 C CA . ILE A 1 366 ? -1.414 3.723 13.514 1.00 92.06 366 ILE A CA 1
ATOM 2949 C C . ILE A 1 366 ? -2.241 3.603 12.246 1.00 92.06 366 ILE A C 1
ATOM 2951 O O . ILE A 1 366 ? -3.459 3.727 12.301 1.00 92.06 366 ILE A O 1
ATOM 2955 N N . VAL A 1 367 ? -1.611 3.355 11.102 1.00 89.62 367 VAL A N 1
ATOM 2956 C CA . VAL A 1 367 ? -2.312 3.428 9.816 1.00 89.62 367 VAL A CA 1
ATOM 2957 C C . VAL A 1 367 ? -3.287 2.278 9.643 1.00 89.62 367 VAL A C 1
ATOM 2959 O O . VAL A 1 367 ? -4.458 2.507 9.352 1.00 89.62 367 VAL A O 1
ATOM 2962 N N . ALA A 1 368 ? -2.833 1.041 9.850 1.00 91.69 368 ALA A N 1
ATOM 2963 C CA . ALA A 1 368 ? -3.699 -0.112 9.644 1.00 91.69 368 ALA A CA 1
ATOM 2964 C C . ALA A 1 368 ? -4.775 -0.221 10.731 1.00 91.69 368 ALA A C 1
ATOM 2966 O O . ALA A 1 368 ? -5.880 -0.661 10.424 1.00 91.69 368 ALA A O 1
ATOM 2967 N N . GLY A 1 369 ? -4.475 0.189 11.969 1.00 92.69 369 GLY A N 1
ATOM 2968 C CA . GLY A 1 369 ? -5.430 0.139 13.075 1.00 92.69 369 GLY A CA 1
ATOM 2969 C C . GLY A 1 369 ? -6.478 1.252 13.042 1.00 92.69 369 GLY A C 1
ATOM 2970 O O . GLY A 1 369 ? -7.621 1.010 13.425 1.00 92.69 369 GLY A O 1
ATOM 2971 N N . SER A 1 370 ? -6.123 2.455 12.574 1.00 95.44 370 SER A N 1
ATOM 2972 C CA . SER A 1 370 ? -7.036 3.604 12.639 1.00 95.44 370 SER A CA 1
ATOM 2973 C 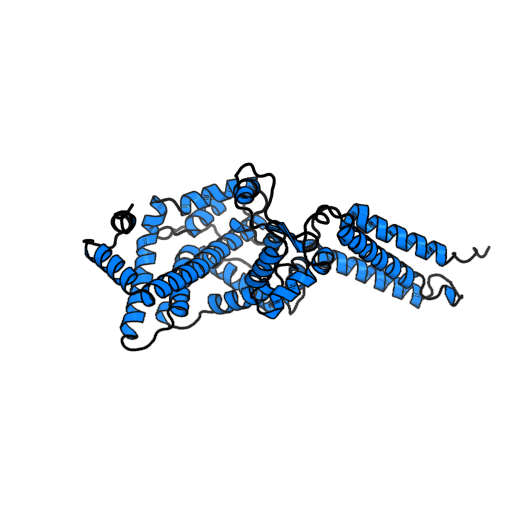C . SER A 1 370 ? -8.059 3.595 11.504 1.00 95.44 370 SER A C 1
ATOM 2975 O O . SER A 1 370 ? -9.251 3.443 11.758 1.00 95.44 370 SER A O 1
ATOM 2977 N N . ASP A 1 371 ? -7.607 3.699 10.248 1.00 93.31 371 ASP A N 1
ATOM 2978 C CA . ASP A 1 371 ? -8.495 3.905 9.091 1.00 93.31 371 ASP A CA 1
ATOM 2979 C C . ASP A 1 371 ? -9.494 2.749 8.904 1.00 93.31 371 ASP A C 1
ATOM 2981 O O . ASP A 1 371 ? -10.668 2.972 8.597 1.00 93.31 371 ASP A O 1
ATOM 2985 N N . THR A 1 372 ? -9.057 1.502 9.118 1.00 95.81 372 THR A N 1
ATOM 2986 C CA . THR A 1 372 ? -9.927 0.321 8.971 1.00 95.81 372 THR A CA 1
ATOM 2987 C C . THR A 1 372 ? -11.017 0.281 10.043 1.00 95.81 372 THR A C 1
ATOM 2989 O O . THR A 1 372 ? -12.177 -0.011 9.734 1.00 95.81 372 THR A O 1
ATOM 2992 N N . THR A 1 373 ? -10.676 0.641 11.283 1.00 96.94 373 THR A N 1
ATOM 2993 C CA . THR A 1 373 ? -11.623 0.734 12.400 1.00 96.94 373 THR A CA 1
ATOM 2994 C C . THR A 1 373 ? -12.611 1.874 12.174 1.00 96.94 373 THR A C 1
ATOM 2996 O O . THR A 1 373 ? -13.816 1.660 12.295 1.00 96.94 373 THR A O 1
ATOM 2999 N N . ALA A 1 374 ? -12.142 3.058 11.763 1.00 97.44 374 ALA A N 1
ATOM 3000 C CA . ALA A 1 374 ? -13.010 4.192 11.443 1.00 97.44 374 ALA A CA 1
ATOM 3001 C C . ALA A 1 374 ? -14.016 3.857 10.334 1.00 97.44 374 ALA A C 1
ATOM 3003 O O . ALA A 1 374 ? -15.206 4.160 10.464 1.00 97.44 374 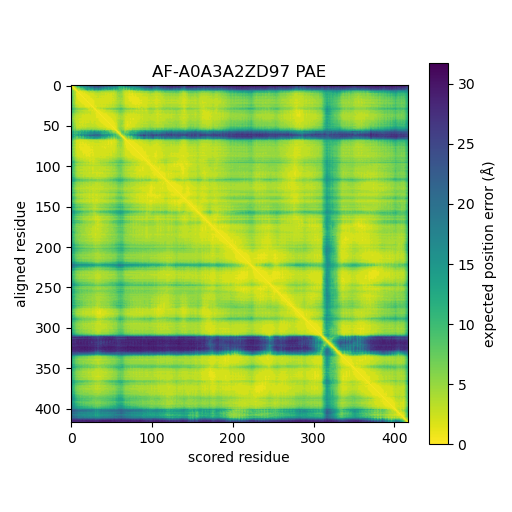ALA A O 1
ATOM 3004 N N . ALA A 1 375 ? -13.562 3.203 9.260 1.00 96.88 375 ALA A N 1
ATOM 3005 C CA . ALA A 1 375 ? -14.433 2.755 8.178 1.00 96.88 375 ALA A CA 1
ATOM 3006 C C . ALA A 1 375 ? -15.468 1.736 8.678 1.00 96.88 375 ALA A C 1
ATOM 3008 O O . ALA A 1 375 ? -16.658 1.892 8.412 1.00 96.88 375 ALA A O 1
ATOM 3009 N N . THR A 1 376 ? -15.034 0.740 9.456 1.00 97.94 376 THR A N 1
ATOM 3010 C CA . THR A 1 376 ? -15.918 -0.291 10.024 1.00 97.94 376 THR A CA 1
ATOM 3011 C C . THR A 1 376 ? -16.999 0.326 10.908 1.00 97.94 376 THR A C 1
ATOM 3013 O O . THR A 1 376 ? -18.178 0.044 10.711 1.00 97.94 376 THR A O 1
ATOM 3016 N N . LEU A 1 377 ? -16.626 1.224 11.826 1.00 97.69 377 LEU A N 1
ATOM 3017 C CA . LEU A 1 377 ? -17.573 1.939 12.685 1.00 97.69 377 LEU A CA 1
ATOM 3018 C C . LEU A 1 377 ? -18.532 2.809 11.867 1.00 97.69 377 LEU A C 1
ATOM 3020 O O . LEU A 1 377 ? -19.734 2.806 12.119 1.00 97.69 377 LEU A O 1
ATOM 3024 N N . THR A 1 378 ? -18.027 3.505 10.847 1.00 97.75 378 THR A N 1
ATOM 3025 C CA . THR A 1 378 ? -18.860 4.332 9.961 1.00 97.75 378 THR A CA 1
ATOM 3026 C C . THR A 1 378 ? -19.954 3.503 9.297 1.00 97.75 378 THR A C 1
ATOM 3028 O O . THR A 1 378 ? -21.122 3.882 9.357 1.00 97.75 378 THR A O 1
ATOM 3031 N N . PHE A 1 379 ? -19.603 2.365 8.691 1.00 97.19 379 PHE A N 1
ATOM 3032 C CA . PHE A 1 379 ? -20.587 1.508 8.030 1.00 97.19 379 PHE A CA 1
ATOM 3033 C C . PHE A 1 379 ? -21.510 0.805 9.027 1.00 97.19 379 PHE A C 1
ATOM 3035 O O . PHE A 1 379 ? -22.712 0.735 8.779 1.00 97.19 379 PHE A O 1
ATOM 3042 N N . LEU A 1 380 ? -20.989 0.354 10.173 1.00 96.00 380 LEU A N 1
ATOM 3043 C CA . LEU A 1 380 ? -21.798 -0.224 11.246 1.00 96.00 380 LEU A CA 1
ATOM 3044 C C . LEU A 1 380 ? -22.907 0.744 11.676 1.00 96.00 380 LEU A C 1
ATOM 3046 O O . LEU A 1 380 ? -24.085 0.398 11.638 1.00 96.00 380 LEU A O 1
ATOM 3050 N N . PHE A 1 381 ? -22.546 1.978 12.029 1.00 95.62 381 PHE A N 1
ATOM 3051 C CA . PHE A 1 381 ? -23.519 2.972 12.477 1.00 95.62 381 PHE A CA 1
ATOM 3052 C C . PHE A 1 381 ? -24.398 3.500 11.345 1.00 95.62 381 PHE A C 1
ATOM 3054 O O . PHE A 1 381 ? -25.548 3.839 11.599 1.00 95.62 381 PHE A O 1
ATOM 3061 N N . TYR A 1 382 ? -23.915 3.523 10.100 1.00 96.06 382 TYR A N 1
ATOM 3062 C CA . TYR A 1 382 ? -24.766 3.790 8.940 1.00 96.06 382 TYR A CA 1
ATOM 3063 C C . TYR A 1 382 ? -25.894 2.756 8.825 1.00 96.06 382 TYR A C 1
ATOM 3065 O O . TYR A 1 382 ? -27.056 3.138 8.677 1.00 96.06 382 TYR A O 1
ATOM 3073 N N . HIS A 1 383 ? -25.578 1.462 8.944 1.00 95.81 383 HIS A N 1
ATOM 3074 C CA . HIS A 1 383 ? -26.583 0.400 8.905 1.00 95.81 383 HIS A CA 1
ATOM 3075 C C . HIS A 1 383 ? -27.529 0.457 10.110 1.00 95.81 383 HIS A C 1
ATOM 3077 O O . HIS A 1 383 ? -28.738 0.382 9.917 1.00 95.81 383 HIS A O 1
ATOM 3083 N N . LEU A 1 384 ? -27.015 0.678 11.326 1.00 95.38 384 LEU A N 1
ATOM 3084 C CA . LEU A 1 384 ? -27.852 0.832 12.525 1.00 95.38 384 LEU A CA 1
ATOM 3085 C C . LEU A 1 384 ? -28.775 2.060 12.448 1.00 95.38 384 LEU A C 1
ATOM 3087 O O . LEU A 1 384 ? -29.915 2.002 12.894 1.00 95.38 384 LEU A O 1
ATOM 3091 N N . ALA A 1 385 ? -28.309 3.169 11.871 1.00 94.00 385 ALA A N 1
ATOM 3092 C CA . ALA A 1 385 ? -29.127 4.366 11.687 1.00 94.00 385 ALA A CA 1
ATOM 3093 C C . ALA A 1 385 ? -30.169 4.209 10.567 1.00 94.00 385 ALA A C 1
ATOM 3095 O O . ALA A 1 385 ? -31.223 4.839 10.622 1.00 94.00 385 ALA A O 1
ATOM 3096 N N . SER A 1 386 ? -29.877 3.386 9.555 1.00 96.50 386 SER A N 1
ATOM 3097 C CA . SER A 1 386 ? -30.767 3.157 8.408 1.00 96.50 386 SER A CA 1
ATOM 3098 C C . SER A 1 386 ? -31.806 2.062 8.665 1.00 96.50 386 SER A C 1
ATOM 3100 O O . SER A 1 386 ? -32.855 2.059 8.025 1.00 96.50 386 SER A O 1
ATOM 3102 N N . ASP A 1 387 ? -31.538 1.147 9.600 1.00 96.81 387 ASP A N 1
ATOM 3103 C CA . ASP A 1 387 ? -32.416 0.033 9.953 1.00 96.81 387 ASP A CA 1
ATOM 3104 C C . ASP A 1 387 ? -32.787 0.073 11.445 1.00 96.81 387 ASP A C 1
ATOM 3106 O O . ASP A 1 387 ? -32.039 -0.342 12.337 1.00 96.81 387 ASP A O 1
ATOM 3110 N N . LYS A 1 388 ? -34.006 0.553 11.712 1.00 95.62 388 LYS A N 1
ATOM 3111 C CA . LYS A 1 388 ? -34.548 0.681 13.070 1.00 95.62 388 LYS A CA 1
ATOM 3112 C C . LYS A 1 388 ? -34.699 -0.669 13.778 1.00 95.62 388 LYS A C 1
ATOM 3114 O O . LYS A 1 388 ? -34.601 -0.707 15.005 1.00 95.62 388 LYS A O 1
ATOM 3119 N N . PHE A 1 389 ? -34.957 -1.751 13.041 1.00 96.06 389 PHE A N 1
ATOM 3120 C CA . PHE A 1 389 ? -35.098 -3.083 13.623 1.00 96.06 389 PHE A CA 1
ATOM 3121 C C . PHE A 1 389 ? -33.749 -3.579 14.146 1.00 96.06 389 PHE A C 1
ATOM 3123 O O . PHE A 1 389 ? -33.666 -3.970 15.311 1.00 96.06 389 PHE A O 1
ATOM 3130 N N . LEU A 1 390 ? -32.685 -3.477 13.338 1.00 94.38 390 LEU A N 1
ATOM 3131 C CA . LEU A 1 390 ? -31.328 -3.846 13.763 1.00 94.38 390 LEU A CA 1
ATOM 3132 C C . LEU A 1 390 ? -30.879 -3.045 14.988 1.00 94.38 390 LEU A C 1
ATOM 3134 O O . LEU A 1 390 ? -30.385 -3.627 15.954 1.00 94.38 390 LEU A O 1
ATOM 3138 N N . TYR A 1 391 ? -31.108 -1.729 14.980 1.00 94.75 391 TYR A N 1
ATOM 3139 C CA . TYR A 1 391 ? -30.814 -0.875 16.131 1.00 94.75 391 TYR A CA 1
ATOM 3140 C C . TYR A 1 391 ? -31.549 -1.331 17.396 1.00 94.75 391 TYR A C 1
ATOM 3142 O O . TYR A 1 391 ? -30.920 -1.510 18.438 1.00 94.75 391 TYR A O 1
ATOM 3150 N N . LYS A 1 392 ? -32.871 -1.538 17.319 1.00 95.94 392 LYS A N 1
ATOM 3151 C CA . LYS A 1 392 ? -33.671 -1.911 18.492 1.00 95.94 392 LYS A CA 1
ATOM 3152 C C . LYS A 1 392 ? -33.337 -3.297 19.021 1.00 95.94 392 LYS A C 1
ATOM 3154 O O . LYS A 1 392 ? -33.306 -3.467 20.236 1.00 95.94 392 LYS A O 1
ATOM 3159 N N . LYS A 1 393 ? -33.046 -4.254 18.137 1.00 94.19 393 LYS A N 1
ATOM 3160 C CA . LYS A 1 393 ? -32.600 -5.593 18.531 1.00 94.19 393 LYS A CA 1
ATOM 3161 C C . LYS A 1 393 ? -31.273 -5.527 19.290 1.00 94.19 393 LYS A C 1
ATOM 3163 O O . LYS A 1 393 ? -31.194 -6.035 20.402 1.00 94.19 393 LYS A O 1
ATOM 3168 N N . LEU A 1 394 ? -30.267 -4.851 18.729 1.00 93.56 394 LEU A N 1
ATOM 3169 C CA . LEU A 1 394 ? -28.961 -4.712 19.378 1.00 93.56 394 LEU A CA 1
ATOM 3170 C C . LEU A 1 394 ? -29.063 -3.958 20.710 1.00 93.56 394 LEU A C 1
ATOM 3172 O O . LEU A 1 394 ? -28.449 -4.372 21.686 1.00 93.56 394 LEU A O 1
ATOM 3176 N N . GLN A 1 395 ? -29.855 -2.881 20.764 1.00 93.75 395 GLN A N 1
ATOM 3177 C CA . GLN A 1 395 ? -30.108 -2.147 22.005 1.00 93.75 395 GLN A CA 1
ATOM 3178 C C . GLN A 1 395 ? -30.701 -3.068 23.078 1.00 93.75 395 GLN A C 1
ATOM 3180 O O . GLN A 1 395 ? -30.158 -3.130 24.172 1.00 93.75 395 GLN A O 1
ATOM 3185 N N . ALA A 1 396 ? -31.752 -3.826 22.750 1.00 93.69 396 ALA A N 1
ATOM 3186 C CA . ALA A 1 396 ? -32.376 -4.741 23.699 1.00 93.69 396 ALA A CA 1
ATOM 3187 C C . ALA A 1 396 ? -31.397 -5.814 24.203 1.00 93.69 396 ALA A C 1
ATOM 3189 O O . ALA A 1 396 ? -31.383 -6.102 25.393 1.00 93.69 396 ALA A O 1
ATOM 3190 N N . GLU A 1 397 ? -30.554 -6.378 23.332 1.00 92.12 397 GLU A N 1
ATOM 3191 C CA . GLU A 1 397 ? -29.523 -7.337 23.752 1.00 92.12 397 GLU A CA 1
ATOM 3192 C C . GLU A 1 397 ? -28.503 -6.702 24.708 1.00 92.12 397 GLU A C 1
ATOM 3194 O O . GLU A 1 397 ? -28.170 -7.298 25.732 1.00 92.12 397 GLU A O 1
ATOM 3199 N N . LEU A 1 398 ? -28.037 -5.485 24.419 1.00 92.69 398 LEU A N 1
ATOM 3200 C CA . LEU A 1 398 ? -27.089 -4.773 25.278 1.00 92.69 398 LEU A CA 1
ATOM 3201 C C . LEU A 1 398 ? -27.706 -4.364 26.623 1.00 92.69 398 LEU A C 1
ATOM 3203 O O . LEU A 1 398 ? -27.033 -4.477 27.644 1.00 92.69 398 LEU A O 1
ATOM 3207 N N . ASP A 1 399 ? -28.978 -3.960 26.641 1.00 92.19 399 ASP A N 1
ATOM 3208 C CA . ASP A 1 399 ? -29.704 -3.554 27.852 1.00 92.19 399 ASP A CA 1
ATOM 3209 C C . ASP A 1 399 ? -29.907 -4.725 28.841 1.00 92.19 399 ASP A C 1
ATOM 3211 O O . ASP A 1 399 ? -30.152 -4.501 30.025 1.00 92.19 399 ASP A O 1
ATOM 3215 N N . THR A 1 400 ? -29.771 -5.983 28.392 1.00 90.81 400 THR A N 1
ATOM 3216 C CA . THR A 1 400 ? -29.792 -7.163 29.286 1.00 90.81 400 THR A CA 1
ATOM 3217 C C . THR A 1 400 ? -28.487 -7.372 30.054 1.00 90.81 400 THR A C 1
ATOM 3219 O O . THR A 1 400 ? -28.440 -8.174 30.992 1.00 90.81 400 THR A O 1
ATOM 3222 N N . LEU A 1 401 ? -27.407 -6.687 29.666 1.00 90.25 401 LEU A N 1
ATOM 3223 C CA . LEU A 1 401 ? -26.107 -6.834 30.305 1.00 90.25 401 LEU A CA 1
ATOM 3224 C C . LEU A 1 401 ? -26.028 -5.971 31.567 1.00 90.25 401 LEU A C 1
ATOM 3226 O O . LEU A 1 401 ? -26.321 -4.781 31.549 1.00 90.25 401 LEU A O 1
ATOM 3230 N N . SER A 1 402 ? -25.543 -6.558 32.661 1.00 87.25 402 SER A N 1
ATOM 3231 C CA . SER A 1 402 ? -25.295 -5.830 33.913 1.00 87.25 402 SER A CA 1
ATOM 3232 C C . SER A 1 402 ? -24.148 -4.815 33.805 1.00 87.25 402 SER A C 1
ATOM 3234 O O . SER A 1 402 ? -24.084 -3.873 34.588 1.00 87.25 402 SER A O 1
ATOM 3236 N N . GLU A 1 403 ? -23.218 -5.036 32.871 1.00 84.62 403 GLU A N 1
ATOM 3237 C CA . GLU A 1 403 ? -22.066 -4.178 32.590 1.00 84.62 403 GLU A CA 1
ATOM 3238 C C . GLU A 1 403 ? -21.539 -4.408 31.162 1.00 84.62 403 GLU A C 1
ATOM 3240 O O . GLU A 1 403 ? -21.715 -5.482 30.579 1.00 84.62 403 GLU A O 1
ATOM 3245 N N . LEU A 1 404 ? -20.841 -3.410 30.615 1.00 80.31 404 LEU A N 1
ATOM 3246 C CA . LEU A 1 404 ? -20.189 -3.471 29.304 1.00 80.31 404 LEU A CA 1
ATOM 3247 C C . LEU A 1 404 ? -18.706 -3.847 29.459 1.00 80.31 404 LEU A C 1
ATOM 3249 O O . LEU A 1 404 ? -17.827 -3.002 29.301 1.00 80.31 404 LEU A O 1
ATOM 3253 N N . SER A 1 405 ? -18.435 -5.112 29.786 1.00 78.12 405 SER A N 1
ATOM 3254 C CA . SER A 1 405 ? -17.079 -5.680 29.859 1.00 78.12 405 SER A CA 1
ATOM 3255 C C . SER A 1 405 ? -16.793 -6.625 28.687 1.00 78.12 405 SER A C 1
ATOM 3257 O O . SER A 1 405 ? -17.717 -7.204 28.101 1.00 78.12 405 SER A O 1
ATOM 3259 N N . TYR A 1 406 ? -15.512 -6.819 28.344 1.00 76.19 406 TYR A N 1
ATOM 3260 C CA . TYR A 1 406 ? -15.090 -7.732 27.269 1.00 76.19 406 TYR A CA 1
ATOM 3261 C C . TYR A 1 406 ? -15.759 -9.121 27.344 1.00 76.19 406 TYR A C 1
ATOM 3263 O O . TYR A 1 406 ? -16.270 -9.631 26.342 1.00 76.19 406 TYR A O 1
ATOM 3271 N N . ASP A 1 407 ? -15.807 -9.726 28.535 1.00 80.19 407 ASP A N 1
ATOM 3272 C CA . ASP A 1 407 ? -16.334 -11.083 28.735 1.00 80.19 407 ASP A CA 1
ATOM 3273 C C . ASP A 1 407 ? -17.852 -11.192 28.537 1.00 80.19 407 ASP A C 1
ATOM 3275 O O . ASP A 1 407 ? -18.355 -12.278 28.229 1.00 80.19 407 ASP A O 1
ATOM 3279 N N . LYS A 1 408 ? -18.585 -10.084 28.700 1.00 83.31 408 LYS A N 1
ATOM 3280 C CA . LYS A 1 408 ? -20.031 -10.006 28.461 1.00 83.31 408 LYS A CA 1
ATOM 3281 C C . LYS A 1 408 ? -20.333 -9.680 27.002 1.00 83.31 408 LYS A C 1
ATOM 3283 O O . LYS A 1 408 ? -21.165 -10.347 26.391 1.00 83.31 408 LYS A O 1
ATOM 3288 N N . LEU A 1 409 ? -19.596 -8.731 26.423 1.00 83.81 409 LEU A N 1
ATOM 3289 C CA . LEU A 1 409 ? -19.765 -8.301 25.033 1.00 83.81 409 LEU A CA 1
ATOM 3290 C C . LEU A 1 409 ? -19.495 -9.419 24.021 1.00 83.81 409 LEU A C 1
ATOM 3292 O O . LEU A 1 409 ? -20.159 -9.470 22.990 1.00 83.81 409 LEU A O 1
ATOM 3296 N N . ARG A 1 410 ? -18.584 -10.358 24.319 1.00 82.38 410 ARG A N 1
ATOM 3297 C CA . ARG A 1 410 ? -18.278 -11.483 23.412 1.00 82.38 410 ARG A CA 1
ATOM 3298 C C . ARG A 1 410 ? -19.468 -12.409 23.119 1.00 82.38 410 ARG A C 1
ATOM 3300 O O . ARG A 1 410 ? -19.396 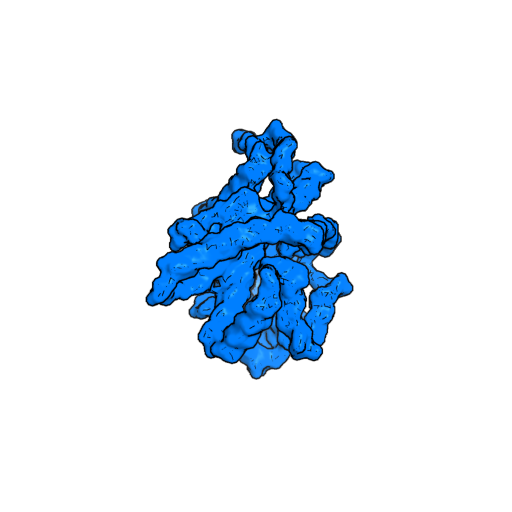-13.175 22.167 1.00 82.38 410 ARG A O 1
ATOM 3307 N N . ASN A 1 411 ? -20.515 -12.374 23.947 1.00 80.50 411 ASN A N 1
ATOM 3308 C CA . ASN A 1 411 ? -21.697 -13.229 23.802 1.00 80.50 411 ASN A CA 1
ATOM 3309 C C . ASN A 1 411 ? -22.873 -12.514 23.107 1.00 80.50 411 ASN A C 1
ATOM 3311 O O . ASN A 1 411 ? -23.878 -13.156 22.802 1.00 80.50 411 ASN A O 1
ATOM 3315 N N . VAL A 1 412 ? -22.769 -11.204 22.861 1.00 83.69 412 VAL A N 1
ATOM 3316 C CA . VAL A 1 412 ? -23.808 -10.415 22.181 1.00 83.69 412 VAL A CA 1
ATOM 3317 C C . VAL A 1 412 ? -23.912 -10.867 20.723 1.00 83.69 412 VAL A C 1
ATOM 3319 O O . VAL A 1 412 ? -22.895 -11.100 20.069 1.00 83.69 412 VAL A O 1
ATOM 3322 N N . GLY A 1 413 ? -25.133 -11.047 20.212 1.00 72.31 413 GLY A N 1
ATOM 3323 C CA . GLY A 1 413 ? -25.385 -11.570 18.867 1.00 72.31 413 GLY A CA 1
ATOM 3324 C C . GLY A 1 413 ? -25.158 -13.078 18.676 1.00 72.31 413 GLY A C 1
ATOM 3325 O O . GLY A 1 413 ? -25.507 -13.601 17.620 1.00 72.31 413 GLY A O 1
ATOM 3326 N N . CYS A 1 414 ? -24.631 -13.804 19.671 1.00 62.28 414 CYS A N 1
ATOM 3327 C CA . CYS A 1 414 ? -24.452 -15.265 19.596 1.00 62.28 414 CYS A CA 1
ATOM 3328 C C . CYS A 1 414 ? -25.723 -16.055 19.954 1.00 62.28 414 CYS A C 1
ATOM 3330 O O . CYS A 1 414 ? -25.798 -17.250 19.700 1.00 62.28 414 CYS A O 1
ATOM 3332 N N . SER A 1 415 ? -26.739 -15.402 20.519 1.00 55.19 415 SER A N 1
ATOM 3333 C CA . SER A 1 415 ? -28.005 -16.013 20.949 1.00 55.19 415 SER A CA 1
ATOM 3334 C C . SER A 1 415 ? -29.001 -16.282 19.807 1.00 55.19 415 SER A C 1
ATOM 3336 O O . SER A 1 415 ? -30.130 -16.682 20.075 1.00 55.19 415 SER A O 1
ATOM 3338 N N . THR A 1 416 ? -28.616 -16.062 18.541 1.00 45.41 416 THR A N 1
ATOM 3339 C CA . THR A 1 416 ? -29.478 -16.305 17.362 1.00 45.41 416 THR A CA 1
ATOM 3340 C C . THR A 1 416 ? -28.849 -17.181 16.267 1.00 45.41 416 THR A C 1
ATOM 3342 O O . THR A 1 416 ? -29.165 -17.000 15.092 1.00 45.41 416 THR A O 1
ATOM 3345 N N . GLN A 1 417 ? -27.999 -18.150 16.627 1.00 36.25 417 GLN A N 1
ATOM 3346 C CA . GLN A 1 417 ? -27.639 -19.259 15.726 1.00 36.25 417 GLN A CA 1
ATOM 3347 C C . GLN A 1 417 ? -28.183 -20.593 16.213 1.00 36.25 417 GLN A C 1
ATOM 3349 O O . GLN A 1 417 ? -28.042 -20.873 17.424 1.00 36.25 417 GLN A O 1
#

pLDDT: mean 88.95, std 12.98, range [36.25, 98.56]

Nearest PDB structures (foldseek):
  8dsg-assembly4_D  TM=7.599E-01  e=5.415E-04  Priestia megaterium
  5og9-assembly1_A  TM=7.668E-01  e=6.419E-04  Priestia megaterium
  7f3w-assembly2_B  TM=7.194E-01  e=7.292E-04  Deinococcus apachensis
  3ekf-assembly1_A  TM=7.527E-01  e=1.322E-03  Priestia megaterium
  7f3h-assembly1_A  TM=7.216E-01  e=3.229E-03  Deinococcus aerius

Radius of gyration: 27.99 Å; Cα contacts (8 Å, |Δi|>4): 430; chains: 1; bounding box: 81×43×78 Å

Foldseek 3Di:
DPDDQDDLVVLLVVLLVLLLCCQPPPVVDDDCLLVLVVVVVVLVVQLVVLVCCLVVVVVVDPDPSCRSSSNSSSVSSNVSNLVSLQCCLCPPDPCVPADEDSVQSRALVQLLVVCVPPVPSVVVVVVRCVVRNQWYRRHSPDIHGPDPVVCCCCPPPPRPDWDDLLLCLLPPQHELVSDRDPVVNVVLVVLLCVCVDPVNVVLLVVLLVVLVVLLVVLVVVQPPHDDPLLLSLLQSQLQSLLCLQLVGGQCCSVVVDDGPLRVLVVVVVSVCSSCSSVSSCSSVCCPDPPSCVSVVVNLCVLLVSVCVSQVWDFDPPPVDTDGPDHGDPDDPPGHHSLNSLVVVLSVDDPDPSSSSHSSSNSVCSNPVRRNVSSVVSSVVVVVLVVDVVVVVQQVVQVVPDPDDDPVSVVCRPVVPD

Solvent-accessible surface area (backbone atoms only — not comparable to full-atom values): 23004 Å² total; per-residue (Å²): 133,85,75,81,79,77,59,62,69,60,52,40,48,50,24,27,52,51,14,37,46,43,29,69,76,43,70,67,59,81,85,57,36,84,47,36,57,57,55,51,49,51,54,49,52,52,45,51,51,20,47,48,42,49,70,69,48,73,76,73,61,87,48,79,88,53,54,48,48,50,40,51,26,53,50,36,17,53,51,24,23,53,50,49,47,39,53,37,31,53,70,66,35,92,60,49,85,44,43,56,57,73,61,12,27,58,31,38,64,47,45,26,49,51,16,61,73,73,73,46,42,70,58,54,51,50,54,48,34,75,72,50,42,49,49,28,26,50,18,50,91,38,73,46,75,71,52,74,74,52,49,57,60,62,70,37,96,83,28,96,67,66,71,61,74,59,44,57,74,49,61,84,30,49,17,70,91,41,47,55,53,65,67,62,32,57,58,54,44,60,49,52,53,52,40,67,26,76,73,41,47,64,55,40,45,66,59,49,50,53,50,48,53,43,49,52,49,50,51,62,76,39,67,97,53,94,74,69,56,53,60,53,31,41,26,45,26,39,26,46,22,27,29,35,38,43,75,40,62,66,53,21,53,80,68,74,47,87,41,71,67,58,58,50,49,56,57,49,48,57,54,45,60,31,42,53,65,48,51,40,50,53,48,44,40,64,69,36,85,76,69,19,49,65,62,50,51,52,52,49,51,54,46,50,44,51,35,61,57,42,69,51,61,72,58,78,87,72,88,53,92,50,80,75,59,83,70,57,95,68,72,65,98,59,62,45,47,37,52,42,56,49,52,56,52,69,78,41,76,93,45,75,60,54,53,31,24,51,50,21,37,45,51,44,44,33,54,64,52,9,60,55,48,12,51,50,53,35,52,51,50,50,51,38,73,73,32,66,65,60,37,51,52,53,48,55,62,54,70,71,47,95,60,96,43,73,86,52,56,74,53,63,84,60,87,78,119

Secondary structure (DSSP, 8-state):
-PPPPP-HHHHHHHHHHHHHHIIIIIITSS--TTTHHHHHHHHHHHHHHHHHHHHTTTT---STTTTTHHHHHHHHHHHHHHHHHHHIIIIISTTTTS---HHHHH-THHHHHHHHHHS-HHHHHHHHHHHH-SEEEEETTEEEE--THHHHHHHSTT------GGGGGGTTS--GGG---HHHHHHHHHHHHHHTSHHHHHHHHHHHHHHHHHHHHHHHHTTTS---HHHHHHHHHHHHHHHHHHSS---HHHH-S--HHHHHHHHHHHHHHHHTT-GGGHHHHHHSTTTTHHHHHHHHHHHHHHHHHHT--B--TTSS--B-S-S-SS--SS--HHHHHHHHHHTS---HHHHHHHHHHHHHHHHHHHHHHHHHHHHHHHHHHH-HHHHHHHHHHHHT-SS--HHHHTTTTGGG-